Protein AF-A0A6V8LH17-F1 (afdb_monomer)

Solvent-accessible surface area (backbone atoms only — not comparable to full-atom values): 28704 Å² total; per-residue (Å²): 130,84,82,73,57,50,40,59,58,47,43,67,70,46,84,49,68,51,49,34,52,36,51,51,51,51,28,60,79,54,62,34,44,40,38,67,66,85,45,70,54,76,53,102,56,91,36,46,32,39,36,29,35,39,28,63,43,90,89,47,69,42,57,31,39,36,42,36,32,75,58,57,76,39,55,54,36,56,51,25,38,53,46,53,41,69,78,30,51,74,43,24,74,68,31,39,50,45,74,49,79,71,76,42,69,19,75,89,31,13,17,34,42,40,25,39,47,51,82,84,34,89,82,47,42,37,36,39,67,76,42,36,82,78,46,95,55,35,25,63,38,33,20,50,54,43,36,42,49,61,51,59,56,25,77,61,68,50,80,40,82,38,42,40,0,48,50,50,35,59,76,50,41,68,29,65,37,86,90,10,46,37,29,58,54,37,70,78,39,88,35,45,63,61,78,38,41,59,25,29,32,77,68,99,61,76,33,27,32,48,48,33,35,42,24,81,92,24,64,20,48,72,31,76,41,60,38,48,25,16,56,29,47,68,65,40,30,40,83,32,31,34,23,21,92,80,52,58,65,45,29,45,52,78,36,57,50,36,38,67,74,27,55,62,48,39,40,62,52,42,28,46,52,52,52,48,62,76,47,51,86,73,34,47,75,68,16,50,52,40,48,47,49,37,70,75,60,72,63,92,76,82,80,42,55,78,60,54,68,44,58,53,30,31,49,40,16,36,50,48,29,54,54,52,53,21,53,78,67,77,31,51,69,43,47,51,51,44,38,46,53,40,46,32,49,50,21,39,54,51,35,27,36,72,89,75,41,56,71,67,54,18,51,50,27,40,52,45,13,15,55,42,33,36,63,57,45,76,73,29,85,86,59,78,75,86,66,86,44,47,74,51,60,96,71,76,73,69,74,66,71,91,70,47,84,83,48,92,70,75,66,82,59,50,98,71,58,79,56,73,74,72,74,74,73,71,78,74,74,71,89,68,51,74,71,48,56,52,51,52,48,52,53,50,50,54,52,40,64,73,67,52,56,52,80,42,84,38,26,69,56,32,40,65,50,39,42,71,53,53,56,49,64,76,63,57,61,90,81,75,54,97,46,68,65,53,54,52,42,51,53,51,37,51,52,44,51,59,71,29,56,43,96,82,49,47,56,66,55,29,44,54,37,19,55,51,44,52,52,40,48,52,53,46,51,63,78,74,105

Mean predicted aligned error: 12.17 Å

Foldseek 3Di:
DDDPFQQVVQLVPDPDPQQSVLVVVVCVVQVKGWHAPVDWDDDPDPWTWGWTFIPPHPHDTFIKIKTWDQADAQVLQVVLLVVLCVLAVVCCVQAAFAWDDDWRAGPHHHTITITGDHPRDPPFKDQQVVQLVVAPQLLQLLLVVLLCLLCVSPVDKDWDKDQLQAVLQVLLDCLLPCPHLLNVLQVLDPLQQPVPDQWADADDDIFGRLNQLHHPPRLSSLDIATFIFAWDLQQQERRQWMAGNHSPPIYGHRSSRIDGGDGSCQNLLNHLLNLCQQCVVVFDPQLLVLVLVCLLPPDLDRDGPPDDPSSNSSNNSSVVSQCVSCVVVVNNPSSSLSSLSSLLNSLSVQLSCPLQHDNVSSVSSSVSNRNSSRVVLVVRPPRDPPDPHHYDYPPSRPPDVVVCPVVPVPPNCHSRNVPDPDPDPDPDPPPCDPVNVLVVLLVVLLVLLVPAQLDDQALVRNCVRCVVNLVSLVVHDDVSDPDPVLVVLSVVLNVLNVVRNDPPRDSVSSRVSSVSNNVSSVVNNVVSD

Structure (mmCIF, N/CA/C/O backbone):
data_AF-A0A6V8LH17-F1
#
_entry.id   AF-A0A6V8LH17-F1
#
loop_
_atom_site.group_PDB
_atom_site.id
_atom_site.type_symbol
_atom_site.label_atom_id
_atom_site.label_alt_id
_atom_site.label_comp_id
_atom_site.label_asym_id
_atom_site.label_entity_id
_atom_site.label_seq_id
_atom_site.pdbx_PDB_ins_code
_atom_site.Cartn_x
_atom_site.Cartn_y
_atom_site.Cartn_z
_atom_site.occupancy
_atom_site.B_iso_or_equiv
_atom_site.auth_seq_id
_atom_site.auth_comp_id
_atom_site.auth_asym_id
_atom_site.auth_atom_id
_atom_site.pdbx_PDB_model_num
ATOM 1 N N . MET A 1 1 ? -43.680 -4.802 23.132 1.00 48.94 1 MET A N 1
ATOM 2 C CA . MET A 1 1 ? -42.626 -5.094 22.139 1.00 48.94 1 MET A CA 1
ATOM 3 C C . MET A 1 1 ? -41.379 -5.405 22.932 1.00 48.94 1 MET A C 1
ATOM 5 O O . MET A 1 1 ? -40.895 -4.507 23.609 1.00 48.94 1 MET A O 1
ATOM 9 N N . ASP A 1 2 ? -40.933 -6.658 22.931 1.00 57.56 2 ASP A N 1
ATOM 10 C CA . ASP A 1 2 ? -39.739 -7.054 23.679 1.00 57.56 2 ASP A CA 1
ATOM 11 C C . ASP A 1 2 ? -38.520 -6.316 23.129 1.00 57.56 2 ASP A C 1
ATOM 13 O O . ASP A 1 2 ? -38.263 -6.300 21.921 1.00 57.56 2 ASP A O 1
ATOM 17 N N . GLN A 1 3 ? -37.804 -5.639 24.022 1.00 74.69 3 GLN A N 1
ATOM 18 C CA . GLN A 1 3 ? -36.615 -4.877 23.682 1.00 74.69 3 GLN A CA 1
ATOM 19 C C . GLN A 1 3 ? -35.504 -5.883 23.361 1.00 74.69 3 GLN A C 1
ATOM 21 O O . GLN A 1 3 ? -34.894 -6.460 24.257 1.00 74.69 3 GLN A O 1
ATOM 26 N N . VAL A 1 4 ? -35.302 -6.158 22.070 1.00 80.56 4 VAL A N 1
ATOM 27 C CA . VAL A 1 4 ? -34.271 -7.090 21.592 1.00 80.56 4 VAL A CA 1
ATOM 28 C C . VAL A 1 4 ? -32.911 -6.661 22.143 1.00 80.56 4 VAL A C 1
ATOM 30 O O . VAL A 1 4 ? -32.519 -5.505 21.959 1.00 80.56 4 VAL A O 1
ATOM 33 N N . ASP A 1 5 ? -32.201 -7.595 22.785 1.00 91.81 5 ASP A N 1
ATOM 34 C CA . ASP A 1 5 ? -30.848 -7.391 23.311 1.00 91.81 5 ASP A CA 1
ATOM 35 C C . ASP A 1 5 ? -29.961 -6.713 22.243 1.00 91.81 5 ASP A C 1
ATOM 37 O O . ASP A 1 5 ? -29.808 -7.246 21.135 1.00 91.81 5 ASP A O 1
ATOM 41 N N . PRO A 1 6 ? -29.380 -5.533 22.533 1.00 91.88 6 PRO A N 1
ATOM 42 C CA . PRO A 1 6 ? -28.468 -4.844 21.626 1.00 91.88 6 PRO A CA 1
ATOM 43 C C . PRO A 1 6 ? -27.339 -5.722 21.075 1.00 91.88 6 PRO A C 1
ATOM 45 O O . PRO A 1 6 ? -26.974 -5.574 19.905 1.00 91.88 6 PRO A O 1
ATOM 48 N N . THR A 1 7 ? -26.839 -6.671 21.871 1.00 94.69 7 THR A N 1
ATOM 49 C CA . THR A 1 7 ? -25.793 -7.607 21.443 1.00 94.69 7 THR A CA 1
ATOM 50 C C . THR A 1 7 ? -26.303 -8.512 20.327 1.00 94.69 7 THR A C 1
ATOM 52 O O . THR A 1 7 ? -25.636 -8.687 19.304 1.00 94.69 7 THR A O 1
ATOM 55 N N . GLU A 1 8 ? -27.524 -9.030 20.461 1.00 95.44 8 GLU A N 1
ATOM 56 C CA . GLU A 1 8 ? -28.147 -9.882 19.447 1.00 95.44 8 GLU A CA 1
ATOM 57 C C . GLU A 1 8 ? -28.403 -9.130 18.133 1.00 95.44 8 GLU A C 1
ATOM 59 O O . GLU A 1 8 ? -28.280 -9.717 17.056 1.00 95.44 8 GLU A O 1
ATOM 64 N N . ARG A 1 9 ? -28.641 -7.810 18.182 1.00 93.81 9 ARG A N 1
ATOM 65 C CA . ARG A 1 9 ? -28.731 -6.977 16.968 1.00 93.81 9 ARG A CA 1
ATOM 66 C C . ARG A 1 9 ? -27.414 -6.951 16.194 1.00 93.81 9 ARG A C 1
ATOM 68 O O . ARG A 1 9 ? -27.437 -7.069 14.972 1.00 93.81 9 ARG A O 1
ATOM 75 N N . VAL A 1 10 ? -26.275 -6.821 16.878 1.00 93.75 10 VAL A N 1
ATOM 76 C CA . VAL A 1 10 ? -24.949 -6.851 16.233 1.00 93.75 10 VAL A CA 1
ATOM 77 C C . VAL A 1 10 ? -24.633 -8.255 15.714 1.00 93.75 10 VAL A C 1
ATOM 79 O O . VAL A 1 10 ? -24.206 -8.414 14.571 1.00 93.75 10 VAL A O 1
ATOM 82 N N . LEU A 1 11 ? -24.902 -9.290 16.515 1.00 96.31 11 LEU A N 1
ATOM 83 C CA . LEU A 1 11 ? -24.695 -10.688 16.129 1.00 96.31 11 LEU A CA 1
ATOM 84 C C . LEU A 1 11 ? -25.515 -11.079 14.890 1.00 96.31 11 LEU A C 1
ATOM 86 O O . LEU A 1 11 ? -25.015 -11.816 14.036 1.00 96.31 11 LEU A O 1
ATOM 90 N N . ALA A 1 12 ? -26.736 -10.560 14.743 1.00 94.94 12 ALA A N 1
ATOM 91 C CA . ALA A 1 12 ? -27.582 -10.792 13.574 1.00 94.94 12 ALA A CA 1
ATOM 92 C C . ALA A 1 12 ? -26.971 -10.268 12.260 1.00 94.94 12 ALA A C 1
ATOM 94 O O . ALA A 1 12 ? -27.262 -10.821 11.199 1.00 94.94 12 ALA A O 1
ATOM 95 N N . LEU A 1 13 ? -26.084 -9.265 12.318 1.00 93.06 13 LEU A N 1
ATOM 96 C CA . LEU A 1 13 ? -25.372 -8.745 11.145 1.00 93.06 13 LEU A CA 1
ATOM 97 C C . LEU A 1 13 ? -24.264 -9.689 10.660 1.00 93.06 13 LEU A C 1
ATOM 99 O O . LEU A 1 13 ? -23.850 -9.604 9.502 1.00 93.06 13 LEU A O 1
ATOM 103 N N . ILE A 1 14 ? -23.776 -10.594 11.513 1.00 94.25 14 ILE A N 1
ATOM 104 C CA . ILE A 1 14 ? -22.717 -11.546 11.163 1.00 94.25 14 ILE A CA 1
ATOM 105 C C . ILE A 1 14 ? -23.293 -12.633 10.260 1.00 94.25 14 ILE A C 1
ATOM 107 O O . ILE A 1 14 ? -24.208 -13.358 10.660 1.00 94.25 14 ILE A O 1
ATOM 111 N N . ARG A 1 15 ? -22.737 -12.773 9.051 1.00 92.81 15 ARG A N 1
ATOM 112 C CA . ARG A 1 15 ? -23.241 -13.713 8.034 1.00 92.81 15 ARG A CA 1
ATOM 113 C C . ARG A 1 15 ? -23.036 -15.169 8.447 1.00 92.81 15 ARG A C 1
ATOM 115 O O . ARG A 1 15 ? -23.968 -15.968 8.379 1.00 92.81 15 ARG A O 1
ATOM 122 N N . SER A 1 16 ? -21.841 -15.509 8.925 1.00 94.25 16 SER A N 1
ATOM 123 C CA . SER A 1 16 ? -21.536 -16.857 9.402 1.00 94.25 16 SER A CA 1
ATOM 124 C C . SER A 1 16 ? -22.163 -17.151 10.761 1.00 94.25 16 SER A C 1
ATOM 126 O O . SER A 1 16 ? -21.812 -16.557 11.782 1.00 94.25 16 SER A O 1
ATOM 128 N N . LYS A 1 17 ? -23.026 -18.174 10.793 1.00 96.19 17 LYS A N 1
ATOM 129 C CA . LYS A 1 17 ? -23.580 -18.740 12.031 1.00 96.19 17 LYS A CA 1
ATOM 130 C C . LYS A 1 17 ? -22.479 -19.173 13.008 1.00 96.19 17 LYS A C 1
ATOM 132 O O . LYS A 1 17 ? -22.578 -18.893 14.197 1.00 96.19 17 LYS A O 1
ATOM 137 N N . ARG A 1 18 ? -21.400 -19.785 12.506 1.00 96.38 18 ARG A N 1
ATOM 138 C CA . ARG A 1 18 ? -20.277 -20.250 13.339 1.00 96.38 18 ARG A CA 1
ATOM 139 C C . ARG A 1 18 ? -19.493 -19.091 13.949 1.00 96.38 18 ARG A C 1
ATOM 141 O O . ARG A 1 18 ? -19.122 -19.159 15.115 1.00 96.38 18 ARG A O 1
ATOM 148 N N . ALA A 1 19 ? -19.257 -18.029 13.177 1.00 96.12 19 ALA A N 1
ATOM 149 C CA . ALA A 1 19 ? -18.601 -16.825 13.681 1.00 96.12 19 ALA A CA 1
ATOM 150 C C . ALA A 1 19 ? -19.470 -16.135 14.741 1.00 96.12 19 ALA A C 1
ATOM 152 O O . ALA A 1 19 ? -18.971 -15.752 15.795 1.00 96.12 19 ALA A O 1
ATOM 153 N N . ARG A 1 20 ? -20.787 -16.068 14.509 1.00 97.44 20 ARG A N 1
ATOM 154 C CA . ARG A 1 20 ? -21.759 -15.546 15.475 1.00 97.44 20 ARG A CA 1
ATOM 155 C C . ARG A 1 20 ? -21.732 -16.315 16.798 1.00 97.44 20 ARG A C 1
ATOM 157 O O . ARG A 1 20 ? -21.673 -15.707 17.858 1.00 97.44 20 ARG A O 1
ATOM 164 N N . GLU A 1 21 ? -21.744 -17.645 16.743 1.00 97.62 21 GLU A N 1
ATOM 165 C CA . GLU A 1 21 ? -21.663 -18.510 17.928 1.00 97.62 21 GLU A CA 1
ATOM 166 C C . GLU A 1 21 ? -20.312 -18.398 18.647 1.00 97.62 21 GLU A C 1
ATOM 168 O O . GLU A 1 21 ? -20.265 -18.405 19.877 1.00 97.62 21 GLU A O 1
ATOM 173 N N . ALA A 1 22 ? -19.208 -18.270 17.904 1.00 97.44 22 ALA A N 1
ATOM 174 C CA . ALA A 1 22 ? -17.883 -18.054 18.479 1.00 97.44 22 ALA A CA 1
ATOM 175 C C . ALA A 1 22 ? -17.797 -16.712 19.220 1.00 97.44 22 ALA A C 1
ATOM 177 O O . ALA A 1 22 ? -17.363 -16.687 20.370 1.00 97.44 22 ALA A O 1
ATOM 178 N N . LEU A 1 23 ? -18.273 -15.626 18.602 1.00 97.31 23 LEU A N 1
ATOM 179 C CA . LEU A 1 23 ? -18.310 -14.309 19.234 1.00 97.31 23 LEU A CA 1
ATOM 180 C C . LEU A 1 23 ? -19.242 -14.291 20.446 1.00 97.31 23 LEU A C 1
ATOM 182 O O . LEU A 1 23 ? -18.863 -13.752 21.476 1.00 97.31 23 LEU A O 1
ATOM 186 N N . ARG A 1 24 ? -20.422 -14.921 20.361 1.00 97.75 24 ARG A N 1
ATOM 187 C CA . ARG A 1 24 ? -21.351 -15.007 21.498 1.00 97.75 24 ARG A CA 1
ATOM 188 C C . ARG A 1 24 ? -20.701 -15.681 22.704 1.00 97.75 24 ARG A C 1
ATOM 190 O O . ARG A 1 24 ? -20.763 -15.128 23.793 1.00 97.75 24 ARG A O 1
ATOM 197 N N . ARG A 1 25 ? -20.044 -16.831 22.505 1.00 97.25 25 ARG A N 1
ATOM 198 C CA . ARG A 1 25 ? -19.310 -17.515 23.584 1.00 97.25 25 ARG A CA 1
ATOM 199 C C . ARG A 1 25 ? -18.225 -16.623 24.173 1.00 97.25 25 ARG A C 1
ATOM 201 O O . ARG A 1 25 ? -18.189 -16.444 25.380 1.00 97.25 25 ARG A O 1
ATOM 208 N N . TRP A 1 26 ? -17.416 -15.994 23.319 1.00 96.50 26 TRP A N 1
ATOM 209 C CA . TRP A 1 26 ? -16.367 -15.085 23.774 1.00 96.50 26 TRP A CA 1
ATOM 210 C C . TRP A 1 26 ? -16.922 -13.918 24.604 1.00 96.50 26 TRP A C 1
ATOM 212 O O . TRP A 1 26 ? -16.373 -13.615 25.659 1.00 96.50 26 TRP A O 1
ATOM 222 N N . LEU A 1 27 ? -18.027 -13.301 24.173 1.00 95.69 27 LEU A N 1
ATOM 223 C CA . LEU A 1 27 ? -18.699 -12.232 24.916 1.00 95.69 27 LEU A CA 1
ATOM 224 C C . LEU A 1 27 ? -19.191 -12.720 26.286 1.00 95.69 27 LEU A C 1
ATOM 226 O O . LEU A 1 27 ? -18.982 -12.026 27.277 1.00 95.69 27 LEU A O 1
ATOM 230 N N . THR A 1 28 ? -19.782 -13.918 26.363 1.00 95.06 28 THR A N 1
ATOM 231 C CA . THR A 1 28 ? -20.194 -14.533 27.636 1.00 95.06 28 THR A CA 1
ATOM 232 C C . THR A 1 28 ? -19.001 -14.771 28.561 1.00 95.06 28 THR A C 1
ATOM 234 O O . THR A 1 28 ? -19.036 -14.332 29.707 1.00 95.06 28 THR A O 1
ATOM 237 N N . ASP A 1 29 ? -17.930 -15.385 28.055 1.00 94.25 29 ASP A N 1
ATOM 238 C CA . ASP A 1 29 ? -16.728 -15.710 28.836 1.00 94.25 29 ASP A CA 1
ATOM 239 C C . ASP A 1 29 ? -16.031 -14.453 29.389 1.00 94.25 29 ASP A C 1
ATOM 241 O O . ASP A 1 29 ? -15.403 -14.496 30.444 1.00 94.25 29 ASP A O 1
ATOM 245 N N . HIS A 1 30 ? -16.164 -13.317 28.696 1.00 92.62 30 HIS A N 1
ATOM 246 C CA . HIS A 1 30 ? -15.570 -12.034 29.088 1.00 92.62 30 HIS A CA 1
ATOM 247 C C . HIS A 1 30 ? -16.573 -11.074 29.741 1.00 92.62 30 HIS A C 1
ATOM 249 O O . HIS A 1 30 ? -16.224 -9.925 30.002 1.00 92.62 30 HIS A O 1
ATOM 255 N N . THR A 1 31 ? -17.812 -11.514 29.995 1.00 93.06 31 THR A N 1
ATOM 256 C CA . THR A 1 31 ? -18.908 -10.671 30.518 1.00 93.06 31 THR A CA 1
ATOM 257 C C . THR A 1 31 ? -19.097 -9.368 29.714 1.00 93.06 31 THR A C 1
ATOM 259 O O . THR A 1 31 ? -19.473 -8.327 30.250 1.00 93.06 31 THR A O 1
ATOM 262 N N . ALA A 1 32 ? -18.831 -9.414 28.408 1.00 93.62 32 ALA A N 1
ATOM 263 C CA . ALA A 1 32 ? -18.840 -8.265 27.514 1.00 93.62 32 ALA A CA 1
ATOM 264 C C . ALA A 1 32 ? -20.145 -8.176 26.708 1.00 93.62 32 ALA A C 1
ATOM 266 O O . ALA A 1 32 ? -20.822 -9.172 26.458 1.00 93.62 32 ALA A O 1
ATOM 267 N N . THR A 1 33 ? -20.487 -6.969 26.265 1.00 94.12 33 THR A N 1
ATOM 268 C CA . THR A 1 33 ? -21.692 -6.690 25.462 1.00 94.12 33 THR A CA 1
ATOM 269 C C . THR A 1 33 ? -21.346 -5.865 24.233 1.00 94.12 33 THR A C 1
ATOM 271 O O . THR A 1 33 ? -20.409 -5.070 24.281 1.00 94.12 33 THR A O 1
ATOM 274 N N . LEU A 1 34 ? -22.128 -5.987 23.159 1.00 95.06 34 LEU A N 1
ATOM 275 C CA . LEU A 1 34 ? -21.962 -5.166 21.957 1.00 95.06 34 LEU A CA 1
ATOM 276 C C . LEU A 1 34 ? -23.157 -4.235 21.767 1.00 95.06 34 LEU A C 1
ATOM 278 O O . LEU A 1 34 ? -24.303 -4.674 21.816 1.00 95.06 34 LEU A O 1
ATOM 282 N N . LEU A 1 35 ? -22.888 -2.964 21.478 1.00 92.19 35 LEU A N 1
ATOM 283 C CA . LEU A 1 35 ? -23.896 -2.021 21.002 1.00 92.19 35 LEU A CA 1
ATOM 284 C C . LEU A 1 35 ? -23.603 -1.665 19.536 1.00 92.19 35 LEU A C 1
ATOM 286 O O . LEU A 1 35 ? -22.443 -1.442 19.178 1.00 92.19 35 LEU A O 1
ATOM 290 N N . PRO A 1 36 ? -24.624 -1.620 18.665 1.00 88.12 36 PRO A N 1
ATOM 291 C CA . PRO A 1 36 ? -24.428 -1.286 17.261 1.00 88.12 36 PRO A CA 1
ATOM 292 C C . PRO A 1 36 ? -24.020 0.181 17.106 1.00 88.12 36 PRO A C 1
ATOM 294 O O . PRO A 1 36 ? -24.658 1.060 17.676 1.00 88.12 36 PRO A O 1
ATOM 297 N N . THR A 1 37 ? -23.016 0.452 16.271 1.00 85.75 37 THR A N 1
ATOM 298 C CA . THR A 1 37 ? -22.652 1.828 15.875 1.00 85.75 37 THR A CA 1
ATOM 299 C C . THR A 1 37 ? -23.282 2.245 14.547 1.00 85.75 37 THR A C 1
ATOM 301 O O . THR A 1 37 ? -23.152 3.387 14.129 1.00 85.75 37 THR A O 1
ATOM 304 N N . GLY A 1 38 ? -23.931 1.311 13.842 1.00 78.75 38 GLY A N 1
ATOM 305 C CA . GLY A 1 38 ? -24.419 1.525 12.476 1.00 78.75 38 GLY A CA 1
ATOM 306 C C . GLY A 1 38 ? -23.315 1.502 11.411 1.00 78.75 38 GLY A C 1
ATOM 307 O O . GLY A 1 38 ? -23.620 1.550 10.221 1.00 78.75 38 GLY A O 1
ATOM 308 N N . TRP A 1 39 ? -22.045 1.367 11.807 1.00 84.25 39 TRP A N 1
ATOM 309 C CA . TRP A 1 39 ? -20.926 1.278 10.878 1.00 84.25 39 TRP A CA 1
ATOM 310 C C . TRP A 1 39 ? -20.725 -0.158 10.389 1.00 84.25 39 TRP A C 1
ATOM 312 O O . TRP A 1 39 ? -20.659 -1.116 11.165 1.00 84.25 39 TRP A O 1
ATOM 322 N N . SER A 1 40 ? -20.570 -0.305 9.078 1.00 75.62 40 SER A N 1
ATOM 323 C CA . SER A 1 40 ? -20.098 -1.541 8.465 1.00 75.62 40 SER A CA 1
ATOM 324 C C . SER A 1 40 ? -19.155 -1.211 7.320 1.00 75.62 40 SER A C 1
ATOM 326 O O . SER A 1 40 ? -19.351 -0.230 6.599 1.00 75.62 40 SER A O 1
ATOM 328 N N . GLY A 1 41 ? -18.136 -2.046 7.161 1.00 69.62 41 GLY A N 1
ATOM 329 C CA . GLY A 1 41 ? -17.185 -1.968 6.064 1.00 69.62 41 GLY A CA 1
ATOM 330 C C . GLY A 1 41 ? -17.216 -3.252 5.245 1.00 69.62 41 GLY A C 1
ATOM 331 O O . GLY A 1 41 ? -17.645 -4.313 5.709 1.00 69.62 41 GLY A O 1
ATOM 332 N N . LYS A 1 42 ? -16.726 -3.179 4.012 1.00 61.31 42 LYS A N 1
ATOM 333 C CA . LYS A 1 42 ? -16.340 -4.372 3.259 1.00 61.31 42 LYS A CA 1
ATOM 334 C C . LYS A 1 42 ? -14.848 -4.274 3.010 1.00 61.31 42 LYS A C 1
ATOM 336 O O . LYS A 1 42 ? -14.400 -3.297 2.429 1.00 61.31 42 LYS A O 1
ATOM 341 N N . GLY A 1 43 ? -14.094 -5.262 3.481 1.00 58.91 43 GLY A N 1
ATOM 342 C CA . GLY A 1 43 ? -12.701 -5.388 3.074 1.00 58.91 43 GLY A CA 1
ATOM 343 C C . GLY A 1 43 ? -12.609 -5.838 1.614 1.00 58.91 43 GLY A C 1
ATOM 344 O O . GLY A 1 43 ? -13.561 -6.388 1.056 1.00 58.91 43 GLY A O 1
ATOM 345 N N . TYR A 1 44 ? -11.427 -5.684 1.024 1.00 59.44 44 TYR A N 1
ATOM 346 C CA . TYR A 1 44 ? -11.082 -6.225 -0.299 1.00 59.44 44 TYR A CA 1
ATOM 347 C C . TYR A 1 44 ? -10.983 -7.762 -0.330 1.00 59.44 44 TYR A C 1
ATOM 349 O O . TYR A 1 44 ? -10.762 -8.371 -1.376 1.00 59.44 44 TYR A O 1
ATOM 357 N N . THR A 1 45 ? -11.150 -8.404 0.826 1.00 63.78 45 THR A N 1
ATOM 358 C CA . THR A 1 45 ? -11.121 -9.853 1.018 1.00 63.78 45 THR A CA 1
ATOM 359 C C . THR A 1 45 ? -12.529 -10.405 1.259 1.00 63.78 45 THR A C 1
ATOM 361 O O . THR A 1 45 ? -13.524 -9.684 1.283 1.00 63.78 45 THR A O 1
ATOM 364 N N . THR A 1 46 ? -12.642 -11.716 1.470 1.00 72.62 46 THR A N 1
ATOM 365 C CA . THR A 1 46 ? -13.881 -12.345 1.954 1.00 72.62 46 THR A CA 1
ATOM 366 C C . THR A 1 46 ? -14.217 -11.974 3.406 1.00 72.62 46 THR A C 1
ATOM 368 O O . THR A 1 46 ? -15.206 -12.478 3.935 1.00 72.62 46 THR A O 1
ATOM 371 N N . ALA A 1 47 ? -13.404 -11.142 4.070 1.00 84.44 47 ALA A N 1
ATOM 372 C CA . ALA A 1 47 ? -13.636 -10.734 5.446 1.00 84.44 47 ALA A CA 1
ATOM 373 C C . ALA A 1 47 ? -14.820 -9.763 5.561 1.00 84.44 47 ALA A C 1
ATOM 375 O O . ALA A 1 47 ? -14.986 -8.835 4.765 1.00 84.44 47 ALA A O 1
ATOM 376 N N . GLN A 1 48 ? -15.633 -9.960 6.594 1.00 89.00 48 GLN A N 1
ATOM 377 C CA . GLN A 1 48 ? -16.691 -9.035 6.982 1.00 89.00 48 GLN A CA 1
ATOM 378 C C . GLN A 1 48 ? -16.153 -8.060 8.041 1.00 89.00 48 GLN A C 1
ATOM 380 O O . GLN A 1 48 ? -15.541 -8.506 9.009 1.00 89.00 48 GLN A O 1
ATOM 385 N N . LEU A 1 49 ? -16.397 -6.753 7.875 1.00 88.31 49 LEU A N 1
ATOM 386 C CA . LEU A 1 49 ? -16.024 -5.720 8.850 1.00 88.31 49 LEU A CA 1
ATOM 387 C C . LEU A 1 49 ? -17.275 -5.114 9.493 1.00 88.31 49 LEU A C 1
ATOM 389 O O . LEU A 1 49 ? -18.189 -4.682 8.787 1.00 88.31 49 LEU A O 1
ATOM 393 N N . LEU A 1 50 ? -17.315 -5.060 10.822 1.00 87.88 50 LEU A N 1
ATOM 394 C CA . LEU A 1 50 ? -18.430 -4.491 11.586 1.00 87.88 50 LEU A CA 1
ATOM 395 C C . LEU A 1 50 ? -17.917 -3.580 12.697 1.00 87.88 50 LEU A C 1
ATOM 397 O O . LEU A 1 50 ? -16.976 -3.938 13.395 1.00 87.88 50 LEU A O 1
ATOM 401 N N . GLY A 1 51 ? -18.560 -2.433 12.884 1.00 88.44 51 GLY A N 1
ATOM 402 C CA . GLY A 1 51 ? -18.277 -1.515 13.980 1.00 88.44 51 GLY A CA 1
ATOM 403 C C . GLY A 1 51 ? -19.217 -1.798 15.143 1.00 88.44 51 GLY A C 1
ATOM 404 O O . GLY A 1 51 ? -20.407 -2.054 14.940 1.00 88.44 51 GLY A O 1
ATOM 405 N N . ALA A 1 52 ? -18.695 -1.765 16.363 1.00 91.75 52 ALA A N 1
ATOM 406 C CA . ALA A 1 52 ? -19.495 -1.927 17.568 1.00 91.75 52 ALA A CA 1
ATOM 407 C C . ALA A 1 52 ? -18.875 -1.167 18.743 1.00 91.75 52 ALA A C 1
ATOM 409 O O . ALA A 1 52 ? -17.665 -0.965 18.793 1.00 91.75 52 ALA A O 1
ATOM 410 N N . LEU A 1 53 ? -19.702 -0.781 19.709 1.00 91.56 53 LEU A N 1
ATOM 411 C CA . LEU A 1 53 ? -19.236 -0.369 21.026 1.00 91.56 53 LEU A CA 1
ATOM 412 C C . LEU A 1 53 ? -19.178 -1.619 21.911 1.00 91.56 53 LEU A C 1
ATOM 414 O O . LEU A 1 53 ? -20.203 -2.252 22.165 1.00 91.56 53 LEU A O 1
ATOM 418 N N . LEU A 1 54 ? -17.980 -1.987 22.350 1.00 92.81 54 LEU A N 1
ATOM 419 C CA . LEU A 1 54 ? -17.719 -3.104 23.249 1.00 92.81 54 LEU A CA 1
ATOM 420 C C . LEU A 1 54 ? -17.805 -2.609 24.697 1.00 92.81 54 LEU A C 1
ATOM 422 O O . LEU A 1 54 ? -16.912 -1.915 25.174 1.00 92.81 54 LEU A O 1
ATOM 426 N N . GLY A 1 55 ? -18.900 -2.942 25.380 1.00 86.75 55 GLY A N 1
ATOM 427 C CA . GLY A 1 55 ? -19.169 -2.587 26.777 1.00 86.75 55 GLY A CA 1
ATOM 428 C C . GLY A 1 55 ? -18.839 -3.710 27.765 1.00 86.75 55 GLY A C 1
ATOM 429 O O . GLY A 1 55 ? -18.724 -4.871 27.372 1.00 86.75 55 GLY A O 1
ATOM 430 N N . ARG A 1 56 ? -18.707 -3.351 29.055 1.00 77.50 56 ARG A N 1
ATOM 431 C CA . ARG A 1 56 ? -18.362 -4.243 30.192 1.00 77.50 56 ARG A CA 1
ATOM 432 C C . ARG A 1 56 ? -17.025 -4.997 30.065 1.00 77.50 56 ARG A C 1
ATOM 434 O O . ARG A 1 56 ? -16.724 -5.862 30.877 1.00 77.50 56 ARG A O 1
ATOM 441 N N . TYR A 1 57 ? -16.195 -4.621 29.096 1.00 68.75 57 TYR A N 1
ATOM 442 C CA . TYR A 1 57 ? -14.833 -5.112 28.917 1.00 68.75 57 TYR A CA 1
ATOM 443 C C . TYR A 1 57 ? -13.841 -4.068 29.458 1.00 68.75 57 TYR A C 1
ATOM 445 O O . TYR A 1 57 ? -13.779 -2.972 28.914 1.00 68.75 57 TYR A O 1
ATOM 453 N N . ARG A 1 58 ? -13.063 -4.400 30.504 1.00 64.56 58 ARG A N 1
ATOM 454 C CA . ARG A 1 58 ? -12.057 -3.506 31.136 1.00 64.56 58 ARG A CA 1
ATOM 455 C C . ARG A 1 58 ? -12.615 -2.151 31.625 1.00 64.56 58 ARG A C 1
ATOM 457 O O . ARG A 1 58 ? -12.034 -1.107 31.350 1.00 64.56 58 ARG A O 1
ATOM 464 N N . ASP A 1 59 ? -13.740 -2.186 32.338 1.00 74.44 59 ASP A N 1
ATOM 465 C CA . ASP A 1 59 ? -14.377 -1.064 33.060 1.00 74.44 59 ASP A CA 1
ATOM 466 C C . ASP A 1 59 ? -14.937 0.107 32.224 1.00 74.44 59 ASP A C 1
ATOM 468 O O . ASP A 1 59 ? -15.867 0.779 32.676 1.00 74.44 59 ASP A O 1
ATOM 472 N N . HIS A 1 60 ? -14.493 0.305 30.977 1.00 80.12 60 HIS A N 1
ATOM 473 C CA . HIS A 1 60 ? -14.983 1.367 30.090 1.00 80.12 60 HIS A CA 1
ATOM 474 C C . HIS A 1 60 ? -15.376 0.843 28.703 1.00 80.12 60 HIS A C 1
ATOM 476 O O . HIS A 1 60 ? -14.670 0.012 28.133 1.00 80.12 60 HIS A O 1
ATOM 482 N N . PRO A 1 61 ? -16.493 1.324 28.125 1.00 85.81 61 PRO A N 1
ATOM 483 C CA . PRO A 1 61 ? -16.875 0.937 26.778 1.00 85.81 61 PRO A CA 1
ATOM 484 C C . PRO A 1 61 ? -15.887 1.507 25.754 1.00 85.81 61 PRO A C 1
ATOM 486 O O . PRO A 1 61 ? -15.540 2.686 25.807 1.00 85.81 61 PRO A O 1
ATOM 489 N N . ILE A 1 62 ? -15.465 0.679 24.800 1.00 89.75 62 ILE A N 1
ATOM 490 C CA . ILE A 1 62 ? -14.546 1.072 23.725 1.00 89.75 62 ILE A CA 1
ATOM 491 C C . ILE A 1 62 ? -15.159 0.780 22.362 1.00 89.75 62 ILE A C 1
ATOM 493 O O . ILE A 1 62 ? -15.843 -0.227 22.179 1.00 89.75 62 ILE A O 1
ATOM 497 N N . VAL A 1 63 ? -14.927 1.653 21.386 1.00 89.38 63 VAL A N 1
ATOM 498 C CA . VAL A 1 63 ? -15.358 1.389 20.011 1.00 89.38 63 VAL A CA 1
ATOM 499 C C . VAL A 1 63 ? -14.359 0.440 19.358 1.00 89.38 63 VAL A C 1
ATOM 501 O O . VAL A 1 63 ? -13.146 0.638 19.456 1.00 89.38 63 VAL A O 1
ATOM 504 N N . VAL A 1 64 ? -14.874 -0.590 18.692 1.00 92.25 64 VAL A N 1
ATOM 505 C CA . VAL A 1 64 ? -14.075 -1.601 18.004 1.00 92.25 64 VAL A CA 1
ATOM 506 C C . VAL A 1 64 ? -14.543 -1.809 16.570 1.00 92.25 64 VAL A C 1
ATOM 508 O O . VAL A 1 64 ? -15.736 -1.739 16.264 1.00 92.25 64 VAL A O 1
ATOM 511 N N . VAL A 1 65 ? -13.591 -2.130 15.699 1.00 91.44 65 VAL A N 1
ATOM 512 C CA . VAL A 1 65 ? -13.831 -2.756 14.399 1.00 91.44 65 VAL A CA 1
ATOM 513 C C . VAL A 1 65 ? -13.576 -4.251 14.542 1.00 91.44 65 VAL A C 1
ATOM 515 O O . VAL A 1 65 ? -12.511 -4.691 14.966 1.00 91.44 65 VAL A O 1
ATOM 518 N N . MET A 1 66 ? -14.574 -5.048 14.186 1.00 93.38 66 MET A N 1
ATOM 519 C CA . MET A 1 66 ? -14.504 -6.501 14.168 1.00 93.38 66 MET A CA 1
ATOM 520 C C . MET A 1 66 ? -14.223 -6.962 12.747 1.00 93.38 66 MET A C 1
ATOM 522 O O . MET A 1 66 ? -15.072 -6.792 11.868 1.00 93.38 66 MET A O 1
ATOM 526 N N . LYS A 1 67 ? -13.061 -7.579 12.528 1.00 93.44 67 LYS A N 1
ATOM 527 C CA . LYS A 1 67 ? -12.725 -8.249 11.271 1.00 93.44 67 LYS A CA 1
ATOM 528 C C . LYS A 1 67 ? -12.997 -9.739 11.396 1.00 93.44 67 LYS A C 1
ATOM 530 O O . LYS A 1 67 ? -12.377 -10.424 12.203 1.00 93.44 67 LYS A O 1
ATOM 535 N N . ILE A 1 68 ? -13.947 -10.227 10.605 1.00 92.50 68 ILE A N 1
ATOM 536 C CA . ILE A 1 68 ? -14.471 -11.592 10.668 1.00 92.50 68 ILE A CA 1
ATOM 537 C C . ILE A 1 68 ? -14.036 -12.347 9.415 1.00 92.50 68 ILE A C 1
ATOM 539 O O . ILE A 1 68 ? -14.457 -12.023 8.304 1.00 92.50 68 ILE A O 1
ATOM 543 N N . ILE A 1 69 ? -13.229 -13.385 9.604 1.00 90.94 69 ILE A N 1
ATOM 544 C CA . ILE A 1 69 ? -12.762 -14.303 8.567 1.00 90.94 69 ILE A CA 1
ATOM 545 C C . ILE A 1 69 ? -13.387 -15.667 8.843 1.00 90.94 69 ILE A C 1
ATOM 547 O O . ILE A 1 69 ? -13.130 -16.282 9.872 1.00 90.94 69 ILE A O 1
ATOM 551 N N . GLU A 1 70 ? -14.220 -16.156 7.927 1.00 88.38 70 GLU A N 1
ATOM 552 C CA . GLU A 1 70 ? -15.024 -17.362 8.172 1.00 88.38 70 GLU A CA 1
ATOM 553 C C . GLU A 1 70 ? -14.273 -18.680 7.945 1.00 88.38 70 GLU A C 1
ATOM 555 O O . GLU A 1 70 ? -14.689 -19.714 8.461 1.00 88.38 70 GLU A O 1
ATOM 560 N N . LYS A 1 71 ? -13.225 -18.669 7.113 1.00 87.69 71 LYS A N 1
ATOM 561 C CA . LYS A 1 71 ? -12.466 -19.857 6.693 1.00 87.69 71 LYS A CA 1
ATOM 562 C C . LYS A 1 71 ? -11.005 -19.496 6.434 1.00 87.69 71 LYS A C 1
ATOM 564 O O . LYS A 1 71 ? -10.694 -18.351 6.124 1.00 87.69 71 LYS A O 1
ATOM 569 N N . GLY A 1 72 ? -10.133 -20.502 6.483 1.00 85.44 72 GLY A N 1
ATOM 570 C CA . GLY A 1 72 ? -8.699 -20.362 6.219 1.00 85.44 72 GLY A CA 1
ATOM 571 C C . GLY A 1 72 ? -7.867 -20.152 7.483 1.00 85.44 72 GLY A C 1
ATOM 572 O O . GLY A 1 72 ? -8.355 -20.330 8.603 1.00 85.44 72 GLY A O 1
ATOM 573 N N . ASP A 1 73 ? -6.599 -19.790 7.296 1.00 81.06 73 ASP A N 1
ATOM 574 C CA . ASP A 1 73 ? -5.672 -19.516 8.393 1.00 81.06 73 ASP A CA 1
ATOM 575 C C . ASP A 1 73 ? -5.916 -18.118 8.980 1.00 81.06 73 ASP A C 1
ATOM 577 O O . ASP A 1 73 ? -5.201 -17.153 8.710 1.00 81.06 73 ASP A O 1
ATOM 581 N N . GLY A 1 74 ? -6.951 -18.018 9.815 1.00 76.75 74 GLY A N 1
ATOM 582 C CA . GLY A 1 74 ? -7.254 -16.806 10.575 1.00 76.75 74 GLY A CA 1
ATOM 583 C C . GLY A 1 74 ? -6.193 -16.449 11.628 1.00 76.75 74 GLY A C 1
ATOM 584 O O . GLY A 1 74 ? -6.320 -15.425 12.300 1.00 76.75 74 GLY A O 1
ATOM 585 N N . GLY A 1 75 ? -5.167 -17.286 11.824 1.00 85.81 75 GLY A N 1
ATOM 586 C CA . GLY A 1 75 ? -4.030 -16.991 12.694 1.00 85.81 75 GLY A CA 1
ATOM 587 C C . GLY A 1 75 ? -2.975 -16.126 12.047 1.00 85.81 75 GLY A C 1
ATOM 588 O O . GLY A 1 75 ? -2.377 -15.312 12.746 1.00 85.81 75 GLY A O 1
ATOM 589 N N . LYS A 1 76 ? -2.793 -16.262 10.733 1.00 87.94 76 LYS A N 1
ATOM 590 C CA . LYS A 1 76 ? -1.757 -15.542 9.998 1.00 87.94 76 LYS A CA 1
ATOM 591 C C . LYS A 1 76 ? -1.838 -14.030 10.200 1.00 87.94 76 LYS A C 1
ATOM 593 O O . LYS A 1 76 ? -0.837 -13.418 10.551 1.00 87.94 76 LYS A O 1
ATOM 598 N N . GLU A 1 77 ? -3.018 -13.439 10.020 1.00 88.25 77 GLU A N 1
ATOM 599 C CA . GLU A 1 77 ? -3.188 -11.989 10.172 1.00 88.25 77 GLU A CA 1
ATOM 600 C C . GLU A 1 77 ? -2.973 -11.529 11.616 1.00 88.25 77 GLU A C 1
ATOM 602 O O . GLU A 1 77 ? -2.251 -10.565 11.847 1.00 88.25 77 GLU A O 1
ATOM 607 N N . TYR A 1 78 ? -3.551 -12.233 12.593 1.00 92.31 78 TYR A N 1
ATOM 608 C CA . TYR A 1 78 ? -3.362 -11.891 14.003 1.00 92.31 78 TYR A CA 1
ATOM 609 C C . TYR A 1 78 ? -1.882 -11.968 14.407 1.00 92.31 78 TYR A C 1
ATOM 611 O O . TYR A 1 78 ? -1.388 -11.075 15.087 1.00 92.31 78 TYR A O 1
ATOM 619 N N . ALA A 1 79 ? -1.164 -13.005 13.964 1.00 94.25 79 ALA A N 1
ATOM 620 C CA . ALA A 1 79 ? 0.262 -13.165 14.232 1.00 94.25 79 ALA A CA 1
ATOM 621 C C . ALA A 1 79 ? 1.101 -12.070 13.559 1.00 94.25 79 ALA A C 1
ATOM 623 O O . ALA A 1 79 ? 1.993 -11.518 14.195 1.00 94.25 79 ALA A O 1
ATOM 624 N N . ALA A 1 80 ? 0.795 -11.726 12.305 1.00 94.50 80 ALA A N 1
ATOM 625 C CA . ALA A 1 80 ? 1.477 -10.659 11.578 1.00 94.50 80 ALA A CA 1
ATOM 626 C C . ALA A 1 80 ? 1.260 -9.291 12.244 1.00 94.50 80 ALA A C 1
ATOM 628 O O . ALA A 1 80 ? 2.216 -8.553 12.465 1.00 94.50 80 ALA A O 1
ATOM 629 N N . HIS A 1 81 ? 0.028 -8.996 12.663 1.00 94.44 81 HIS A N 1
ATOM 630 C CA . HIS A 1 81 ? -0.288 -7.780 13.403 1.00 94.44 81 HIS A CA 1
ATOM 631 C C . HIS A 1 81 ? 0.435 -7.753 14.759 1.00 94.44 81 HIS A C 1
ATOM 633 O O . HIS A 1 81 ? 1.133 -6.793 15.065 1.00 94.44 81 HIS A O 1
ATOM 639 N N . HIS A 1 82 ? 0.343 -8.822 15.553 1.00 95.38 82 HIS A N 1
ATOM 640 C CA . HIS A 1 82 ? 1.037 -8.898 16.838 1.00 95.38 82 HIS A CA 1
ATOM 641 C C . HIS A 1 82 ? 2.548 -8.685 16.689 1.00 95.38 82 HIS A C 1
ATOM 643 O O . HIS A 1 82 ? 3.146 -7.957 17.476 1.00 95.38 82 HIS A O 1
ATOM 649 N N . ARG A 1 83 ? 3.149 -9.263 15.645 1.00 96.75 83 ARG A N 1
ATOM 650 C CA . ARG A 1 83 ? 4.558 -9.054 15.318 1.00 96.75 83 ARG A CA 1
ATOM 651 C C . ARG A 1 83 ? 4.860 -7.586 15.011 1.00 96.75 83 ARG A C 1
ATOM 653 O O . ARG A 1 83 ? 5.775 -7.034 15.603 1.00 96.75 83 ARG A O 1
ATOM 660 N N . ALA A 1 84 ? 4.043 -6.923 14.191 1.00 96.31 84 ALA A N 1
ATOM 661 C CA . ALA A 1 84 ? 4.201 -5.497 13.896 1.00 96.31 84 ALA A CA 1
ATOM 662 C C . ALA A 1 84 ? 4.153 -4.610 15.155 1.00 96.31 84 ALA A C 1
ATOM 664 O O . ALA A 1 84 ? 4.917 -3.649 15.253 1.00 96.31 84 ALA A O 1
ATOM 665 N N . LEU A 1 85 ? 3.289 -4.944 16.125 1.00 94.69 85 LEU A N 1
ATOM 666 C CA . LEU A 1 85 ? 3.216 -4.239 17.413 1.00 94.69 85 LEU A CA 1
ATOM 667 C C . LEU A 1 85 ? 4.486 -4.434 18.253 1.00 94.69 85 LEU A C 1
ATOM 669 O O . LEU A 1 85 ? 4.922 -3.505 18.928 1.00 94.69 85 LEU A O 1
ATOM 673 N N . GLN A 1 86 ? 5.062 -5.639 18.231 1.00 96.38 86 GLN A N 1
ATOM 674 C CA . GLN A 1 86 ? 6.268 -5.978 18.991 1.00 96.38 86 GLN A CA 1
ATOM 675 C C . GLN A 1 86 ? 7.532 -5.378 18.377 1.00 96.38 86 GLN A C 1
ATOM 677 O O . GLN A 1 86 ? 8.376 -4.868 19.108 1.00 96.38 86 GLN A O 1
ATOM 682 N N . ASP A 1 87 ? 7.647 -5.423 17.052 1.00 96.50 87 ASP A N 1
ATOM 683 C CA . ASP A 1 87 ? 8.864 -5.040 16.340 1.00 96.50 87 ASP A CA 1
ATOM 684 C C . ASP A 1 87 ? 9.094 -3.516 16.364 1.00 96.50 87 ASP A C 1
ATOM 686 O O . ASP A 1 87 ? 10.232 -3.066 16.244 1.00 96.50 87 ASP A O 1
ATOM 690 N N . SER A 1 88 ? 8.044 -2.695 16.519 1.00 95.25 88 SER A N 1
ATOM 691 C CA . SER A 1 88 ? 8.188 -1.239 16.700 1.00 95.25 88 SER A CA 1
ATOM 692 C C . SER A 1 88 ? 7.095 -0.648 17.604 1.00 95.25 88 SER A C 1
ATOM 694 O O . SER A 1 88 ? 6.137 -0.052 17.109 1.00 95.25 88 SER A O 1
ATOM 696 N N . PRO A 1 89 ? 7.218 -0.769 18.941 1.00 94.75 89 PRO A N 1
ATOM 697 C CA . PRO A 1 89 ? 6.157 -0.383 19.876 1.00 94.75 89 PRO A CA 1
ATOM 698 C C . PRO A 1 89 ? 5.783 1.105 19.821 1.00 94.75 89 PRO A C 1
ATOM 700 O O . PRO A 1 89 ? 4.610 1.454 19.933 1.00 94.75 89 PRO A O 1
ATOM 703 N N . VAL A 1 90 ? 6.767 1.988 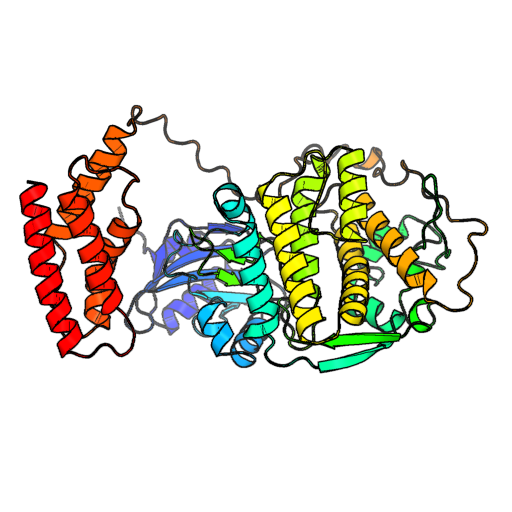19.614 1.00 94.75 90 VAL A N 1
ATOM 704 C CA . VAL A 1 90 ? 6.547 3.445 19.548 1.00 94.75 90 VAL A CA 1
ATOM 705 C C . VAL A 1 90 ? 5.777 3.828 18.284 1.00 94.75 90 VAL A C 1
ATOM 707 O O . VAL A 1 90 ? 4.815 4.593 18.361 1.00 94.75 90 VAL A O 1
ATOM 710 N N . PHE A 1 91 ? 6.162 3.278 17.127 1.00 95.19 91 PHE A N 1
ATOM 711 C CA . PHE A 1 91 ? 5.426 3.480 15.879 1.00 95.19 91 PHE A CA 1
ATOM 712 C C . PHE A 1 91 ? 4.031 2.857 15.973 1.00 95.19 91 PHE A C 1
ATOM 714 O O . PHE A 1 91 ? 3.039 3.490 15.623 1.00 95.19 91 PHE A O 1
ATOM 721 N N . ALA A 1 92 ? 3.946 1.642 16.519 1.00 93.94 92 ALA A N 1
ATOM 722 C CA . ALA A 1 92 ? 2.709 0.904 16.702 1.00 93.94 92 ALA A CA 1
ATOM 723 C C . ALA A 1 92 ? 1.669 1.670 17.518 1.00 93.94 92 ALA A C 1
ATOM 725 O O . ALA A 1 92 ? 0.520 1.771 17.100 1.00 93.94 92 ALA A O 1
ATOM 726 N N . GLN A 1 93 ? 2.079 2.256 18.643 1.00 91.12 93 GLN A N 1
ATOM 727 C CA . GLN A 1 93 ? 1.191 3.037 19.500 1.00 91.12 93 GLN A CA 1
ATOM 728 C C . GLN A 1 93 ? 0.576 4.242 18.774 1.00 91.12 93 GLN A C 1
ATOM 730 O O . GLN A 1 93 ? -0.560 4.614 19.063 1.00 91.12 93 GLN A O 1
ATOM 735 N N . LYS A 1 94 ? 1.325 4.862 17.857 1.00 91.69 94 LYS A N 1
ATOM 736 C CA . LYS A 1 94 ? 0.891 6.058 17.127 1.00 91.69 94 LYS A CA 1
ATOM 737 C C . LYS A 1 94 ? 0.107 5.732 15.859 1.00 91.69 94 LYS A C 1
ATOM 739 O O . LYS A 1 94 ? -0.844 6.437 15.536 1.00 91.69 94 LYS A O 1
ATOM 744 N N . HIS A 1 95 ? 0.530 4.698 15.136 1.00 94.12 95 HIS A N 1
ATOM 745 C CA . HIS A 1 95 ? 0.185 4.517 13.729 1.00 94.12 95 HIS A CA 1
ATOM 746 C C . HIS A 1 95 ? -0.393 3.147 13.393 1.00 94.12 95 HIS A C 1
ATOM 748 O O . HIS A 1 95 ? -0.779 2.952 12.250 1.00 94.12 95 HIS A O 1
ATOM 754 N N . LEU A 1 96 ? -0.500 2.191 14.318 1.00 93.94 96 LEU A N 1
ATOM 755 C CA . LEU A 1 96 ? -1.132 0.896 14.040 1.00 93.94 96 LEU A CA 1
ATOM 756 C C . LEU A 1 96 ? -2.438 0.753 14.826 1.00 93.94 96 LEU A C 1
ATOM 758 O O . LEU A 1 96 ? -2.540 1.170 15.979 1.00 93.94 96 LEU A O 1
ATOM 762 N N . ALA A 1 97 ? -3.454 0.152 14.206 1.00 91.12 97 ALA A N 1
ATOM 763 C CA . ALA A 1 97 ? -4.723 -0.091 14.885 1.00 91.12 97 ALA A CA 1
ATOM 764 C C . ALA A 1 97 ? -4.532 -1.082 16.042 1.00 91.12 97 ALA A C 1
ATOM 766 O O . ALA A 1 97 ? -4.161 -2.227 15.820 1.00 91.12 97 ALA A O 1
ATOM 767 N N . ALA A 1 98 ? -4.813 -0.682 17.282 1.00 91.12 98 ALA A N 1
ATOM 768 C CA . ALA A 1 98 ? -4.566 -1.540 18.440 1.00 91.12 98 ALA A CA 1
ATOM 769 C C . ALA A 1 98 ? -5.379 -2.849 18.391 1.00 91.12 98 ALA A C 1
ATOM 771 O O . ALA A 1 98 ? -6.566 -2.842 18.067 1.00 91.12 98 ALA A O 1
ATOM 772 N N . LEU A 1 99 ? -4.773 -3.973 18.781 1.00 93.12 99 LEU A N 1
ATOM 773 C CA . LEU A 1 99 ? -5.495 -5.231 18.990 1.00 93.12 99 LEU A CA 1
ATOM 774 C C . LEU A 1 99 ? -6.230 -5.215 20.337 1.00 93.12 99 LEU A C 1
ATOM 776 O O . LEU A 1 99 ? -5.644 -4.908 21.376 1.00 93.12 99 LEU A O 1
ATOM 780 N N . ILE A 1 100 ? -7.507 -5.595 20.329 1.00 92.38 100 ILE A N 1
ATOM 781 C CA . ILE A 1 100 ? -8.332 -5.705 21.535 1.00 92.38 100 ILE A CA 1
ATOM 782 C C . ILE A 1 100 ? -8.441 -7.175 21.933 1.00 92.38 100 ILE A C 1
ATOM 784 O O . ILE A 1 100 ? -9.230 -7.941 21.383 1.00 92.38 100 ILE A O 1
ATOM 788 N N . GLY A 1 101 ? -7.636 -7.566 22.919 1.00 90.12 101 GLY A N 1
ATOM 789 C CA . GLY A 1 101 ? -7.601 -8.937 23.419 1.00 90.12 101 GLY A CA 1
ATOM 790 C C . GLY A 1 101 ? -6.987 -9.930 22.426 1.00 90.12 101 GLY A C 1
ATOM 791 O O . GLY A 1 101 ? -6.212 -9.568 21.543 1.00 90.12 101 GLY A O 1
ATOM 792 N N . GLN A 1 102 ? -7.304 -11.211 22.617 1.00 93.19 102 GLN A N 1
ATOM 793 C CA . GLN A 1 102 ? -6.829 -12.295 21.757 1.00 93.19 102 GLN A CA 1
ATOM 794 C C . GLN A 1 102 ? -7.761 -12.515 20.561 1.00 93.19 102 GLN A C 1
ATOM 796 O O . GLN A 1 102 ? -8.945 -12.180 20.611 1.00 93.19 102 GLN A O 1
ATOM 801 N N . ARG A 1 103 ? -7.250 -13.152 19.498 1.00 95.00 103 ARG A N 1
ATOM 802 C CA . ARG A 1 103 ? -8.102 -13.627 18.396 1.00 95.00 103 ARG A CA 1
ATOM 803 C C . ARG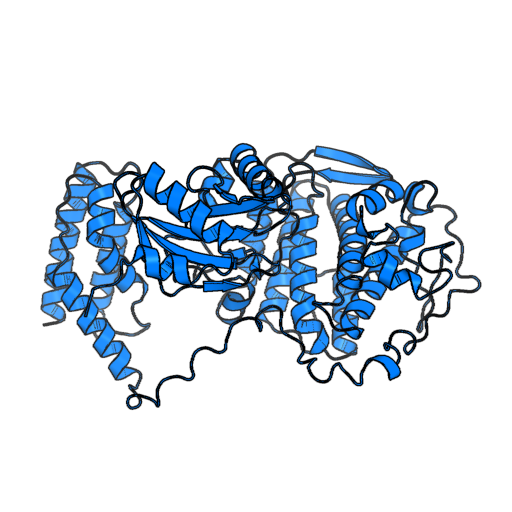 A 1 103 ? -9.185 -14.577 18.909 1.00 95.00 103 ARG A C 1
ATOM 805 O O . ARG A 1 103 ? -8.916 -15.463 19.718 1.00 95.00 103 ARG A O 1
ATOM 812 N N . ILE A 1 104 ? -10.378 -14.469 18.342 1.00 96.81 104 ILE A N 1
ATOM 813 C CA . ILE A 1 104 ? -11.482 -15.394 18.601 1.00 96.81 104 ILE A CA 1
ATOM 814 C C . ILE A 1 104 ? -11.470 -16.446 17.495 1.00 96.81 104 ILE A C 1
ATOM 816 O O . ILE A 1 104 ? -11.612 -16.121 16.316 1.00 96.81 104 ILE A O 1
ATOM 820 N N . VAL A 1 105 ? -11.278 -17.715 17.851 1.00 96.12 105 VAL A N 1
ATOM 821 C CA . VAL A 1 105 ? -11.210 -18.809 16.871 1.00 96.12 105 VAL A CA 1
ATOM 822 C C . VAL A 1 105 ? -12.616 -19.197 16.411 1.00 96.12 105 VAL A C 1
ATOM 824 O O . VAL A 1 105 ? -13.488 -19.500 17.227 1.00 96.12 105 VAL A O 1
ATOM 827 N N . VAL A 1 106 ? -12.831 -19.233 15.094 1.00 95.50 106 VAL A N 1
ATOM 828 C CA . VAL A 1 106 ? -14.098 -19.684 14.502 1.00 95.50 106 VAL A CA 1
ATOM 829 C C . VAL A 1 106 ? -14.027 -21.198 14.221 1.00 95.50 106 VAL A C 1
ATOM 831 O O . VAL A 1 106 ? -13.063 -21.667 13.610 1.00 95.50 106 VAL A O 1
ATOM 834 N N . PRO A 1 107 ? -15.015 -22.008 14.658 1.00 93.06 107 PRO A N 1
ATOM 835 C CA . PRO A 1 107 ? -15.026 -23.443 14.378 1.00 93.06 107 PRO A CA 1
ATOM 836 C C . PRO A 1 107 ? -15.016 -23.770 12.877 1.00 93.06 107 PRO A C 1
ATOM 838 O O . PRO A 1 107 ? -15.838 -23.275 12.103 1.00 93.06 107 PRO A O 1
ATOM 841 N N . GLY A 1 108 ? -14.125 -24.677 12.469 1.00 86.88 108 GLY A N 1
ATOM 842 C CA . GLY A 1 108 ? -13.939 -25.055 11.062 1.00 86.88 108 GLY A CA 1
ATOM 843 C C . GLY A 1 108 ? -12.993 -24.141 10.272 1.00 86.88 108 GLY A C 1
ATOM 844 O O . GLY A 1 108 ? -12.967 -24.232 9.046 1.00 86.88 108 GLY A O 1
ATOM 845 N N . GLY A 1 109 ? -12.224 -23.296 10.964 1.00 88.38 109 GLY A N 1
ATOM 846 C CA . GLY A 1 109 ? -11.237 -22.384 10.385 1.00 88.38 109 GLY A CA 1
ATOM 847 C C . GLY A 1 109 ? -11.671 -20.922 10.486 1.00 88.38 109 GLY A C 1
ATOM 848 O O . GLY A 1 109 ? -12.830 -20.629 10.762 1.00 88.38 109 GLY A O 1
ATOM 849 N N . GLY A 1 110 ? -10.735 -20.003 10.249 1.00 91.44 110 GLY A N 1
ATOM 850 C CA . GLY A 1 110 ? -10.978 -18.564 10.353 1.00 91.44 110 GLY A CA 1
ATOM 851 C C . GLY A 1 110 ? -10.803 -17.980 11.761 1.00 91.44 110 GLY A C 1
ATOM 852 O O . GLY A 1 110 ? -10.348 -18.646 12.695 1.00 91.44 110 GLY A O 1
ATOM 853 N N . SER A 1 111 ? -11.115 -16.694 11.898 1.00 95.00 111 SER A N 1
ATOM 854 C CA . SER A 1 111 ? -10.945 -15.928 13.135 1.00 95.00 111 SER A CA 1
ATOM 855 C C . SER A 1 111 ? -11.807 -14.665 13.157 1.00 95.00 111 SER A C 1
ATOM 857 O O . SER A 1 111 ? -12.250 -14.174 12.119 1.00 95.00 111 SER A O 1
ATOM 859 N N . ILE A 1 112 ? -12.031 -14.130 14.356 1.00 95.81 112 ILE A N 1
ATOM 860 C CA . ILE A 1 112 ? -12.495 -12.758 14.566 1.00 95.81 112 ILE A CA 1
ATOM 861 C C . ILE A 1 112 ? -11.383 -12.011 15.292 1.00 95.81 112 ILE A C 1
ATOM 863 O O . ILE A 1 112 ? -10.886 -12.474 16.321 1.00 95.81 112 ILE A O 1
ATOM 867 N N . ILE A 1 113 ? -10.988 -10.871 14.739 1.00 95.12 113 ILE A N 1
ATOM 868 C CA . ILE A 1 113 ? -10.017 -9.958 15.336 1.00 95.12 113 ILE A CA 1
ATOM 869 C C . ILE A 1 113 ? -10.770 -8.687 15.711 1.00 95.12 113 ILE A C 1
ATOM 871 O O . ILE A 1 113 ? -11.469 -8.107 14.878 1.00 95.12 113 ILE A O 1
ATOM 875 N N . LEU A 1 114 ? -10.646 -8.281 16.971 1.00 94.81 114 LEU A N 1
ATOM 876 C CA . LEU A 1 114 ? -11.170 -7.016 17.465 1.00 94.81 114 LEU A CA 1
ATOM 877 C C . LEU A 1 114 ? -10.042 -5.985 17.409 1.00 94.81 114 LEU A C 1
ATOM 879 O O . LEU A 1 114 ? -8.960 -6.217 17.949 1.00 94.81 114 LEU A O 1
ATOM 883 N N . GLN A 1 115 ? -10.288 -4.866 16.740 1.00 93.38 115 GLN A N 1
ATOM 884 C CA . GLN A 1 115 ? -9.336 -3.769 16.593 1.00 93.38 115 GLN A CA 1
ATOM 885 C C . GLN A 1 115 ? -9.926 -2.501 17.199 1.00 93.38 115 GLN A C 1
ATOM 887 O O . GLN A 1 115 ? -11.107 -2.218 17.006 1.00 93.38 115 GLN A O 1
ATOM 892 N N . GLY A 1 116 ? -9.120 -1.743 17.934 1.00 90.31 116 GLY A N 1
ATOM 893 C CA . GLY A 1 116 ? -9.487 -0.409 18.387 1.00 90.31 116 GLY A CA 1
ATOM 894 C C . GLY A 1 116 ? -9.616 0.529 17.192 1.00 90.31 116 GLY A C 1
ATOM 895 O O . GLY A 1 116 ? -8.933 0.362 16.180 1.00 90.31 116 GLY A O 1
ATOM 896 N N . VAL A 1 117 ? -10.506 1.512 17.299 1.00 82.81 117 VAL A N 1
ATOM 897 C CA . VAL A 1 117 ? -10.663 2.517 16.247 1.00 82.81 117 VAL A CA 1
ATOM 898 C C . VAL A 1 117 ? -9.518 3.523 16.316 1.00 82.81 117 VAL A C 1
ATOM 900 O O . VAL A 1 117 ? -9.247 4.103 17.368 1.00 82.81 117 VAL A O 1
ATOM 903 N N . ALA A 1 118 ? -8.844 3.727 15.187 1.00 76.19 118 ALA A N 1
ATOM 904 C CA . ALA A 1 118 ? -7.803 4.737 15.060 1.00 76.19 118 ALA A CA 1
ATOM 905 C C . ALA A 1 118 ? -8.372 6.150 15.272 1.00 76.19 118 ALA A C 1
ATOM 907 O O . ALA A 1 118 ? -9.497 6.426 14.871 1.00 76.19 118 ALA A O 1
ATOM 908 N N . GLY A 1 119 ? -7.605 7.059 15.882 1.00 67.50 119 GLY A N 1
ATOM 909 C CA . GLY A 1 119 ? -8.005 8.472 15.987 1.00 67.50 119 GLY A CA 1
ATOM 910 C C . GLY A 1 119 ? -9.198 8.764 16.906 1.00 67.50 119 GLY A C 1
ATOM 911 O O . GLY A 1 119 ? -9.777 9.841 16.809 1.00 67.50 119 GLY A O 1
ATOM 912 N N . GLY A 1 120 ? -9.584 7.833 17.783 1.00 67.12 120 GLY A N 1
ATOM 913 C CA . GLY A 1 120 ? -10.577 8.076 18.836 1.00 67.12 120 GLY A CA 1
ATOM 914 C C . GLY A 1 120 ? -12.053 7.972 18.425 1.00 67.12 120 GLY A C 1
ATOM 915 O O . GLY A 1 120 ? -12.906 8.073 19.304 1.00 67.12 120 GLY A O 1
ATOM 916 N N . GLY A 1 121 ? -12.380 7.715 17.152 1.00 74.56 121 GLY A N 1
ATOM 917 C CA . GLY A 1 121 ? -13.769 7.603 16.683 1.00 74.56 121 GLY A CA 1
ATOM 918 C C . GLY A 1 121 ? -13.902 7.021 15.271 1.00 74.56 121 GLY A C 1
ATOM 919 O O . GLY A 1 121 ? -12.964 7.051 14.484 1.00 74.56 121 GLY A O 1
ATOM 920 N N . LEU A 1 122 ? -15.066 6.441 14.942 1.00 75.75 122 LEU A N 1
ATOM 921 C CA . LEU A 1 122 ? -15.331 5.858 13.606 1.00 75.75 122 LEU A CA 1
ATOM 922 C C . LEU A 1 122 ? -15.549 6.922 12.518 1.00 75.75 122 LEU A C 1
ATOM 924 O O . LEU A 1 122 ? -15.569 6.594 11.335 1.00 75.75 122 LEU A O 1
ATOM 928 N N . ASP A 1 123 ? -15.762 8.163 12.935 1.00 78.31 123 ASP A N 1
ATOM 929 C CA . ASP A 1 123 ? -16.044 9.354 12.140 1.00 78.31 123 ASP A CA 1
ATOM 930 C C . ASP A 1 123 ? -14.847 10.311 12.045 1.00 78.31 123 ASP A C 1
ATOM 932 O O . ASP A 1 123 ? -14.871 11.235 11.238 1.00 78.31 123 ASP A O 1
ATOM 936 N N . THR A 1 124 ? -13.786 10.087 12.825 1.00 81.44 124 THR A N 1
ATOM 937 C CA . THR A 1 124 ? -12.620 10.984 12.873 1.00 81.44 124 THR A CA 1
ATOM 938 C C . THR A 1 124 ? -11.564 10.675 11.814 1.00 81.44 124 THR A C 1
ATOM 940 O O . THR A 1 124 ? -10.692 11.505 11.556 1.00 81.44 124 THR A O 1
ATOM 943 N N . MET A 1 125 ? -11.643 9.496 11.193 1.00 85.25 125 MET A N 1
ATOM 944 C CA . MET A 1 125 ? -10.675 8.998 10.222 1.00 85.25 125 MET A CA 1
ATOM 945 C C . MET A 1 125 ? -11.360 8.611 8.910 1.00 85.25 125 MET A C 1
ATOM 947 O O . MET A 1 125 ? -12.385 7.930 8.907 1.00 85.25 125 MET A O 1
ATOM 951 N N . SER A 1 126 ? -10.752 8.990 7.789 1.00 88.38 126 SER A N 1
ATOM 952 C CA . SER A 1 126 ? -11.153 8.583 6.437 1.00 88.38 126 SER A CA 1
ATOM 953 C C . SER A 1 126 ? -10.052 7.752 5.787 1.00 88.38 126 SER A C 1
ATOM 955 O O . SER A 1 126 ? -8.893 7.851 6.185 1.00 88.38 126 SER A O 1
ATOM 957 N N . GLN A 1 127 ? -10.388 6.915 4.804 1.00 90.31 127 GLN A N 1
ATOM 958 C CA . GLN A 1 127 ? -9.355 6.292 3.972 1.00 90.31 127 GLN A CA 1
ATOM 959 C C . GLN A 1 127 ? -8.627 7.377 3.166 1.00 90.31 127 GLN A C 1
ATOM 961 O O . GLN A 1 127 ? -9.199 8.430 2.877 1.00 90.31 127 GLN A O 1
ATOM 966 N N . LEU A 1 128 ? -7.355 7.146 2.835 1.00 92.19 128 LEU A N 1
ATOM 967 C CA . LEU A 1 128 ? -6.525 8.153 2.170 1.00 92.19 128 LEU A CA 1
ATOM 968 C C . LEU A 1 128 ? -7.137 8.628 0.844 1.00 92.19 128 LEU A C 1
ATOM 970 O O . LEU A 1 128 ? -7.136 9.817 0.557 1.00 92.19 128 LEU A O 1
ATOM 974 N N . ASP A 1 129 ? -7.663 7.708 0.044 1.00 89.81 129 ASP A N 1
ATOM 975 C CA . ASP A 1 129 ? -8.316 8.001 -1.235 1.00 89.81 129 ASP A CA 1
ATOM 976 C C . ASP A 1 129 ? -9.562 8.879 -1.094 1.00 89.81 129 ASP A C 1
ATOM 978 O O . ASP A 1 129 ? -9.719 9.822 -1.867 1.00 89.81 129 ASP A O 1
ATOM 982 N N . ASP A 1 130 ? -10.400 8.606 -0.097 1.00 89.81 130 ASP A N 1
ATOM 983 C CA . ASP A 1 130 ? -11.572 9.424 0.216 1.00 89.81 130 ASP A CA 1
ATOM 984 C C . ASP A 1 130 ? -11.170 10.823 0.724 1.00 89.81 130 ASP A C 1
ATOM 986 O O . ASP A 1 130 ? -11.848 11.811 0.439 1.00 89.81 130 ASP A O 1
ATOM 990 N N . ALA A 1 131 ? -10.066 10.928 1.472 1.00 90.88 131 ALA A N 1
ATOM 991 C CA . ALA A 1 131 ? -9.629 12.177 2.098 1.00 90.88 131 ALA A CA 1
ATOM 992 C C . ALA A 1 131 ? -8.885 13.123 1.139 1.00 90.88 131 ALA A C 1
ATOM 994 O O . ALA A 1 131 ? -9.078 14.341 1.197 1.00 90.88 131 ALA A O 1
ATOM 995 N N . LEU A 1 132 ? -8.046 12.578 0.251 1.00 92.88 132 LEU A N 1
ATOM 996 C CA . LEU A 1 132 ? -7.149 13.338 -0.630 1.00 92.88 132 LEU A CA 1
ATOM 997 C C . LEU A 1 132 ? -7.824 14.480 -1.413 1.00 92.88 132 LEU A C 1
ATOM 999 O O . LEU A 1 132 ? -7.236 15.563 -1.456 1.00 92.88 132 LEU A O 1
ATOM 1003 N N . PRO A 1 133 ? -9.022 14.311 -2.014 1.00 93.19 133 PRO A N 1
ATOM 1004 C CA . PRO A 1 133 ? -9.685 15.393 -2.743 1.00 93.19 133 PRO A CA 1
ATOM 1005 C C . PRO A 1 133 ? -10.043 16.607 -1.879 1.00 93.19 133 PRO A C 1
ATOM 1007 O O . PRO A 1 133 ? -10.216 17.695 -2.420 1.00 93.19 133 PRO A O 1
ATOM 1010 N N . SER A 1 134 ? -10.178 16.424 -0.563 1.00 89.81 134 SER A N 1
ATOM 1011 C CA . SER A 1 134 ? -10.604 17.472 0.372 1.00 89.81 134 SER A CA 1
ATOM 1012 C C . SER A 1 134 ? -9.446 18.235 1.022 1.00 89.81 134 SER A C 1
ATOM 1014 O O . SER A 1 134 ? -9.669 19.238 1.694 1.00 89.81 134 SER A O 1
ATOM 1016 N N . TRP A 1 135 ? -8.201 17.788 0.838 1.00 89.62 135 TRP A N 1
ATOM 1017 C CA . TRP A 1 135 ? -7.048 18.393 1.500 1.00 89.62 135 TRP A CA 1
ATOM 1018 C C . TRP A 1 135 ? -6.442 19.560 0.736 1.00 89.62 135 TRP A C 1
ATOM 1020 O O . TRP A 1 135 ? -6.211 19.497 -0.469 1.00 89.62 135 TRP A O 1
ATOM 1030 N N . HIS A 1 136 ? -6.049 20.583 1.493 1.00 85.38 136 HIS A N 1
ATOM 1031 C CA . HIS A 1 136 ? -5.282 21.715 0.978 1.00 85.38 136 HIS A CA 1
ATOM 1032 C C . HIS A 1 136 ? -3.813 21.366 0.678 1.00 85.38 136 HIS A C 1
ATOM 1034 O O . HIS A 1 136 ? -3.220 21.972 -0.208 1.00 85.38 136 HIS A O 1
ATOM 1040 N N . ALA A 1 137 ? -3.235 20.389 1.391 1.00 91.75 137 ALA A N 1
ATOM 1041 C CA . ALA A 1 137 ? -1.806 20.046 1.342 1.00 91.75 137 ALA A CA 1
ATOM 1042 C C . ALA A 1 137 ? -1.545 18.523 1.175 1.00 91.75 137 ALA A C 1
ATOM 1044 O O . ALA A 1 137 ? -0.883 17.897 2.009 1.00 91.75 137 ALA A O 1
ATOM 1045 N N . PRO A 1 138 ? -2.098 17.861 0.134 1.00 94.12 138 PRO A N 1
ATOM 1046 C CA . PRO A 1 138 ? -1.985 16.408 -0.029 1.00 94.12 138 PRO A CA 1
ATOM 1047 C C . PRO A 1 138 ? -0.544 15.920 -0.234 1.00 94.12 138 PRO A C 1
ATOM 1049 O O . PRO A 1 138 ? -0.216 14.798 0.162 1.00 94.12 138 PRO A O 1
ATOM 1052 N N . ARG A 1 139 ? 0.330 16.751 -0.819 1.00 96.00 139 ARG A N 1
ATOM 1053 C CA . ARG A 1 139 ? 1.748 16.426 -1.034 1.00 96.00 139 ARG A CA 1
ATOM 1054 C C . ARG A 1 139 ? 2.476 16.269 0.296 1.00 96.00 139 ARG A C 1
ATOM 1056 O O . ARG A 1 139 ? 3.123 15.251 0.518 1.00 96.00 139 ARG A O 1
ATOM 1063 N N . GLU A 1 140 ? 2.334 17.252 1.173 1.00 95.75 140 GLU A N 1
ATOM 1064 C CA . GLU A 1 140 ? 2.981 17.336 2.479 1.00 95.75 140 GLU A CA 1
ATOM 1065 C C . GLU A 1 140 ? 2.545 16.178 3.376 1.00 95.75 140 GLU A C 1
ATOM 1067 O O . GLU A 1 140 ? 3.375 15.546 4.028 1.00 95.75 140 GLU A O 1
ATOM 1072 N N . VAL A 1 141 ? 1.254 15.835 3.353 1.00 94.94 141 VAL A N 1
ATOM 1073 C CA . VAL A 1 141 ? 0.721 14.700 4.115 1.00 94.94 141 VAL A CA 1
ATOM 1074 C C . VAL A 1 141 ? 1.295 13.374 3.612 1.00 94.94 141 VAL A C 1
ATOM 1076 O O . VAL A 1 141 ? 1.769 12.563 4.408 1.00 94.94 141 VAL A O 1
ATOM 1079 N N . CYS A 1 142 ? 1.309 13.146 2.296 1.00 97.50 142 CYS A N 1
ATOM 1080 C CA . CYS A 1 142 ? 1.851 11.907 1.731 1.00 97.50 142 CYS A CA 1
ATOM 1081 C C . CYS A 1 142 ? 3.369 11.792 1.930 1.00 97.50 142 CYS A C 1
ATOM 1083 O O . CYS A 1 142 ? 3.880 10.692 2.167 1.00 97.50 142 CYS A O 1
ATOM 1085 N N . GLN A 1 143 ? 4.084 12.920 1.885 1.00 97.81 143 GLN A N 1
ATOM 1086 C CA . GLN A 1 143 ? 5.502 12.990 2.228 1.00 97.81 143 GLN A CA 1
ATOM 1087 C C . GLN A 1 143 ? 5.723 12.656 3.708 1.00 97.81 143 GLN A C 1
ATOM 1089 O O . GLN A 1 143 ? 6.591 11.841 4.015 1.00 97.81 143 GLN A O 1
ATOM 1094 N N . HIS A 1 144 ? 4.921 13.218 4.620 1.00 96.94 144 HIS A N 1
ATOM 1095 C CA . HIS A 1 144 ? 4.989 12.923 6.053 1.00 96.94 144 HIS A CA 1
ATOM 1096 C C . HIS A 1 144 ? 4.765 11.435 6.338 1.00 96.94 144 HIS A C 1
ATOM 1098 O O . HIS A 1 144 ? 5.618 10.812 6.962 1.00 96.94 144 HIS A O 1
ATOM 1104 N N . ILE A 1 145 ? 3.684 10.851 5.811 1.00 97.50 145 ILE A N 1
ATOM 1105 C CA . ILE A 1 145 ? 3.383 9.419 5.946 1.00 97.50 145 ILE A CA 1
ATOM 1106 C C . ILE A 1 145 ? 4.570 8.577 5.472 1.00 97.50 145 ILE A C 1
ATOM 1108 O O . ILE A 1 145 ? 5.048 7.705 6.194 1.00 97.50 145 ILE A O 1
ATOM 1112 N N . THR A 1 146 ? 5.066 8.848 4.263 1.00 98.56 146 THR A N 1
ATOM 1113 C CA . THR A 1 146 ? 6.161 8.071 3.669 1.00 98.56 146 THR A CA 1
ATOM 1114 C C . THR A 1 146 ? 7.448 8.214 4.479 1.00 98.56 146 THR A C 1
ATOM 1116 O O . THR A 1 146 ? 8.131 7.222 4.720 1.00 98.56 146 THR A O 1
ATOM 1119 N N . ASN A 1 147 ? 7.754 9.416 4.971 1.00 98.31 147 ASN A N 1
ATOM 1120 C CA . ASN A 1 147 ? 8.874 9.640 5.879 1.00 98.31 147 ASN A CA 1
ATOM 1121 C C . ASN A 1 147 ? 8.711 8.839 7.175 1.00 98.31 147 ASN A C 1
ATOM 1123 O O . ASN A 1 147 ? 9.636 8.125 7.549 1.00 98.31 147 ASN A O 1
ATOM 1127 N N . SER A 1 148 ? 7.542 8.867 7.820 1.00 98.00 148 SER A N 1
ATOM 1128 C CA . SER A 1 148 ? 7.294 8.084 9.035 1.00 98.00 148 SER A CA 1
ATOM 1129 C C . SER A 1 148 ? 7.461 6.575 8.793 1.00 98.00 148 SER A C 1
ATOM 1131 O O . SER A 1 148 ? 8.051 5.891 9.628 1.00 98.00 148 SER A O 1
ATOM 1133 N N . LEU A 1 149 ? 7.054 6.041 7.634 1.00 98.19 149 LEU A N 1
ATOM 1134 C CA . LEU A 1 149 ? 7.323 4.639 7.270 1.00 98.19 149 LEU A CA 1
ATOM 1135 C C . LEU A 1 149 ? 8.829 4.351 7.137 1.00 98.19 149 LEU A C 1
ATOM 1137 O O . LEU A 1 149 ? 9.311 3.327 7.620 1.00 98.19 149 LEU A O 1
ATOM 1141 N N . LEU A 1 150 ? 9.581 5.244 6.491 1.00 98.31 150 LEU A N 1
ATOM 1142 C CA . LEU A 1 150 ? 11.000 5.033 6.188 1.00 98.31 150 LEU A CA 1
ATOM 1143 C C . LEU A 1 150 ? 11.950 5.365 7.344 1.00 98.31 150 LEU A C 1
ATOM 1145 O O . LEU A 1 150 ? 13.072 4.869 7.343 1.00 98.31 150 LEU A O 1
ATOM 1149 N N . THR A 1 151 ? 11.546 6.203 8.303 1.00 97.44 151 THR A N 1
ATOM 1150 C CA . THR A 1 151 ? 12.422 6.641 9.404 1.00 97.44 151 THR A CA 1
ATOM 1151 C C . THR A 1 151 ? 11.904 6.297 10.793 1.00 97.44 151 THR A C 1
ATOM 1153 O O . THR A 1 151 ? 12.704 5.990 11.668 1.00 97.44 151 THR A O 1
ATOM 1156 N N . GLU A 1 152 ? 10.590 6.359 11.036 1.00 97.31 152 GLU A N 1
ATOM 1157 C CA . GLU A 1 152 ? 10.033 6.061 12.367 1.00 97.31 152 GLU A CA 1
ATOM 1158 C C . GLU A 1 152 ? 9.714 4.573 12.525 1.00 97.31 152 GLU A C 1
ATOM 1160 O O . GLU A 1 152 ? 9.985 3.987 13.573 1.00 97.31 152 GLU A O 1
ATOM 1165 N N . TRP A 1 153 ? 9.162 3.931 11.491 1.00 98.00 153 TRP A N 1
ATOM 1166 C CA . TRP A 1 153 ? 8.920 2.486 11.531 1.00 98.00 153 TRP A CA 1
ATOM 1167 C C . TRP A 1 153 ? 10.219 1.690 11.343 1.00 98.00 153 TRP A C 1
ATOM 1169 O O . TRP A 1 153 ? 10.455 0.677 12.015 1.00 98.00 153 TRP A O 1
ATOM 1179 N N . ASN A 1 154 ? 11.077 2.194 10.454 1.00 98.00 154 ASN A N 1
ATOM 1180 C CA . ASN A 1 154 ? 12.366 1.629 10.073 1.00 98.00 154 ASN A CA 1
ATOM 1181 C C . ASN A 1 154 ? 13.522 2.452 10.651 1.00 98.00 154 ASN A C 1
ATOM 1183 O O . ASN A 1 154 ? 14.235 3.144 9.934 1.00 98.00 154 ASN A O 1
ATOM 1187 N N . THR A 1 155 ? 13.697 2.376 11.971 1.00 95.06 155 THR A N 1
ATOM 1188 C CA . THR A 1 155 ? 14.834 3.003 12.672 1.00 95.06 155 THR A CA 1
ATOM 1189 C C . THR A 1 155 ? 16.176 2.369 12.313 1.00 95.06 155 THR A C 1
ATOM 1191 O O . THR A 1 155 ? 17.218 2.999 12.453 1.00 95.06 155 THR A O 1
ATOM 1194 N N . GLU A 1 156 ? 16.135 1.119 11.862 1.00 91.88 156 GLU A N 1
ATOM 1195 C CA . GLU A 1 156 ? 17.260 0.334 11.374 1.00 91.88 156 GLU A CA 1
ATOM 1196 C C . GLU A 1 156 ? 16.829 -0.328 10.062 1.00 91.88 156 GLU A C 1
ATOM 1198 O O . GLU A 1 156 ? 15.648 -0.648 9.879 1.00 91.88 156 GLU A O 1
ATOM 1203 N N . SER A 1 157 ? 17.781 -0.504 9.148 1.00 91.81 157 SE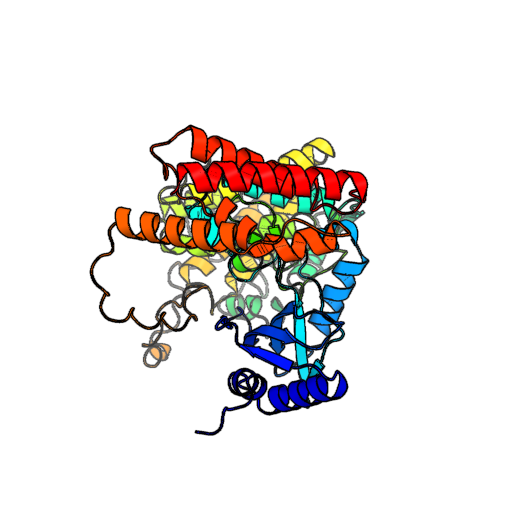R A N 1
ATOM 1204 C CA . SER A 1 157 ? 17.574 -1.199 7.880 1.00 91.81 157 SER A CA 1
ATOM 1205 C C . SER A 1 157 ? 18.771 -2.087 7.585 1.00 91.81 157 SER A C 1
ATOM 1207 O O . SER A 1 157 ? 19.907 -1.614 7.674 1.00 91.81 157 SER A O 1
ATOM 1209 N N . ASP A 1 158 ? 18.510 -3.317 7.161 1.00 94.81 158 ASP A N 1
ATOM 1210 C CA . ASP A 1 158 ? 19.552 -4.301 6.902 1.00 94.81 158 ASP A CA 1
ATOM 1211 C C . ASP A 1 158 ? 19.919 -4.314 5.413 1.00 94.81 158 ASP A C 1
ATOM 1213 O O . ASP A 1 158 ? 19.085 -4.659 4.566 1.00 94.81 158 ASP A O 1
ATOM 1217 N N . PRO A 1 159 ? 21.150 -3.914 5.045 1.00 96.88 159 PRO A N 1
ATOM 1218 C CA . PRO A 1 159 ? 21.618 -4.033 3.677 1.00 96.88 159 PRO A CA 1
ATOM 1219 C C . PRO A 1 159 ? 21.935 -5.493 3.352 1.00 96.88 159 PRO A C 1
ATOM 1221 O O . PRO A 1 159 ? 22.719 -6.143 4.040 1.00 96.88 159 PRO A O 1
ATOM 1224 N N . ASN A 1 160 ? 21.381 -5.992 2.252 1.00 97.44 160 ASN A N 1
ATOM 1225 C CA . ASN A 1 160 ? 21.668 -7.322 1.737 1.00 97.44 160 ASN A CA 1
ATOM 1226 C C . ASN A 1 160 ? 22.016 -7.258 0.247 1.00 97.44 160 ASN A C 1
ATOM 1228 O O . ASN A 1 160 ? 21.294 -6.648 -0.541 1.00 97.44 160 ASN A O 1
ATOM 1232 N N . LEU A 1 161 ? 23.123 -7.882 -0.152 1.00 97.94 161 LEU A N 1
ATOM 1233 C CA . LEU A 1 161 ? 23.473 -8.011 -1.563 1.00 97.94 161 LEU A CA 1
ATOM 1234 C C . LEU A 1 161 ? 22.742 -9.225 -2.138 1.00 97.94 161 LEU A C 1
ATOM 1236 O O . LEU A 1 161 ? 23.027 -10.363 -1.772 1.00 97.94 161 LEU A O 1
ATOM 1240 N N . GLU A 1 162 ? 21.794 -8.983 -3.039 1.00 98.19 162 GLU A N 1
ATOM 1241 C CA . GLU A 1 162 ? 20.917 -10.025 -3.567 1.00 98.19 162 GLU A CA 1
ATOM 1242 C C . GLU A 1 162 ? 21.066 -10.201 -5.073 1.00 98.19 162 GLU A C 1
ATOM 1244 O O . GLU A 1 162 ? 21.208 -9.240 -5.836 1.00 98.19 162 GLU A O 1
ATOM 1249 N N . LYS A 1 163 ? 20.963 -11.459 -5.502 1.00 98.44 163 LYS A N 1
ATOM 1250 C CA . LYS A 1 163 ? 20.812 -11.829 -6.905 1.00 98.44 163 LYS A CA 1
ATOM 1251 C C . LYS A 1 163 ? 19.405 -11.479 -7.365 1.00 98.44 163 LYS A C 1
ATOM 1253 O O . LYS A 1 163 ? 18.427 -12.002 -6.825 1.00 98.44 163 LYS A O 1
ATOM 1258 N N . VAL A 1 164 ? 19.296 -10.596 -8.357 1.00 98.44 164 VAL A N 1
ATOM 1259 C CA . VAL A 1 164 ? 18.011 -10.012 -8.768 1.00 98.44 164 VAL A CA 1
ATOM 1260 C C . VAL A 1 164 ? 17.025 -11.083 -9.238 1.00 98.44 164 VAL A C 1
ATOM 1262 O O . VAL A 1 164 ? 15.858 -11.029 -8.855 1.00 98.44 164 VAL A O 1
ATOM 1265 N N . GLY A 1 165 ? 17.487 -12.092 -9.982 1.00 98.50 165 GLY A N 1
ATOM 1266 C CA . GLY A 1 165 ? 1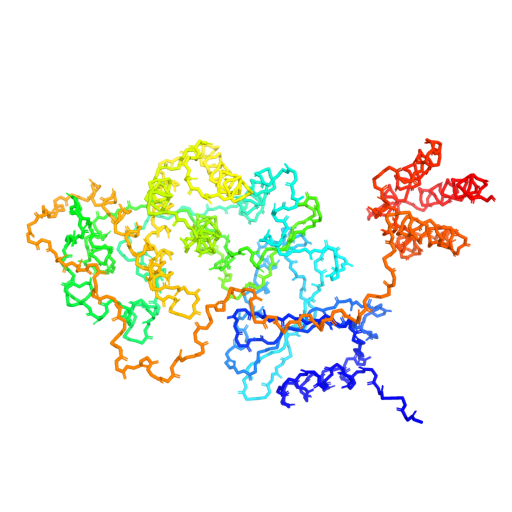6.645 -13.188 -10.472 1.00 98.50 165 GLY A CA 1
ATOM 1267 C C . GLY A 1 165 ? 15.923 -13.938 -9.358 1.00 98.50 165 GLY A C 1
ATOM 1268 O O . GLY A 1 165 ? 14.686 -14.003 -9.327 1.00 98.50 165 GLY A O 1
ATOM 1269 N N . THR A 1 166 ? 16.694 -14.454 -8.404 1.00 98.50 166 THR A N 1
ATOM 1270 C CA . THR A 1 166 ? 16.171 -15.128 -7.209 1.00 98.50 166 THR A CA 1
ATOM 1271 C C . THR A 1 166 ? 15.308 -14.197 -6.346 1.00 98.50 166 THR A C 1
ATOM 1273 O O . THR A 1 166 ? 14.239 -14.599 -5.878 1.00 98.50 166 THR A O 1
ATOM 1276 N N . 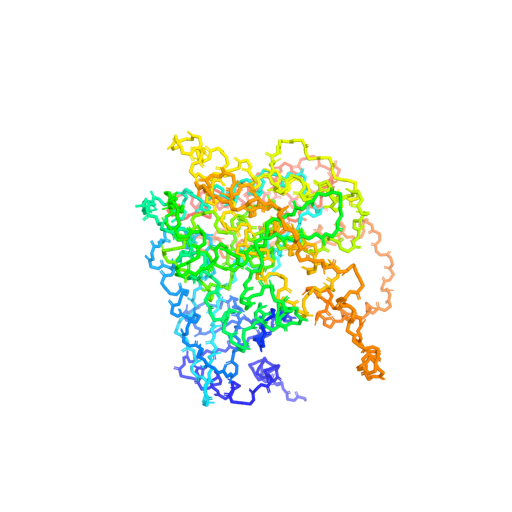ALA A 1 167 ? 15.717 -12.938 -6.175 1.00 98.31 167 ALA A N 1
ATOM 1277 C CA . ALA A 1 167 ? 15.015 -11.970 -5.337 1.00 98.31 167 ALA A CA 1
ATOM 1278 C C . ALA A 1 167 ? 13.629 -11.593 -5.904 1.00 98.31 167 ALA A C 1
ATOM 1280 O O . ALA A 1 167 ? 12.634 -11.614 -5.175 1.00 98.31 167 ALA A O 1
ATOM 1281 N N . LEU A 1 168 ? 13.523 -11.332 -7.215 1.00 98.62 168 LEU A N 1
ATOM 1282 C CA . LEU A 1 168 ? 12.246 -11.075 -7.897 1.00 98.62 168 LEU A CA 1
ATOM 1283 C C . LEU A 1 168 ? 11.297 -12.280 -7.794 1.00 98.62 168 LEU A C 1
ATOM 1285 O O . LEU A 1 168 ? 10.108 -12.116 -7.500 1.00 98.62 168 LEU A O 1
ATOM 1289 N N . ALA A 1 169 ? 11.816 -13.497 -7.992 1.00 98.44 169 ALA A N 1
ATOM 1290 C CA . ALA A 1 169 ? 11.026 -14.721 -7.874 1.00 98.44 169 ALA A CA 1
ATOM 1291 C C . ALA A 1 169 ? 10.472 -14.914 -6.455 1.00 98.44 169 ALA A C 1
ATOM 1293 O O . ALA A 1 169 ? 9.295 -15.248 -6.296 1.00 98.44 169 ALA A O 1
ATOM 1294 N N . ALA A 1 170 ? 11.284 -14.645 -5.428 1.00 98.00 170 ALA A N 1
ATOM 1295 C CA . ALA A 1 170 ? 10.864 -14.729 -4.033 1.00 98.00 170 ALA A CA 1
ATOM 1296 C C . ALA A 1 170 ? 9.709 -13.762 -3.715 1.00 98.00 170 ALA A C 1
ATOM 1298 O O . ALA A 1 170 ? 8.737 -14.163 -3.071 1.00 98.00 170 ALA A O 1
ATOM 1299 N N . GLN A 1 171 ? 9.761 -12.521 -4.214 1.00 97.94 171 GLN A N 1
ATOM 1300 C CA . GLN A 1 171 ? 8.700 -11.535 -3.970 1.00 97.94 171 GLN A CA 1
ATOM 1301 C C . GLN A 1 171 ? 7.384 -11.861 -4.694 1.00 97.94 171 GLN A C 1
ATOM 1303 O O . GLN A 1 171 ? 6.290 -11.619 -4.173 1.00 97.94 171 GLN A O 1
ATOM 1308 N N . LEU A 1 172 ? 7.457 -12.446 -5.893 1.00 97.62 172 LEU A N 1
ATOM 1309 C CA . LEU A 1 172 ? 6.262 -12.896 -6.611 1.00 97.62 172 LEU A CA 1
ATOM 1310 C C . LEU A 1 172 ? 5.661 -14.161 -5.974 1.00 97.62 172 LEU A C 1
ATOM 1312 O O . LEU A 1 172 ? 4.428 -14.281 -5.873 1.00 97.62 172 LEU A O 1
ATOM 1316 N N . GLY A 1 173 ? 6.517 -15.066 -5.492 1.00 96.56 173 GLY A N 1
ATOM 1317 C CA . GLY A 1 173 ? 6.163 -16.270 -4.746 1.00 96.56 173 GLY A CA 1
ATOM 1318 C C . GLY A 1 173 ? 5.138 -17.136 -5.479 1.00 96.56 173 GLY A C 1
ATOM 1319 O O . GLY A 1 173 ? 5.237 -17.378 -6.683 1.00 96.56 173 GLY A O 1
ATOM 1320 N N . ASN A 1 174 ? 4.082 -17.549 -4.769 1.00 95.81 174 ASN A N 1
ATOM 1321 C CA . ASN A 1 174 ? 3.053 -18.452 -5.304 1.00 95.81 174 ASN A CA 1
ATOM 1322 C C . ASN A 1 174 ? 2.318 -17.915 -6.548 1.00 95.81 174 ASN A C 1
ATOM 1324 O O . ASN A 1 174 ? 1.624 -18.674 -7.222 1.00 95.81 174 ASN A O 1
ATOM 1328 N N . ARG A 1 175 ? 2.459 -16.629 -6.888 1.00 96.38 175 ARG A N 1
ATOM 1329 C CA . ARG A 1 175 ? 1.829 -16.042 -8.081 1.00 96.38 175 ARG A CA 1
ATOM 1330 C C . ARG A 1 175 ? 2.432 -16.550 -9.391 1.00 96.38 175 ARG A C 1
ATOM 1332 O O . ARG A 1 175 ? 1.749 -16.461 -10.408 1.00 96.38 175 ARG A O 1
ATOM 1339 N N . LEU A 1 176 ? 3.658 -17.075 -9.344 1.00 96.25 176 LEU A N 1
ATOM 1340 C CA . LEU A 1 176 ? 4.352 -17.704 -10.472 1.00 96.25 176 LEU A CA 1
ATOM 1341 C C . LEU A 1 176 ? 4.054 -19.204 -10.610 1.00 96.25 176 LEU A C 1
ATOM 1343 O O . LEU A 1 176 ? 4.405 -19.801 -11.622 1.00 96.25 176 LEU A O 1
ATOM 1347 N N . THR A 1 177 ? 3.421 -19.829 -9.612 1.00 95.56 177 THR A N 1
ATOM 1348 C CA . THR A 1 177 ? 3.012 -21.243 -9.718 1.00 95.56 177 THR A CA 1
ATOM 1349 C C . THR A 1 177 ? 1.901 -21.396 -10.756 1.00 95.56 177 THR A C 1
ATOM 1351 O O . THR A 1 177 ? 1.210 -20.426 -11.046 1.00 95.56 177 THR A O 1
ATOM 1354 N N . SER A 1 178 ? 1.658 -22.603 -11.273 1.00 91.75 178 SER A N 1
ATOM 1355 C CA . SER A 1 178 ? 0.616 -22.859 -12.287 1.00 91.75 178 SER A CA 1
ATOM 1356 C C . SER A 1 178 ? -0.802 -22.426 -11.875 1.00 91.75 178 SER A C 1
ATOM 1358 O O . SER A 1 178 ? -1.611 -22.084 -12.732 1.00 91.75 178 SER A O 1
ATOM 1360 N N . ALA A 1 179 ? -1.106 -22.391 -10.572 1.00 91.75 179 ALA A N 1
ATOM 1361 C CA . ALA A 1 179 ? -2.370 -21.881 -10.026 1.00 91.75 179 ALA A CA 1
ATOM 1362 C C . ALA A 1 179 ? -2.330 -20.378 -9.666 1.00 91.75 179 ALA A C 1
ATOM 1364 O O . ALA A 1 179 ? -3.318 -19.810 -9.195 1.00 91.75 179 ALA A O 1
ATOM 1365 N N . GLY A 1 180 ? -1.176 -19.734 -9.830 1.00 95.00 180 GLY A N 1
ATOM 1366 C CA . GLY A 1 180 ? -0.923 -18.344 -9.484 1.00 95.00 180 GLY A CA 1
ATOM 1367 C C . GLY A 1 180 ? -1.524 -17.360 -10.485 1.00 95.00 180 GLY A C 1
ATOM 1368 O O . GLY A 1 180 ? -1.641 -17.630 -11.677 1.00 95.00 180 GLY A O 1
ATOM 1369 N N . THR A 1 181 ? -1.896 -16.172 -10.008 1.00 95.19 181 THR A N 1
ATOM 1370 C CA . THR A 1 181 ? -2.588 -15.167 -10.833 1.00 95.19 181 THR A CA 1
ATOM 1371 C C . THR A 1 181 ? -1.728 -14.590 -11.955 1.00 95.19 181 THR A C 1
ATOM 1373 O O . THR A 1 181 ? -2.264 -14.228 -12.999 1.00 95.19 181 THR A O 1
ATOM 1376 N N . VAL A 1 182 ? -0.411 -14.485 -11.748 1.00 95.81 182 VAL A N 1
ATOM 1377 C CA . VAL A 1 182 ? 0.522 -13.980 -12.767 1.00 95.81 182 VAL A CA 1
ATOM 1378 C C . VAL A 1 182 ? 0.765 -15.056 -13.818 1.00 95.81 182 VAL A C 1
ATOM 1380 O O . VAL A 1 182 ? 0.642 -14.770 -15.004 1.00 95.81 182 VAL A O 1
ATOM 1383 N N . ALA A 1 183 ? 0.997 -16.302 -13.394 1.00 95.75 183 ALA A N 1
ATOM 1384 C CA . ALA A 1 183 ? 1.126 -17.430 -14.311 1.00 95.75 183 ALA A CA 1
ATOM 1385 C C . ALA A 1 183 ? -0.136 -17.654 -15.150 1.00 95.75 183 ALA A C 1
ATOM 1387 O O . ALA A 1 183 ? -0.039 -17.819 -16.359 1.00 95.75 183 ALA A O 1
ATOM 1388 N N . ALA A 1 184 ? -1.324 -17.571 -14.547 1.00 94.31 184 ALA A N 1
ATOM 1389 C CA . ALA A 1 184 ? -2.588 -17.704 -15.269 1.00 94.31 184 ALA A CA 1
ATOM 1390 C C . ALA A 1 184 ? -2.815 -16.590 -16.308 1.00 94.31 184 ALA A C 1
ATOM 1392 O O . ALA A 1 184 ? -3.494 -16.806 -17.311 1.00 94.31 184 ALA A O 1
ATOM 1393 N N . TRP A 1 185 ? -2.283 -15.385 -16.076 1.00 93.88 185 TRP A N 1
ATOM 1394 C CA . TRP A 1 185 ? -2.332 -14.322 -17.078 1.00 93.88 185 TRP A CA 1
ATOM 1395 C C . TRP A 1 185 ? -1.292 -14.541 -18.180 1.00 93.88 185 TRP A C 1
ATOM 1397 O O . TRP A 1 185 ? -1.645 -14.517 -19.354 1.00 93.88 185 TRP A O 1
ATOM 1407 N N . ALA A 1 186 ? -0.039 -14.813 -17.809 1.00 94.88 186 ALA A N 1
ATOM 1408 C CA . ALA A 1 186 ? 1.057 -14.957 -18.761 1.00 94.88 186 ALA A CA 1
ATOM 1409 C C . ALA A 1 186 ? 0.964 -16.239 -19.606 1.00 94.88 186 ALA A C 1
ATOM 1411 O O . ALA A 1 186 ? 1.354 -16.238 -20.769 1.00 94.88 186 ALA A O 1
ATOM 1412 N N . GLY A 1 187 ? 0.397 -17.316 -19.056 1.00 92.12 187 GLY A N 1
ATOM 1413 C CA . GLY A 1 187 ? 0.229 -18.614 -19.718 1.00 92.12 187 GLY A CA 1
ATOM 1414 C C . GLY A 1 187 ? -0.708 -18.601 -20.930 1.00 92.12 187 GLY A C 1
ATOM 1415 O O . GLY A 1 187 ? -0.792 -19.597 -21.639 1.00 92.12 187 GLY A O 1
ATOM 1416 N N . ARG A 1 188 ? -1.379 -17.475 -21.203 1.00 89.06 188 ARG A N 1
ATOM 1417 C CA . ARG A 1 188 ? -2.134 -17.245 -22.446 1.00 89.06 188 ARG A CA 1
ATOM 1418 C C . ARG A 1 188 ? -1.224 -17.017 -23.660 1.00 89.06 188 ARG A C 1
ATOM 1420 O O . ARG A 1 188 ? -1.708 -17.031 -24.787 1.00 89.06 188 ARG A O 1
ATOM 1427 N N . HIS A 1 189 ? 0.074 -16.795 -23.437 1.00 90.00 189 HIS A N 1
ATOM 1428 C CA . HIS A 1 189 ? 1.038 -16.448 -24.477 1.00 90.00 189 HIS A CA 1
ATOM 1429 C C . HIS A 1 189 ? 2.284 -17.334 -24.373 1.00 90.00 189 HIS A C 1
ATOM 1431 O O . HIS A 1 189 ? 3.030 -17.287 -23.391 1.00 90.00 189 HIS A O 1
ATOM 1437 N N . GLN A 1 190 ? 2.523 -18.143 -25.407 1.00 92.69 190 GLN A N 1
ATOM 1438 C CA . GLN A 1 190 ? 3.751 -18.930 -25.521 1.00 92.69 190 GLN A CA 1
ATOM 1439 C C . GLN A 1 190 ? 4.968 -17.997 -25.596 1.00 92.69 190 GLN A C 1
ATOM 1441 O O . GLN A 1 190 ? 4.912 -16.952 -26.242 1.00 92.69 190 GLN A O 1
ATOM 1446 N N . GLY A 1 191 ? 6.062 -18.367 -24.929 1.00 94.00 191 GLY A N 1
ATOM 1447 C CA . GLY A 1 191 ? 7.284 -17.564 -24.905 1.00 94.00 191 GLY A CA 1
ATOM 1448 C C . GLY A 1 191 ? 7.217 -16.346 -23.985 1.00 94.00 191 GLY A C 1
ATOM 1449 O O . GLY A 1 191 ? 8.153 -15.551 -23.976 1.00 94.00 191 GLY A O 1
ATOM 1450 N N . LEU A 1 192 ? 6.139 -16.171 -23.208 1.00 95.00 192 LEU A N 1
ATOM 1451 C CA . LEU A 1 192 ? 6.054 -15.085 -22.235 1.00 95.00 192 LEU A CA 1
ATOM 1452 C C . LEU A 1 192 ? 6.618 -15.495 -20.870 1.00 95.00 192 LEU A C 1
ATOM 1454 O O . LEU A 1 192 ? 7.596 -14.905 -20.435 1.00 95.00 192 LEU A O 1
ATOM 1458 N N . LEU A 1 193 ? 6.028 -16.496 -20.209 1.00 95.38 193 LEU A N 1
ATOM 1459 C CA . LEU A 1 193 ? 6.507 -17.018 -18.915 1.00 95.38 193 LEU A CA 1
ATOM 1460 C C . LEU A 1 193 ? 7.299 -18.325 -19.059 1.00 95.38 193 LEU A C 1
ATOM 1462 O O . LEU A 1 193 ? 8.324 -18.499 -18.408 1.00 95.38 193 LEU A O 1
ATOM 1466 N N . HIS A 1 194 ? 6.800 -19.249 -19.880 1.00 93.44 194 HIS A N 1
ATOM 1467 C CA . HIS A 1 194 ? 7.461 -20.521 -20.172 1.00 93.44 194 HIS A CA 1
ATOM 1468 C C . HIS A 1 194 ? 8.350 -20.349 -21.400 1.00 93.44 194 HIS A C 1
ATOM 1470 O O . HIS A 1 194 ? 7.870 -19.839 -22.415 1.00 93.44 194 HIS A O 1
ATOM 1476 N N . ASP A 1 195 ? 9.617 -20.746 -21.275 1.00 94.38 195 ASP A N 1
ATOM 1477 C CA . ASP A 1 195 ? 10.679 -20.504 -22.260 1.00 94.38 195 ASP A CA 1
ATOM 1478 C C . ASP A 1 195 ? 10.683 -19.043 -22.744 1.00 94.38 195 ASP A C 1
ATOM 1480 O O . ASP A 1 195 ? 10.432 -18.763 -23.920 1.00 94.38 195 ASP A O 1
ATOM 1484 N N . PRO A 1 196 ? 10.876 -18.088 -21.813 1.00 96.44 196 PRO A N 1
ATOM 1485 C CA . PRO A 1 196 ? 10.603 -16.687 -22.074 1.00 96.44 196 PRO A CA 1
ATOM 1486 C C . PRO A 1 196 ? 11.539 -16.124 -23.153 1.00 96.44 196 PRO A C 1
ATOM 1488 O O . PRO A 1 196 ? 12.763 -16.140 -23.015 1.00 96.44 196 PRO A O 1
ATOM 1491 N N . VAL A 1 197 ? 10.953 -15.581 -24.222 1.00 96.94 197 VAL A N 1
ATOM 1492 C CA . VAL A 1 197 ? 11.673 -14.839 -25.262 1.00 96.94 197 VAL A CA 1
ATOM 1493 C C . VAL A 1 197 ? 12.160 -13.520 -24.649 1.00 96.94 197 VAL A C 1
ATOM 1495 O O . VAL A 1 197 ? 11.345 -12.826 -24.035 1.00 96.94 197 VAL A O 1
ATOM 1498 N N . PRO A 1 198 ? 13.448 -13.138 -24.789 1.00 97.69 198 PRO A N 1
ATOM 1499 C CA . PRO A 1 198 ? 14.007 -11.966 -24.103 1.00 97.69 198 PRO A CA 1
ATOM 1500 C C . PRO A 1 198 ? 13.370 -10.629 -24.452 1.00 97.69 198 PRO A C 1
ATOM 1502 O O . PRO A 1 198 ? 13.322 -9.741 -23.603 1.00 97.69 198 PRO A O 1
ATOM 1505 N N . TRP A 1 199 ? 12.860 -10.490 -25.671 1.00 97.69 199 TRP A N 1
ATOM 1506 C CA . TRP A 1 199 ? 12.315 -9.239 -26.174 1.00 97.69 199 TRP A CA 1
ATOM 1507 C C . TRP A 1 199 ? 10.858 -9.397 -26.576 1.00 97.69 199 TRP A C 1
ATOM 1509 O O . TRP A 1 199 ? 10.455 -10.414 -27.134 1.00 97.69 199 TRP A O 1
ATOM 1519 N N . LEU A 1 200 ? 10.086 -8.354 -26.310 1.00 96.00 200 LEU A N 1
ATOM 1520 C CA . LEU A 1 200 ? 8.687 -8.184 -26.660 1.00 96.00 200 LEU A CA 1
ATOM 1521 C C . LEU A 1 200 ? 8.567 -7.037 -27.654 1.00 96.00 200 LEU A C 1
ATOM 1523 O O . LEU A 1 200 ? 9.311 -6.057 -27.575 1.00 96.00 200 LEU A O 1
ATOM 1527 N N . ASN A 1 201 ? 7.589 -7.120 -28.546 1.00 91.19 201 ASN A N 1
ATOM 1528 C CA . ASN A 1 201 ? 7.248 -6.027 -29.441 1.00 91.19 201 ASN A CA 1
ATOM 1529 C C . ASN A 1 201 ? 5.731 -5.809 -29.479 1.00 91.19 201 ASN A C 1
ATOM 1531 O O . ASN A 1 201 ? 4.965 -6.733 -29.756 1.00 91.19 201 ASN A O 1
ATOM 1535 N N . ALA A 1 202 ? 5.323 -4.571 -29.198 1.00 79.88 202 ALA A N 1
ATOM 1536 C CA . ALA A 1 202 ? 3.948 -4.088 -29.328 1.00 79.88 202 ALA A CA 1
ATOM 1537 C C . ALA A 1 202 ? 3.876 -2.626 -29.807 1.00 79.88 202 ALA A C 1
ATOM 1539 O O . ALA A 1 202 ? 2.860 -1.956 -29.625 1.00 79.88 202 ALA A O 1
ATOM 1540 N N . GLY A 1 203 ? 4.953 -2.094 -30.396 1.00 77.44 203 GLY A N 1
ATOM 1541 C CA . GLY A 1 203 ? 5.008 -0.682 -30.763 1.00 77.44 203 GLY A CA 1
ATOM 1542 C C . GLY A 1 203 ? 6.324 -0.256 -31.403 1.00 77.44 203 GLY A C 1
ATOM 1543 O O . GLY A 1 203 ? 6.977 -1.034 -32.090 1.00 77.44 203 GLY A O 1
ATOM 1544 N N . ALA A 1 204 ? 6.696 1.009 -31.188 1.00 74.44 204 ALA A N 1
ATOM 1545 C CA . ALA A 1 204 ? 7.837 1.636 -31.858 1.00 74.44 204 ALA A CA 1
ATOM 1546 C C . ALA A 1 204 ? 9.204 1.062 -31.442 1.00 74.44 204 ALA A C 1
ATOM 1548 O O . ALA A 1 204 ? 10.137 1.089 -32.242 1.00 74.44 204 ALA A O 1
ATOM 1549 N N . TYR A 1 205 ? 9.324 0.538 -30.216 1.00 87.38 205 TYR A N 1
ATOM 1550 C CA . TYR A 1 205 ? 10.581 0.019 -29.677 1.00 87.38 205 TYR A CA 1
ATOM 1551 C C . TYR A 1 205 ? 10.363 -1.319 -28.958 1.00 87.38 205 TYR A C 1
ATOM 1553 O O . TYR A 1 205 ? 9.414 -1.426 -28.172 1.00 87.38 205 TYR A O 1
ATOM 1561 N N . PRO A 1 206 ? 11.232 -2.322 -29.185 1.00 93.75 206 PRO A N 1
ATOM 1562 C CA . PRO A 1 206 ? 11.232 -3.550 -28.403 1.00 93.75 206 PRO A CA 1
ATOM 1563 C C . PRO A 1 206 ? 11.459 -3.267 -26.915 1.00 93.75 206 PRO A C 1
ATOM 1565 O O . PRO A 1 206 ? 12.238 -2.385 -26.555 1.00 93.75 206 PRO A O 1
ATOM 1568 N N . GLN A 1 207 ? 10.806 -4.041 -26.053 1.00 96.12 207 GLN A N 1
ATOM 1569 C CA . GLN A 1 207 ? 10.997 -3.989 -24.602 1.00 96.12 207 GLN A CA 1
ATOM 1570 C C . GLN A 1 207 ? 11.388 -5.361 -24.071 1.00 96.12 207 GLN A C 1
ATOM 1572 O O . GLN A 1 207 ? 11.025 -6.379 -24.656 1.00 96.12 207 GLN A O 1
ATOM 1577 N N . VAL A 1 208 ? 12.115 -5.407 -22.962 1.00 98.00 208 VAL A N 1
ATOM 1578 C CA . VAL A 1 208 ? 12.506 -6.674 -22.348 1.00 98.00 208 VAL A CA 1
ATOM 1579 C C . VAL A 1 208 ? 11.289 -7.367 -21.752 1.00 98.00 208 VAL A C 1
ATOM 1581 O O . VAL A 1 208 ? 10.463 -6.755 -21.075 1.00 98.00 208 VAL A O 1
ATOM 1584 N N . ASN A 1 209 ? 11.193 -8.673 -21.981 1.00 98.38 209 ASN A N 1
ATOM 1585 C CA . ASN A 1 209 ? 10.220 -9.510 -21.306 1.00 98.38 209 ASN A CA 1
ATOM 1586 C C . ASN A 1 209 ? 10.565 -9.585 -19.809 1.00 98.38 209 ASN A C 1
ATOM 1588 O O . ASN A 1 209 ? 11.593 -10.164 -19.458 1.00 98.38 209 ASN A O 1
ATOM 1592 N N . PRO A 1 210 ? 9.728 -9.068 -18.893 1.00 98.50 210 PRO A N 1
ATOM 1593 C CA . PRO A 1 210 ? 10.080 -9.037 -17.476 1.00 98.50 210 PRO A CA 1
ATOM 1594 C C . PRO A 1 210 ? 10.313 -10.440 -16.890 1.00 98.50 210 PRO A C 1
ATOM 1596 O O . PRO A 1 210 ? 11.055 -10.578 -15.920 1.00 98.50 210 PRO A O 1
ATOM 1599 N N . PHE A 1 211 ? 9.750 -11.494 -17.493 1.00 98.50 211 PHE A N 1
ATOM 1600 C CA . PHE A 1 211 ? 9.949 -12.872 -17.048 1.00 98.50 211 PHE A CA 1
ATOM 1601 C C . PHE A 1 211 ? 11.338 -13.439 -17.355 1.00 98.50 211 PHE A C 1
ATOM 1603 O O . PHE A 1 211 ? 11.766 -14.338 -16.635 1.00 98.50 211 PHE A O 1
ATOM 1610 N N . VAL A 1 212 ? 12.101 -12.893 -18.317 1.00 98.44 212 VAL A N 1
ATOM 1611 C CA . VAL A 1 212 ? 13.496 -13.340 -18.515 1.00 98.44 212 VAL A CA 1
ATOM 1612 C C . VAL A 1 212 ? 14.438 -12.918 -17.391 1.00 98.44 212 VAL A C 1
ATOM 1614 O O . VAL A 1 212 ? 15.557 -13.425 -17.305 1.00 98.44 212 VAL A O 1
ATOM 1617 N N . LEU A 1 213 ? 13.996 -12.004 -16.524 1.00 98.62 213 LEU A N 1
ATOM 1618 C CA . LEU A 1 213 ? 14.749 -11.552 -15.360 1.00 98.62 213 LEU A CA 1
ATOM 1619 C C . LEU A 1 213 ? 14.399 -12.321 -14.083 1.00 98.62 213 LEU A C 1
ATOM 1621 O O . LEU A 1 213 ? 14.969 -12.013 -13.045 1.00 98.62 213 LEU A O 1
ATOM 1625 N N . ILE A 1 214 ? 13.447 -13.258 -14.115 1.00 98.50 214 ILE A N 1
ATOM 1626 C CA . ILE A 1 214 ? 12.865 -13.857 -12.910 1.00 98.50 214 ILE A CA 1
ATOM 1627 C C . ILE A 1 214 ? 13.292 -15.316 -12.776 1.00 98.50 214 ILE A C 1
ATOM 1629 O O . ILE A 1 214 ? 13.094 -16.121 -13.680 1.00 98.50 214 ILE A O 1
ATOM 1633 N N . GLY A 1 215 ? 13.781 -15.676 -11.589 1.00 97.56 215 GLY A N 1
ATOM 1634 C CA . GLY A 1 215 ? 14.084 -17.054 -11.219 1.00 97.56 215 GLY A CA 1
ATOM 1635 C C . GLY A 1 215 ? 15.570 -17.380 -11.221 1.00 97.56 215 GLY A C 1
ATOM 1636 O O . GLY A 1 215 ? 16.413 -16.607 -11.685 1.00 97.56 215 GLY A O 1
ATOM 1637 N N . LYS A 1 216 ? 15.868 -18.559 -10.674 1.00 94.50 216 LYS A N 1
ATOM 1638 C CA . LYS A 1 216 ? 17.196 -19.161 -10.736 1.00 94.50 216 LYS A CA 1
ATOM 1639 C C . LYS A 1 216 ? 17.529 -19.445 -12.203 1.00 94.50 216 LYS A C 1
ATOM 1641 O O . LYS A 1 216 ? 16.646 -19.844 -12.954 1.00 94.50 216 LYS A O 1
ATOM 1646 N N . ASP A 1 217 ? 18.772 -19.193 -12.599 1.00 95.81 217 ASP A N 1
ATOM 1647 C CA . ASP A 1 217 ? 19.271 -19.370 -13.974 1.00 95.81 217 ASP A CA 1
ATOM 1648 C C . ASP A 1 217 ? 18.697 -18.378 -15.014 1.00 95.81 217 ASP A C 1
ATOM 1650 O O . ASP A 1 217 ? 18.959 -18.499 -16.211 1.00 95.81 217 ASP A O 1
ATOM 1654 N N . SER A 1 218 ? 17.959 -17.354 -14.568 1.00 97.56 218 SER A N 1
ATOM 1655 C CA . SER A 1 218 ? 17.477 -16.259 -15.420 1.00 97.56 218 SER A CA 1
ATOM 1656 C C . SER A 1 218 ? 18.580 -15.238 -15.743 1.00 97.56 218 SER A C 1
ATOM 1658 O O . SER A 1 218 ? 19.642 -15.216 -15.114 1.00 97.56 218 SER A O 1
ATOM 1660 N N . TRP A 1 219 ? 18.319 -14.316 -16.677 1.00 98.19 219 TRP A N 1
ATOM 1661 C CA . TRP A 1 219 ? 19.238 -13.199 -16.939 1.00 98.19 219 TRP A CA 1
ATOM 1662 C C . TRP A 1 219 ? 19.405 -12.293 -15.716 1.00 98.19 219 TRP A C 1
ATOM 1664 O O . TRP A 1 219 ? 20.495 -11.772 -15.485 1.00 98.19 219 TRP A O 1
ATOM 1674 N N . GLY A 1 220 ? 18.363 -12.167 -14.889 1.00 97.81 220 GLY A N 1
ATOM 1675 C CA . GLY A 1 220 ? 18.405 -11.391 -13.650 1.00 97.81 220 GLY A CA 1
ATOM 1676 C C . GLY A 1 220 ? 19.375 -11.957 -12.610 1.00 97.81 220 GLY A C 1
ATOM 1677 O O . GLY A 1 220 ? 19.839 -11.224 -11.746 1.00 97.81 220 GLY A O 1
ATOM 1678 N N . GLU A 1 221 ? 19.747 -13.234 -12.691 1.00 97.81 221 GLU A N 1
ATOM 1679 C CA . GLU A 1 221 ? 20.732 -13.843 -11.784 1.00 97.81 221 GLU A CA 1
ATOM 1680 C C . GLU A 1 221 ? 22.165 -13.327 -12.039 1.00 97.81 221 GLU A C 1
ATOM 1682 O O . GLU A 1 221 ? 23.053 -13.447 -11.194 1.00 97.81 221 GLU A O 1
ATOM 1687 N N . ARG A 1 222 ? 22.401 -12.694 -13.195 1.00 97.69 222 ARG A N 1
ATOM 1688 C CA . ARG A 1 222 ? 23.673 -12.030 -13.525 1.00 97.69 222 ARG A CA 1
ATOM 1689 C C . ARG A 1 222 ? 23.780 -10.619 -12.946 1.00 97.69 222 ARG A C 1
ATOM 1691 O O . ARG A 1 222 ? 24.844 -10.015 -13.036 1.00 97.69 222 ARG A O 1
ATOM 1698 N N . LEU A 1 223 ? 22.699 -10.103 -12.364 1.00 97.12 223 LEU A N 1
ATOM 1699 C CA . LEU A 1 223 ? 22.645 -8.787 -11.745 1.00 97.12 223 LEU A CA 1
ATOM 1700 C C . LEU A 1 223 ? 22.595 -8.922 -10.222 1.00 97.12 223 LEU A C 1
ATOM 1702 O O . LEU A 1 223 ? 21.783 -9.664 -9.666 1.00 97.12 223 LEU A O 1
ATOM 1706 N N . GLU A 1 224 ? 23.443 -8.150 -9.550 1.00 97.69 224 GLU A N 1
ATOM 1707 C CA . GLU A 1 224 ? 23.400 -7.963 -8.103 1.00 97.69 224 GLU A CA 1
ATOM 1708 C C . GLU A 1 224 ? 22.865 -6.573 -7.761 1.00 97.69 224 GLU A C 1
ATOM 1710 O O . GLU A 1 224 ? 23.169 -5.563 -8.413 1.00 97.69 224 GLU A O 1
ATOM 1715 N N . ALA A 1 225 ? 22.048 -6.520 -6.716 1.00 97.25 225 ALA A N 1
ATOM 1716 C CA . ALA A 1 225 ? 21.528 -5.283 -6.168 1.00 97.25 225 ALA A CA 1
ATOM 1717 C C . ALA A 1 225 ? 21.723 -5.274 -4.654 1.00 97.25 225 ALA A C 1
ATOM 1719 O O . ALA A 1 225 ? 21.404 -6.247 -3.974 1.00 97.25 225 ALA A O 1
ATOM 1720 N N . LEU A 1 226 ? 22.227 -4.155 -4.132 1.00 97.62 226 LEU A N 1
ATOM 1721 C CA . LEU A 1 226 ? 22.170 -3.879 -2.705 1.00 97.62 226 LEU A CA 1
ATOM 1722 C C . LEU A 1 226 ? 20.720 -3.525 -2.359 1.00 97.62 226 LEU A C 1
ATOM 1724 O O . LEU A 1 226 ? 20.221 -2.472 -2.752 1.00 97.62 226 LEU A O 1
ATOM 1728 N N . VAL A 1 227 ? 20.042 -4.429 -1.668 1.00 98.06 227 VAL A N 1
ATOM 1729 C CA . VAL A 1 227 ? 18.649 -4.305 -1.249 1.00 98.06 227 VAL A CA 1
ATOM 1730 C C . VAL A 1 227 ? 18.625 -3.945 0.226 1.00 98.06 227 VAL A C 1
ATOM 1732 O O . VAL A 1 227 ? 19.204 -4.648 1.047 1.00 98.06 227 VAL A O 1
ATOM 1735 N N . LEU A 1 228 ? 17.926 -2.870 0.577 1.00 98.44 228 LEU A N 1
ATOM 1736 C CA . LEU A 1 228 ? 17.679 -2.537 1.974 1.00 98.44 228 LEU A CA 1
ATOM 1737 C C . LEU A 1 228 ? 16.407 -3.224 2.456 1.00 98.44 228 LEU A C 1
ATOM 1739 O O . LEU A 1 228 ? 15.346 -3.084 1.831 1.00 98.44 228 LEU A O 1
ATOM 1743 N N . ARG A 1 229 ? 16.508 -3.957 3.561 1.00 98.31 229 ARG A N 1
ATOM 1744 C CA . ARG A 1 229 ? 15.381 -4.636 4.193 1.00 98.31 229 ARG A CA 1
ATOM 1745 C C . ARG A 1 229 ? 14.945 -3.936 5.466 1.00 98.31 229 ARG A C 1
ATOM 1747 O O . ARG A 1 229 ? 15.738 -3.290 6.144 1.00 98.31 229 ARG A O 1
ATOM 1754 N N . GLY A 1 230 ? 13.655 -4.047 5.740 1.00 98.12 230 GLY A N 1
ATOM 1755 C CA . GLY A 1 230 ? 13.040 -3.515 6.937 1.00 98.12 230 GLY A CA 1
ATOM 1756 C C . GLY A 1 230 ? 11.565 -3.876 7.034 1.00 98.12 230 GLY A C 1
ATOM 1757 O O . GLY A 1 230 ? 11.007 -4.649 6.250 1.00 98.12 230 GLY A O 1
ATOM 1758 N N . LYS A 1 231 ? 10.912 -3.288 8.024 1.00 98.56 231 LYS A N 1
ATOM 1759 C CA . LYS A 1 231 ? 9.495 -3.455 8.311 1.00 98.56 231 LYS A CA 1
ATOM 1760 C C . LYS A 1 231 ? 8.666 -2.875 7.173 1.00 98.56 231 LYS A C 1
ATOM 1762 O O . LYS A 1 231 ? 8.830 -1.715 6.796 1.00 98.56 231 LYS A O 1
ATOM 1767 N N . THR A 1 232 ? 7.749 -3.685 6.659 1.00 98.38 232 THR A N 1
ATOM 1768 C CA . THR A 1 232 ? 6.796 -3.287 5.619 1.00 98.38 232 THR A CA 1
ATOM 1769 C C . THR A 1 232 ? 5.403 -3.787 5.964 1.00 98.38 232 THR A C 1
ATOM 1771 O O . THR A 1 232 ? 5.228 -4.871 6.525 1.00 98.38 232 THR A O 1
ATOM 1774 N N . HIS A 1 233 ? 4.400 -3.004 5.591 1.00 98.31 233 HIS A N 1
ATOM 1775 C CA . HIS A 1 233 ? 2.996 -3.376 5.603 1.00 98.31 233 HIS A CA 1
ATOM 1776 C C . HIS A 1 233 ? 2.715 -4.511 4.609 1.00 98.31 233 HIS A C 1
ATOM 1778 O O . HIS A 1 233 ? 1.957 -5.435 4.901 1.00 98.31 233 HIS A O 1
ATOM 1784 N N . GLY A 1 234 ? 3.321 -4.449 3.418 1.00 96.75 234 GLY A N 1
ATOM 1785 C CA . GLY A 1 234 ? 3.257 -5.503 2.402 1.00 96.75 234 GLY A CA 1
ATOM 1786 C C . GLY A 1 234 ? 2.008 -5.467 1.507 1.00 96.75 234 GLY A C 1
ATOM 1787 O O . GLY A 1 234 ? 2.001 -6.093 0.446 1.00 96.75 234 GLY A O 1
ATOM 1788 N N . ASP A 1 235 ? 0.966 -4.727 1.900 1.00 96.56 235 ASP A N 1
ATOM 1789 C CA . ASP A 1 235 ? -0.257 -4.446 1.112 1.00 96.56 235 ASP A CA 1
ATOM 1790 C C . ASP A 1 235 ? -0.704 -2.972 1.244 1.00 96.56 235 ASP A C 1
ATOM 1792 O O . ASP A 1 235 ? -1.888 -2.684 1.426 1.00 96.56 235 ASP A O 1
ATOM 1796 N N . LEU A 1 236 ? 0.239 -2.022 1.298 1.00 97.19 236 LEU A N 1
ATOM 1797 C CA . LEU A 1 236 ? -0.088 -0.618 1.584 1.00 97.19 236 LEU A CA 1
ATOM 1798 C C . LEU A 1 236 ? -0.726 0.089 0.379 1.00 97.19 236 LEU A C 1
ATOM 1800 O O . LEU A 1 236 ? -0.036 0.706 -0.422 1.00 97.19 236 LEU A O 1
ATOM 1804 N N . HIS A 1 237 ? -2.045 0.002 0.248 1.00 95.50 237 HIS A N 1
ATOM 1805 C CA . HIS A 1 237 ? -2.837 0.780 -0.710 1.00 95.50 237 HIS A CA 1
ATOM 1806 C C . HIS A 1 237 ? -3.629 1.888 0.010 1.00 95.50 237 HIS A C 1
ATOM 1808 O O . HIS A 1 237 ? -3.791 1.794 1.229 1.00 95.50 237 HIS A O 1
ATOM 1814 N N . PRO A 1 238 ? -4.189 2.897 -0.693 1.00 94.31 238 PRO A N 1
ATOM 1815 C CA . PRO A 1 238 ? -4.888 4.020 -0.049 1.00 94.31 238 PRO A CA 1
ATOM 1816 C C . PRO A 1 238 ? -5.966 3.599 0.963 1.00 94.31 238 PRO A C 1
ATOM 1818 O O . PRO A 1 238 ? -6.008 4.124 2.070 1.00 94.31 238 PRO A O 1
ATOM 1821 N N . GLY A 1 239 ? -6.749 2.561 0.648 1.00 90.62 239 GLY A N 1
ATOM 1822 C CA . GLY A 1 239 ? -7.764 2.029 1.569 1.00 90.62 239 GLY A CA 1
ATOM 1823 C C . GLY A 1 239 ? -7.251 1.350 2.855 1.00 90.62 239 GLY A C 1
ATOM 1824 O O . GLY A 1 239 ? -8.049 1.108 3.756 1.00 90.62 239 GLY A O 1
ATOM 1825 N N . ASN A 1 240 ? -5.951 1.037 2.963 1.00 93.31 240 ASN A N 1
ATOM 1826 C CA . ASN A 1 240 ? -5.322 0.506 4.186 1.00 93.31 240 ASN A CA 1
ATOM 1827 C C . ASN A 1 240 ? -4.645 1.603 5.021 1.00 93.31 240 ASN A C 1
ATOM 1829 O O . ASN A 1 240 ? -3.991 1.310 6.025 1.00 93.31 240 ASN A O 1
ATOM 1833 N N . LEU A 1 241 ? -4.805 2.863 4.614 1.00 93.44 241 LEU A N 1
ATOM 1834 C CA . LEU A 1 241 ? -4.277 4.017 5.311 1.00 93.44 241 LEU A CA 1
ATOM 1835 C C . LEU A 1 241 ? -5.431 4.930 5.722 1.00 93.44 241 LEU A C 1
ATOM 1837 O O . LEU A 1 241 ? -6.118 5.510 4.887 1.00 93.44 241 LEU A O 1
ATOM 1841 N N . LEU A 1 242 ? -5.649 5.022 7.029 1.00 91.56 242 LEU A N 1
ATOM 1842 C CA . LEU A 1 242 ? -6.642 5.888 7.644 1.00 91.56 242 LEU A CA 1
ATOM 1843 C C . LEU A 1 242 ? -5.989 7.198 8.066 1.00 91.56 242 LEU A C 1
ATOM 1845 O O . LEU A 1 242 ? -4.906 7.184 8.644 1.00 91.56 242 LEU A O 1
ATOM 1849 N N . VAL A 1 243 ? -6.645 8.320 7.807 1.00 90.94 243 VAL A N 1
ATOM 1850 C CA . VAL A 1 243 ? -6.112 9.670 8.017 1.00 90.94 243 VAL A CA 1
ATOM 1851 C C . VAL A 1 243 ? -7.164 10.587 8.617 1.00 90.94 243 VAL A C 1
ATOM 1853 O O . VAL A 1 243 ? -8.341 10.518 8.261 1.00 90.94 243 VAL A O 1
ATOM 1856 N N . GLY A 1 244 ? -6.727 11.453 9.530 1.00 88.25 244 GLY A N 1
ATOM 1857 C CA . GLY A 1 244 ? -7.568 12.491 10.114 1.00 88.25 244 GLY A CA 1
ATOM 1858 C C . GLY A 1 244 ? -7.866 13.620 9.125 1.00 88.25 244 GLY A C 1
ATOM 1859 O O . GLY A 1 244 ? -7.227 13.734 8.077 1.00 88.25 244 GLY A O 1
ATOM 1860 N N . ALA A 1 245 ? -8.797 14.508 9.486 1.00 82.94 245 ALA A N 1
ATOM 1861 C CA . ALA A 1 245 ? -9.258 15.609 8.629 1.00 82.94 245 ALA A CA 1
ATOM 1862 C C . ALA A 1 245 ? -8.123 16.497 8.074 1.00 82.94 245 ALA A C 1
ATOM 1864 O O . ALA A 1 245 ? -8.209 16.963 6.943 1.00 82.94 245 ALA A O 1
ATOM 1865 N N . LYS A 1 246 ? -7.035 16.684 8.835 1.00 79.12 246 LYS A N 1
ATOM 1866 C CA . LYS A 1 246 ? -5.859 17.484 8.438 1.00 79.12 246 LYS A CA 1
ATOM 1867 C C . LYS A 1 246 ? -4.667 16.638 7.956 1.00 79.12 246 LYS A C 1
ATOM 1869 O O . LYS A 1 246 ? -3.545 17.129 7.921 1.00 79.12 246 LYS A O 1
ATOM 1874 N N . GLY A 1 247 ? -4.869 15.351 7.663 1.00 73.62 247 GLY A N 1
ATOM 1875 C CA . GLY A 1 247 ? -3.806 14.426 7.245 1.00 73.62 247 GLY A CA 1
ATOM 1876 C C . GLY A 1 247 ? -2.922 13.872 8.367 1.00 73.62 247 GLY A C 1
ATOM 1877 O O . GLY A 1 247 ? -2.122 12.970 8.133 1.00 73.62 247 GLY A O 1
ATOM 1878 N N . SER A 1 248 ? -3.099 14.357 9.596 1.00 79.88 248 SER A N 1
ATOM 1879 C CA . SER A 1 248 ? -2.539 13.784 10.818 1.00 79.88 248 SER A CA 1
ATOM 1880 C C . SER A 1 248 ? -3.613 13.795 11.913 1.00 79.88 248 SER A C 1
ATOM 1882 O O . SER A 1 248 ? -4.382 14.761 11.982 1.00 79.88 248 SER A O 1
ATOM 1884 N N . PRO A 1 249 ? -3.707 12.753 12.759 1.00 88.81 249 PRO A N 1
ATOM 1885 C CA . PRO A 1 249 ? -2.908 11.522 12.742 1.00 88.81 249 PRO A CA 1
ATOM 1886 C C . PRO A 1 249 ? -3.216 10.621 11.532 1.00 88.81 249 PRO A C 1
ATOM 1888 O O . PRO A 1 249 ? -4.257 10.766 10.893 1.00 88.81 249 PRO A O 1
ATOM 1891 N N . PHE A 1 250 ? -2.323 9.671 11.240 1.00 93.19 250 PHE A N 1
ATOM 1892 C CA . PHE A 1 250 ? -2.582 8.571 10.304 1.00 93.19 250 PHE A CA 1
ATOM 1893 C C . PHE A 1 250 ? -2.413 7.213 10.992 1.00 93.19 250 PHE A C 1
ATOM 1895 O O . PHE A 1 250 ? -1.661 7.088 11.963 1.00 93.19 250 PHE A O 1
ATOM 1902 N N . CYS A 1 251 ? -3.098 6.193 10.477 1.00 94.62 251 CYS A N 1
ATOM 1903 C CA . CYS A 1 251 ? -3.073 4.833 10.988 1.00 94.62 251 CYS A CA 1
ATOM 1904 C C . CYS A 1 251 ? -3.110 3.792 9.860 1.00 94.62 251 CYS A C 1
ATOM 1906 O O . CYS A 1 251 ? -3.872 3.920 8.905 1.00 94.62 251 CYS A O 1
ATOM 1908 N N . LEU A 1 252 ? -2.302 2.743 9.990 1.00 94.50 252 LEU A N 1
ATOM 1909 C CA . LEU A 1 252 ? -2.260 1.591 9.102 1.00 94.50 252 LEU A CA 1
ATOM 1910 C C . LEU A 1 252 ? -3.181 0.488 9.627 1.00 94.50 252 LEU A C 1
ATOM 1912 O O . LEU A 1 252 ? -3.176 0.150 10.818 1.00 94.50 252 LEU A O 1
ATOM 1916 N N . VAL A 1 253 ? -3.938 -0.107 8.712 1.00 91.81 253 VAL A N 1
ATOM 1917 C CA . VAL A 1 253 ? -4.855 -1.218 8.981 1.00 91.81 253 VAL A CA 1
ATOM 1918 C C . VAL A 1 253 ? -4.601 -2.368 8.011 1.00 91.81 253 VAL A C 1
ATOM 1920 O O . VAL A 1 253 ? -4.049 -2.170 6.943 1.00 91.81 253 VAL A O 1
ATOM 1923 N N . ASP A 1 254 ? -5.057 -3.571 8.364 1.00 90.56 254 ASP A N 1
ATOM 1924 C CA . ASP A 1 254 ? -4.846 -4.797 7.571 1.00 90.56 254 ASP A CA 1
ATOM 1925 C C . ASP A 1 254 ? -3.370 -5.213 7.407 1.00 90.56 254 ASP A C 1
ATOM 1927 O O . ASP A 1 254 ? -2.846 -5.420 6.314 1.00 90.56 254 ASP A O 1
ATOM 1931 N N . LEU A 1 255 ? -2.713 -5.464 8.540 1.00 93.38 255 LEU A N 1
ATOM 1932 C CA . LEU A 1 255 ? -1.328 -5.946 8.617 1.00 93.38 255 LEU A CA 1
ATOM 1933 C C . LEU A 1 255 ? -1.162 -7.433 8.244 1.00 93.38 255 LEU A C 1
ATOM 1935 O O . LEU A 1 255 ? -0.207 -8.087 8.661 1.00 93.38 255 LEU A O 1
ATOM 1939 N N . SER A 1 256 ? -2.075 -8.007 7.458 1.00 90.94 256 SER A N 1
ATOM 1940 C CA . SER A 1 256 ? -2.055 -9.434 7.102 1.00 90.94 256 SER A CA 1
ATOM 1941 C C . SER A 1 256 ? -0.841 -9.855 6.262 1.00 90.94 256 SER A C 1
ATOM 1943 O O . SER A 1 256 ? -0.510 -11.047 6.200 1.00 90.94 256 SER A O 1
ATOM 1945 N N . ARG A 1 257 ? -0.170 -8.887 5.623 1.00 94.94 257 ARG A N 1
ATOM 1946 C CA . ARG A 1 257 ? 1.065 -9.072 4.847 1.00 94.94 257 ARG A CA 1
ATOM 1947 C C . ARG A 1 257 ? 2.316 -8.514 5.518 1.00 94.94 257 ARG A C 1
ATOM 1949 O O . ARG A 1 257 ? 3.368 -8.535 4.882 1.00 94.94 257 ARG A O 1
ATOM 1956 N N . TYR A 1 258 ? 2.211 -8.069 6.769 1.00 97.69 258 TYR A N 1
ATOM 1957 C CA . TYR A 1 258 ? 3.342 -7.498 7.479 1.00 97.69 258 TYR A CA 1
ATOM 1958 C C . TYR A 1 258 ? 4.545 -8.450 7.489 1.00 97.69 258 TYR A C 1
ATOM 1960 O O . TYR A 1 258 ? 4.409 -9.656 7.729 1.00 97.69 258 TYR A O 1
ATOM 1968 N N . THR A 1 259 ? 5.728 -7.886 7.268 1.00 97.38 259 THR A N 1
ATOM 1969 C CA . THR A 1 259 ? 7.011 -8.565 7.445 1.00 97.38 259 THR A CA 1
ATOM 1970 C C . THR A 1 259 ? 8.056 -7.582 7.958 1.00 97.38 259 THR A C 1
ATOM 1972 O O . THR A 1 259 ? 8.063 -6.419 7.554 1.00 97.38 259 THR A O 1
ATOM 1975 N N . ALA A 1 260 ? 8.951 -8.061 8.822 1.00 97.69 260 ALA A N 1
ATOM 1976 C CA . ALA A 1 260 ? 10.099 -7.304 9.318 1.00 97.69 260 ALA A CA 1
ATOM 1977 C C . ALA A 1 260 ? 11.240 -7.193 8.290 1.00 97.69 260 ALA A C 1
ATOM 1979 O O . ALA A 1 260 ? 12.116 -6.356 8.445 1.00 97.69 260 ALA A O 1
ATOM 1980 N N . GLU A 1 261 ? 11.194 -8.014 7.234 1.00 97.69 261 GLU A N 1
ATOM 1981 C CA . GLU A 1 261 ? 12.277 -8.200 6.257 1.00 97.69 261 GLU A CA 1
ATOM 1982 C C . GLU A 1 261 ? 11.842 -7.847 4.826 1.00 97.69 261 GLU A C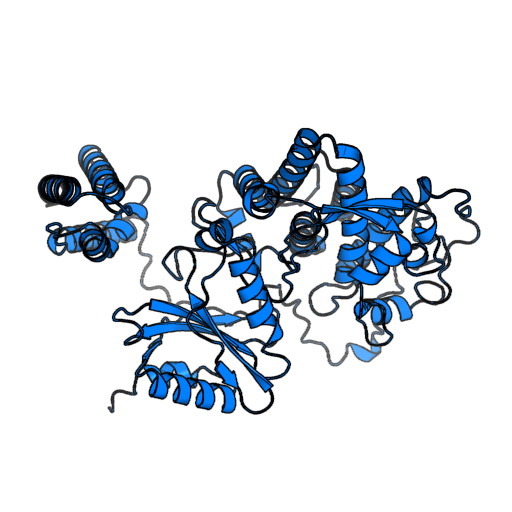 1
ATOM 1984 O O . GLU A 1 261 ? 12.260 -8.476 3.852 1.00 97.69 261 GLU A O 1
ATOM 1989 N N . GLY A 1 262 ? 10.909 -6.913 4.668 1.00 98.00 262 GLY A N 1
ATOM 1990 C CA . GLY A 1 262 ? 10.433 -6.461 3.363 1.00 98.00 262 GLY A CA 1
ATOM 1991 C C . GLY A 1 262 ? 11.416 -5.512 2.686 1.00 98.00 262 GLY A C 1
ATOM 1992 O O . GLY A 1 262 ? 12.256 -4.896 3.333 1.00 98.00 262 GLY A O 1
ATOM 1993 N N . TRP A 1 263 ? 11.316 -5.376 1.365 1.00 98.56 263 TRP A N 1
ATOM 1994 C CA . TRP A 1 263 ? 12.081 -4.365 0.633 1.00 98.56 263 TRP A CA 1
ATOM 1995 C C . TRP A 1 263 ? 11.623 -2.968 1.054 1.00 98.56 263 TRP A C 1
ATOM 1997 O O . TRP A 1 263 ? 10.439 -2.664 0.959 1.00 98.56 263 TRP A O 1
ATOM 2007 N N . LEU A 1 264 ? 12.543 -2.105 1.481 1.00 98.12 264 LEU A N 1
ATOM 2008 C CA . LEU A 1 264 ? 12.198 -0.807 2.065 1.00 98.12 264 LEU A CA 1
ATOM 2009 C C . LEU A 1 264 ? 11.402 0.112 1.111 1.00 98.12 264 LEU A C 1
ATOM 2011 O O . LEU A 1 264 ? 10.544 0.874 1.548 1.00 98.12 264 LEU A O 1
ATOM 2015 N N . SER A 1 265 ? 11.612 -0.003 -0.205 1.00 98.38 265 SER A N 1
ATOM 2016 C CA . SER A 1 265 ? 10.835 0.734 -1.213 1.00 98.38 265 SER A CA 1
ATOM 2017 C C . SER A 1 265 ? 9.495 0.077 -1.592 1.00 98.38 265 SER A C 1
ATOM 2019 O O . SER A 1 265 ? 8.779 0.618 -2.439 1.00 98.38 265 SER A O 1
ATOM 2021 N N . TRP A 1 266 ? 9.132 -1.065 -0.990 1.00 98.75 266 TRP A N 1
ATOM 2022 C CA . TRP A 1 266 ? 7.912 -1.819 -1.307 1.00 98.75 266 TRP A CA 1
ATOM 2023 C C . TRP A 1 266 ? 6.651 -1.003 -1.055 1.00 98.75 266 TRP A C 1
ATOM 2025 O O . TRP A 1 266 ? 5.879 -0.780 -1.981 1.00 98.75 266 TRP A O 1
ATOM 2035 N N . ASP A 1 267 ? 6.454 -0.541 0.180 1.00 98.75 267 ASP A N 1
ATOM 2036 C CA . ASP A 1 267 ? 5.236 0.161 0.584 1.00 98.75 267 ASP A CA 1
ATOM 2037 C C . ASP A 1 267 ? 5.035 1.482 -0.181 1.00 98.75 267 ASP A C 1
ATOM 2039 O O . ASP A 1 267 ? 3.946 1.659 -0.730 1.00 98.75 267 ASP A O 1
ATOM 2043 N N . PRO A 1 268 ? 6.050 2.366 -0.335 1.00 98.69 268 PRO A N 1
ATOM 2044 C CA . PRO A 1 268 ? 5.921 3.555 -1.181 1.00 98.69 268 PRO A CA 1
ATOM 2045 C C . PRO A 1 268 ? 5.533 3.213 -2.626 1.00 98.69 268 PRO A C 1
ATOM 2047 O O . PRO A 1 268 ? 4.622 3.816 -3.190 1.00 98.69 268 PRO A O 1
ATOM 2050 N N . THR A 1 269 ? 6.176 2.202 -3.223 1.00 98.75 269 THR A N 1
ATOM 2051 C CA . THR A 1 269 ? 5.900 1.806 -4.614 1.00 98.75 269 THR A CA 1
ATOM 2052 C C . THR A 1 269 ? 4.504 1.196 -4.758 1.00 98.75 269 THR A C 1
ATOM 2054 O O . THR A 1 269 ? 3.791 1.491 -5.718 1.00 98.75 269 THR A O 1
ATOM 2057 N N . TYR A 1 270 ? 4.088 0.360 -3.804 1.00 98.62 270 TYR A N 1
ATOM 2058 C CA . TYR A 1 270 ? 2.778 -0.286 -3.811 1.00 98.62 270 TYR A CA 1
ATOM 2059 C C . TYR A 1 270 ? 1.656 0.737 -3.640 1.00 98.62 270 TYR A C 1
ATOM 2061 O O . TYR A 1 270 ? 0.672 0.694 -4.382 1.00 98.62 270 TYR A O 1
ATOM 2069 N N . LEU A 1 271 ? 1.839 1.704 -2.738 1.00 98.50 271 LEU A N 1
ATOM 2070 C CA . LEU A 1 271 ? 0.907 2.805 -2.518 1.00 98.50 271 LEU A CA 1
ATOM 2071 C C . LEU A 1 271 ? 0.712 3.632 -3.793 1.00 98.50 271 LEU A C 1
ATOM 2073 O O . LEU A 1 271 ? -0.424 3.861 -4.210 1.00 98.50 271 LEU A O 1
ATOM 2077 N N . THR A 1 272 ? 1.804 4.012 -4.461 1.00 98.50 272 THR A N 1
ATOM 2078 C CA . THR A 1 272 ? 1.748 4.752 -5.728 1.00 98.50 272 THR A CA 1
ATOM 2079 C C . THR A 1 272 ? 1.042 3.956 -6.828 1.00 98.50 272 THR A C 1
ATOM 2081 O O . THR A 1 272 ? 0.090 4.458 -7.425 1.00 98.50 272 THR A O 1
ATOM 2084 N N . LEU A 1 273 ? 1.447 2.706 -7.089 1.00 98.62 273 LEU A N 1
ATOM 2085 C CA . LEU A 1 273 ? 0.877 1.928 -8.196 1.00 98.62 273 LEU A CA 1
ATOM 2086 C C . LEU A 1 273 ? -0.593 1.551 -7.970 1.00 98.62 273 LEU A C 1
ATOM 2088 O O . LEU A 1 273 ? -1.376 1.533 -8.919 1.00 98.62 273 LEU A O 1
ATOM 2092 N N . THR A 1 274 ? -1.000 1.277 -6.729 1.00 97.75 274 THR A N 1
ATOM 2093 C CA . THR A 1 274 ? -2.410 0.979 -6.421 1.00 97.75 274 THR A CA 1
ATOM 2094 C C . THR A 1 274 ? -3.305 2.216 -6.471 1.00 97.75 274 THR A C 1
ATOM 2096 O O . THR A 1 274 ? -4.471 2.094 -6.839 1.00 97.75 274 THR A O 1
ATOM 2099 N N . ALA A 1 275 ? -2.778 3.409 -6.188 1.00 96.88 275 ALA A N 1
ATOM 2100 C CA . ALA A 1 275 ? -3.493 4.662 -6.420 1.00 96.88 275 ALA A CA 1
ATOM 2101 C C . ALA A 1 275 ? -3.604 4.992 -7.921 1.00 96.88 275 ALA A C 1
ATOM 2103 O O . ALA A 1 275 ? -4.683 5.350 -8.389 1.00 96.88 275 ALA A O 1
ATOM 2104 N N . MET A 1 276 ? -2.541 4.784 -8.709 1.00 97.69 276 MET A N 1
ATOM 2105 C CA . MET A 1 276 ? -2.592 4.918 -10.177 1.00 97.69 276 MET A CA 1
ATOM 2106 C C . MET A 1 276 ? -3.624 3.978 -10.805 1.00 97.69 276 MET A C 1
ATOM 2108 O O . MET A 1 276 ? -4.348 4.367 -11.720 1.00 97.69 276 MET A O 1
ATOM 2112 N N . ALA A 1 277 ? -3.741 2.757 -10.279 1.00 97.00 277 ALA A N 1
ATOM 2113 C CA . ALA A 1 277 ? -4.717 1.776 -10.737 1.00 97.00 277 ALA A CA 1
ATOM 2114 C C . ALA A 1 277 ? -6.167 2.289 -10.717 1.00 97.00 277 ALA A C 1
ATOM 2116 O O . ALA A 1 277 ? -6.953 1.875 -11.569 1.00 97.00 277 ALA A O 1
ATOM 2117 N N . LYS A 1 278 ? -6.506 3.194 -9.786 1.00 93.19 278 LYS A N 1
ATOM 2118 C CA . LYS A 1 278 ? -7.847 3.786 -9.673 1.00 93.19 278 LYS A CA 1
ATOM 2119 C C . LYS A 1 278 ? -8.174 4.769 -10.797 1.00 93.19 278 LYS A C 1
ATOM 2121 O O . LYS A 1 278 ? -9.341 4.898 -11.129 1.00 93.19 278 LYS A O 1
ATOM 2126 N N . VAL A 1 279 ? -7.171 5.433 -11.374 1.00 95.81 279 VAL A N 1
ATOM 2127 C CA . VAL A 1 279 ? -7.377 6.496 -12.377 1.00 95.81 279 VAL A CA 1
ATOM 2128 C C . VAL A 1 279 ? -6.963 6.117 -13.787 1.00 95.81 279 VAL A C 1
ATOM 2130 O O . VAL A 1 279 ? -7.360 6.789 -14.729 1.00 95.81 279 VAL A O 1
ATOM 2133 N N . LEU A 1 280 ? -6.195 5.037 -13.956 1.00 96.94 280 LEU A N 1
ATOM 2134 C CA . LEU A 1 280 ? -5.755 4.552 -15.268 1.00 96.94 280 LEU A CA 1
ATOM 2135 C C . LEU A 1 280 ? -6.873 4.477 -16.329 1.00 96.94 280 LEU A C 1
ATOM 2137 O O . LEU A 1 280 ? -6.616 4.932 -17.446 1.00 96.94 280 LEU A O 1
ATOM 2141 N N . PRO A 1 281 ? -8.084 3.959 -16.023 1.00 96.12 281 PRO A N 1
ATOM 2142 C CA . PRO A 1 281 ? -9.174 3.891 -17.000 1.00 96.12 281 PRO A CA 1
ATOM 2143 C C . PRO A 1 281 ? -9.645 5.254 -17.522 1.00 96.12 281 PRO A C 1
ATOM 2145 O O . PRO A 1 281 ? -10.152 5.324 -18.638 1.00 96.12 281 PRO A O 1
ATOM 2148 N N . ASP A 1 282 ? -9.459 6.317 -16.739 1.00 95.94 282 ASP A N 1
ATOM 2149 C CA . ASP A 1 282 ? -9.952 7.663 -17.047 1.00 95.94 282 ASP A CA 1
ATOM 2150 C C . ASP A 1 282 ? -8.898 8.533 -17.756 1.00 95.94 282 ASP A C 1
ATOM 2152 O O . ASP A 1 282 ? -9.197 9.629 -18.232 1.00 95.94 282 ASP A O 1
ATOM 2156 N N . LEU A 1 283 ? -7.648 8.063 -17.836 1.00 97.12 283 LEU A N 1
ATOM 2157 C CA . LEU A 1 283 ? -6.568 8.779 -18.511 1.00 97.12 283 LEU A CA 1
ATOM 2158 C C . LEU A 1 283 ? -6.623 8.582 -20.028 1.00 97.12 283 LEU A C 1
ATOM 2160 O O . LEU A 1 283 ? -6.873 7.485 -20.531 1.00 97.12 283 LEU A O 1
ATOM 2164 N N . THR A 1 284 ? -6.270 9.634 -20.771 1.00 96.44 284 THR A N 1
ATOM 2165 C CA . THR A 1 284 ? -6.025 9.528 -22.216 1.00 96.44 284 THR A CA 1
ATOM 2166 C C . THR A 1 284 ? -4.829 8.599 -22.481 1.00 96.44 284 THR A C 1
ATOM 2168 O O . THR A 1 284 ? -3.952 8.477 -21.622 1.00 96.44 284 THR A O 1
ATOM 2171 N N . PRO A 1 285 ? -4.696 7.988 -23.676 1.00 94.38 285 PRO A N 1
ATOM 2172 C CA . PRO A 1 285 ? -3.507 7.199 -24.015 1.00 94.38 285 PRO A CA 1
ATOM 2173 C C . PRO A 1 285 ? -2.196 7.979 -23.831 1.00 94.38 285 PRO A C 1
ATOM 2175 O O . PRO A 1 285 ? -1.205 7.435 -23.352 1.00 94.38 285 PRO A O 1
ATOM 2178 N N . ARG A 1 286 ? -2.203 9.285 -24.137 1.00 95.69 286 ARG A N 1
ATOM 2179 C CA . ARG A 1 286 ? -1.063 10.176 -23.886 1.00 95.69 286 ARG A CA 1
ATOM 2180 C C . ARG A 1 286 ? -0.783 10.327 -22.389 1.00 95.69 286 ARG A C 1
ATOM 2182 O O . ARG A 1 286 ? 0.375 10.252 -21.990 1.00 95.69 286 ARG A O 1
ATOM 2189 N N . GLY A 1 287 ? -1.820 10.507 -21.571 1.00 97.06 287 GLY A N 1
ATOM 2190 C CA . GLY A 1 287 ? -1.708 10.531 -20.112 1.00 97.06 287 GLY A CA 1
ATOM 2191 C C . GLY A 1 287 ? -1.158 9.218 -19.549 1.00 97.06 287 GLY A C 1
ATOM 2192 O O . GLY A 1 287 ? -0.255 9.236 -18.720 1.00 97.06 287 GLY A O 1
ATOM 2193 N N . GLN A 1 288 ? -1.616 8.070 -20.050 1.00 97.06 288 GLN A N 1
ATOM 2194 C CA . GLN A 1 288 ? -1.107 6.755 -19.651 1.00 97.06 288 GLN A CA 1
ATOM 2195 C C . GLN A 1 288 ? 0.380 6.570 -19.989 1.00 97.06 288 GLN A C 1
ATOM 2197 O O . GLN A 1 288 ? 1.136 6.047 -19.167 1.00 97.06 288 GLN A O 1
ATOM 2202 N N . GLU A 1 289 ? 0.821 7.007 -21.172 1.00 95.44 289 GLU A N 1
ATOM 2203 C CA . GLU A 1 289 ? 2.235 6.962 -21.562 1.00 95.44 289 GLU A CA 1
ATOM 2204 C C . GLU A 1 289 ? 3.093 7.934 -20.739 1.00 95.44 289 GLU A C 1
ATOM 2206 O O . GLU A 1 289 ? 4.166 7.549 -20.273 1.00 95.44 289 GLU A O 1
ATOM 2211 N N . ALA A 1 290 ? 2.606 9.153 -20.487 1.00 96.88 290 ALA A N 1
ATOM 2212 C CA . ALA A 1 290 ? 3.282 10.127 -19.628 1.00 96.88 290 ALA A CA 1
ATOM 2213 C C . ALA A 1 290 ? 3.413 9.619 -18.182 1.00 96.88 290 ALA A C 1
ATOM 2215 O O . ALA A 1 290 ? 4.479 9.726 -17.577 1.00 96.88 290 ALA A O 1
ATOM 2216 N N . LEU A 1 291 ? 2.361 8.995 -17.642 1.00 97.81 291 LEU A N 1
ATOM 2217 C CA . LEU A 1 291 ? 2.384 8.395 -16.309 1.00 97.81 291 LEU A CA 1
ATOM 2218 C C . LEU A 1 291 ? 3.399 7.248 -16.232 1.00 97.81 291 LEU A C 1
ATOM 2220 O O . LEU A 1 291 ? 4.144 7.149 -15.260 1.00 97.81 291 LEU A O 1
ATOM 2224 N N . LYS A 1 292 ? 3.473 6.410 -17.275 1.00 97.31 292 LYS A N 1
ATOM 2225 C CA . LYS A 1 292 ? 4.457 5.324 -17.370 1.00 97.31 292 LYS A CA 1
ATOM 2226 C C . LYS A 1 292 ? 5.881 5.879 -17.416 1.00 97.31 292 LYS A C 1
ATOM 2228 O O . LYS A 1 292 ? 6.744 5.366 -16.710 1.00 97.31 292 LYS A O 1
ATOM 2233 N N . ALA A 1 293 ? 6.118 6.930 -18.201 1.00 96.69 293 ALA A N 1
ATOM 2234 C CA . ALA A 1 293 ? 7.411 7.607 -18.266 1.00 96.69 293 ALA A CA 1
ATOM 2235 C C . ALA A 1 293 ? 7.829 8.163 -16.895 1.00 96.69 293 ALA A C 1
ATOM 2237 O O . ALA A 1 293 ? 8.941 7.883 -16.449 1.00 96.69 293 ALA A O 1
ATOM 2238 N N . TRP A 1 294 ? 6.914 8.827 -16.180 1.00 98.12 294 TRP A N 1
ATOM 2239 C CA . TRP A 1 294 ? 7.173 9.308 -14.820 1.00 98.12 294 TRP A CA 1
ATOM 2240 C C . TRP A 1 294 ? 7.445 8.162 -13.833 1.00 98.12 294 TRP A C 1
ATOM 2242 O O . TRP A 1 294 ? 8.313 8.272 -12.976 1.00 98.12 294 TRP A O 1
ATOM 2252 N N . CYS A 1 295 ? 6.776 7.007 -13.949 1.00 97.94 295 CYS A N 1
ATOM 2253 C CA . CYS A 1 295 ? 7.125 5.850 -13.116 1.00 97.94 295 CYS A CA 1
ATOM 2254 C C . CYS A 1 295 ? 8.568 5.380 -13.344 1.00 97.94 295 CYS A C 1
ATOM 2256 O O . CYS A 1 295 ? 9.213 4.918 -12.401 1.00 97.94 295 CYS A O 1
ATOM 2258 N N . LEU A 1 296 ? 9.081 5.463 -14.572 1.00 96.75 296 LEU A N 1
ATOM 2259 C CA . LEU A 1 296 ? 10.452 5.063 -14.881 1.00 96.75 296 LEU A CA 1
ATOM 2260 C C . LEU A 1 296 ? 11.454 6.062 -14.301 1.00 96.75 296 LEU A C 1
ATOM 2262 O O . LEU A 1 296 ? 12.387 5.645 -13.608 1.00 96.75 296 LEU A O 1
ATOM 2266 N N . ASP A 1 297 ? 11.217 7.348 -14.544 1.00 96.38 297 ASP A N 1
ATOM 2267 C CA . ASP A 1 297 ? 12.078 8.466 -14.162 1.00 96.38 297 ASP A CA 1
ATOM 2268 C C . ASP A 1 297 ? 11.251 9.578 -13.499 1.00 96.38 297 ASP A C 1
ATOM 2270 O O . ASP A 1 297 ? 10.810 10.512 -14.170 1.00 96.38 297 ASP A O 1
ATOM 2274 N N . PRO A 1 298 ? 10.928 9.425 -12.205 1.00 95.00 298 PRO A N 1
ATOM 2275 C CA . PRO A 1 298 ? 10.097 10.387 -11.505 1.00 95.00 298 PRO A CA 1
ATOM 2276 C C . PRO A 1 298 ? 10.874 11.675 -11.247 1.00 95.00 298 PRO A C 1
ATOM 2278 O O . PRO A 1 298 ? 11.988 11.653 -10.727 1.00 95.00 298 PRO A O 1
ATOM 2281 N N . ASP A 1 299 ? 10.236 12.796 -11.551 1.00 90.62 299 ASP A N 1
ATOM 2282 C CA . ASP A 1 299 ? 10.716 14.139 -11.253 1.00 90.62 299 ASP A CA 1
ATOM 2283 C C . ASP A 1 299 ? 9.741 14.888 -10.326 1.00 90.62 299 ASP A C 1
ATOM 2285 O O . ASP A 1 299 ? 8.692 14.376 -9.910 1.00 90.62 299 ASP A O 1
ATOM 2289 N N . GLU A 1 300 ? 10.099 16.124 -9.969 1.00 86.38 300 GLU A N 1
ATOM 2290 C CA . GLU A 1 300 ? 9.232 17.003 -9.177 1.00 86.38 300 GLU A CA 1
ATOM 2291 C C . GLU A 1 300 ? 8.084 17.610 -10.001 1.00 86.38 300 GLU A C 1
ATOM 2293 O O . GLU A 1 300 ? 7.129 18.133 -9.423 1.00 86.38 300 GLU A O 1
ATOM 2298 N N . VAL A 1 301 ? 8.164 17.538 -11.334 1.00 89.19 301 VAL A N 1
ATOM 2299 C CA . VAL A 1 301 ? 7.225 18.159 -12.273 1.00 89.19 301 VAL A CA 1
ATOM 2300 C C . VAL A 1 301 ? 6.520 17.078 -13.081 1.00 89.19 301 VAL A C 1
ATOM 2302 O O . VAL A 1 301 ? 6.815 16.802 -14.236 1.00 89.19 301 VAL A O 1
ATOM 2305 N N . MET A 1 302 ? 5.493 16.495 -12.478 1.00 93.00 302 MET A N 1
ATOM 2306 C CA . MET A 1 302 ? 4.656 15.541 -13.187 1.00 93.00 302 MET A CA 1
ATOM 2307 C C . MET A 1 302 ? 3.726 16.280 -14.150 1.00 93.00 302 MET A C 1
ATOM 2309 O O . MET A 1 302 ? 2.866 17.026 -13.689 1.00 93.00 302 MET A O 1
ATOM 2313 N N . GLU A 1 303 ? 3.822 16.019 -15.455 1.00 93.06 303 GLU A N 1
ATOM 2314 C CA . GLU A 1 303 ? 2.913 16.528 -16.496 1.00 93.06 303 GLU A CA 1
ATOM 2315 C C . GLU A 1 303 ? 2.091 15.395 -17.131 1.00 93.06 303 GLU A C 1
ATOM 2317 O O . GLU A 1 303 ? 2.342 14.948 -18.248 1.00 93.06 303 GLU A O 1
ATOM 2322 N N . VAL A 1 304 ? 1.078 14.911 -16.406 1.00 95.62 304 VAL A N 1
ATOM 2323 C CA . VAL A 1 304 ? 0.173 13.859 -16.899 1.00 95.62 304 VAL A CA 1
ATOM 2324 C C . VAL A 1 304 ? -1.196 14.451 -17.221 1.00 95.62 304 VAL A C 1
ATOM 2326 O O . VAL A 1 304 ? -1.869 15.000 -16.344 1.00 95.62 304 VAL A O 1
ATOM 2329 N N . GLU A 1 305 ? -1.610 14.354 -18.483 1.00 95.44 305 GLU A N 1
ATOM 2330 C CA . GLU A 1 305 ? -2.929 14.797 -18.946 1.00 95.44 305 GLU A CA 1
ATOM 2331 C C . GLU A 1 305 ? -4.044 13.980 -18.276 1.00 95.44 305 GLU A C 1
ATOM 2333 O O . GLU A 1 305 ? -3.968 12.755 -18.215 1.00 95.44 305 GLU A O 1
ATOM 2338 N N . GLY A 1 306 ? -5.073 14.658 -17.760 1.00 94.94 306 GLY A N 1
ATOM 2339 C CA . GLY A 1 306 ? -6.217 14.018 -17.099 1.00 94.94 306 GLY A CA 1
ATOM 2340 C C . GLY A 1 306 ? -5.965 13.545 -15.663 1.00 94.94 306 GLY A C 1
ATOM 2341 O O . GLY A 1 306 ? -6.915 13.169 -14.985 1.00 94.94 306 GLY A O 1
ATOM 2342 N N . LEU A 1 307 ? -4.725 13.599 -15.156 1.00 97.19 307 LEU A N 1
ATOM 2343 C CA . LEU A 1 307 ? -4.434 13.172 -13.786 1.00 97.19 307 LEU A CA 1
ATOM 2344 C C . LEU A 1 307 ? -4.918 14.210 -12.754 1.00 97.19 307 LEU A C 1
ATOM 2346 O O . LEU A 1 307 ? -4.416 15.345 -12.779 1.00 97.19 307 LEU A O 1
ATOM 2350 N N . PRO A 1 308 ? -5.794 13.825 -11.800 1.00 96.44 308 PRO A N 1
ATOM 2351 C CA . PRO A 1 308 ? -6.261 14.716 -10.743 1.00 96.44 308 PRO A CA 1
ATOM 2352 C C . PRO A 1 308 ? -5.119 15.322 -9.919 1.00 96.44 308 PRO A C 1
ATOM 2354 O O . PRO A 1 308 ? -4.156 14.640 -9.558 1.00 96.44 308 PRO A O 1
ATOM 2357 N N . GLY A 1 309 ? -5.245 16.608 -9.576 1.00 96.44 309 GLY A N 1
ATOM 2358 C CA . GLY A 1 309 ? -4.200 17.359 -8.867 1.00 96.44 309 GLY A CA 1
ATOM 2359 C C . GLY A 1 309 ? -3.802 16.754 -7.516 1.00 96.44 309 GLY A C 1
ATOM 2360 O O . GLY A 1 309 ? -2.616 16.690 -7.204 1.00 96.44 309 GLY A O 1
ATOM 2361 N N . HIS A 1 310 ? -4.761 16.232 -6.746 1.00 96.00 310 HIS A N 1
ATOM 2362 C CA . HIS A 1 310 ? -4.487 15.601 -5.449 1.00 96.00 310 HIS A CA 1
ATOM 2363 C C . HIS A 1 310 ? -3.687 14.292 -5.582 1.00 96.00 310 HIS A C 1
ATOM 2365 O O . HIS A 1 310 ? -2.805 14.032 -4.766 1.00 96.00 310 HIS A O 1
ATOM 2371 N N . LEU A 1 311 ? -3.916 13.496 -6.635 1.00 97.00 311 LEU A N 1
ATOM 2372 C CA . LEU A 1 311 ? -3.125 12.287 -6.903 1.00 97.00 311 LEU A CA 1
ATOM 2373 C C . LEU A 1 311 ? -1.728 12.623 -7.416 1.00 97.00 311 LEU A C 1
ATOM 2375 O O . LEU A 1 311 ? -0.757 12.010 -6.984 1.00 97.00 311 LEU A O 1
ATOM 2379 N N . ARG A 1 312 ? -1.607 13.643 -8.273 1.00 97.38 312 ARG A N 1
ATOM 2380 C CA . ARG A 1 312 ? -0.305 14.190 -8.680 1.00 97.38 312 ARG A CA 1
ATOM 2381 C C . ARG A 1 312 ? 0.521 14.598 -7.458 1.00 97.38 312 ARG A C 1
ATOM 2383 O O . ARG A 1 312 ? 1.671 14.190 -7.325 1.00 97.38 312 ARG A O 1
ATOM 2390 N N . ALA A 1 313 ? -0.092 15.347 -6.544 1.00 96.75 313 ALA A N 1
ATOM 2391 C CA . ALA A 1 313 ? 0.525 15.777 -5.296 1.00 96.75 313 ALA A CA 1
ATOM 2392 C C . ALA A 1 313 ? 0.932 14.594 -4.401 1.00 96.75 313 ALA A C 1
ATOM 2394 O O . ALA A 1 313 ? 2.053 14.577 -3.895 1.00 96.75 313 ALA A O 1
ATOM 2395 N N . MET A 1 314 ? 0.071 13.578 -4.265 1.00 97.44 314 MET A N 1
ATOM 2396 C CA . MET A 1 314 ? 0.396 12.330 -3.565 1.00 97.44 314 MET A CA 1
ATOM 2397 C C . MET A 1 314 ? 1.624 11.644 -4.177 1.00 97.44 314 MET A C 1
ATOM 2399 O O . MET A 1 314 ? 2.555 11.302 -3.452 1.00 97.44 314 MET A O 1
ATOM 2403 N N . PHE A 1 315 ? 1.653 11.445 -5.499 1.00 98.12 315 PHE A N 1
ATOM 2404 C CA . PHE A 1 315 ? 2.744 10.739 -6.179 1.00 98.12 315 PHE A CA 1
ATOM 2405 C C . PHE A 1 315 ? 4.082 11.460 -6.006 1.00 98.12 315 PHE A C 1
ATOM 2407 O O . PHE A 1 315 ? 5.078 10.824 -5.658 1.00 98.12 315 PHE A O 1
ATOM 2414 N N . ILE A 1 316 ? 4.081 12.786 -6.163 1.00 98.19 316 ILE A N 1
ATOM 2415 C CA . ILE A 1 316 ? 5.255 13.631 -5.926 1.00 98.19 316 ILE A CA 1
ATOM 2416 C C . ILE A 1 316 ? 5.697 13.539 -4.458 1.00 98.19 316 ILE A C 1
ATOM 2418 O O . ILE A 1 316 ? 6.876 13.312 -4.200 1.00 98.19 316 ILE A O 1
ATOM 2422 N N . GLY A 1 317 ? 4.773 13.651 -3.497 1.00 98.00 317 GLY A N 1
ATOM 2423 C CA . GLY A 1 317 ? 5.088 13.592 -2.064 1.00 98.00 317 GLY A CA 1
ATOM 2424 C C . GLY A 1 317 ? 5.713 12.260 -1.636 1.00 98.00 317 GLY A C 1
ATOM 2425 O O . GLY A 1 317 ? 6.735 12.248 -0.947 1.00 98.00 317 GLY A O 1
ATOM 2426 N N . VAL A 1 318 ? 5.156 11.135 -2.102 1.00 98.38 318 VAL A N 1
ATOM 2427 C CA . VAL A 1 318 ? 5.710 9.789 -1.854 1.00 98.38 318 VAL A CA 1
ATOM 2428 C C . VAL A 1 318 ? 7.101 9.646 -2.480 1.00 98.38 318 VAL A C 1
ATOM 2430 O O . VAL A 1 318 ? 8.034 9.180 -1.821 1.00 98.38 318 VAL A O 1
ATOM 2433 N N . HIS A 1 319 ? 7.268 10.064 -3.740 1.00 98.19 319 HIS A N 1
ATOM 2434 C CA . HIS A 1 319 ? 8.558 9.989 -4.427 1.00 98.19 319 HIS A CA 1
ATOM 2435 C C . HIS A 1 319 ? 9.634 10.824 -3.716 1.00 98.19 319 HIS A C 1
ATOM 2437 O O . HIS A 1 319 ? 10.731 10.323 -3.458 1.00 98.19 319 HIS A O 1
ATOM 2443 N N . GLN A 1 320 ? 9.312 12.067 -3.357 1.00 98.06 320 GLN A N 1
ATOM 2444 C CA . GLN A 1 320 ? 10.245 12.990 -2.719 1.00 98.06 320 GLN A CA 1
ATOM 2445 C C . GLN A 1 320 ? 10.699 12.512 -1.347 1.00 98.06 320 GLN A C 1
ATOM 2447 O O . GLN A 1 320 ? 11.895 12.577 -1.073 1.00 98.06 320 GLN A O 1
ATOM 2452 N N . ALA A 1 321 ? 9.795 11.971 -0.525 1.00 98.38 321 ALA A N 1
ATOM 2453 C CA . ALA A 1 321 ? 10.166 11.357 0.749 1.00 98.38 321 ALA A CA 1
ATOM 2454 C C . ALA A 1 321 ? 11.203 10.238 0.557 1.00 98.38 321 ALA A C 1
ATOM 2456 O O . ALA A 1 321 ? 12.235 10.220 1.228 1.00 98.38 321 ALA A O 1
ATOM 2457 N N . GLY A 1 322 ? 10.981 9.343 -0.414 1.00 98.19 322 GLY A N 1
ATOM 2458 C CA . GLY A 1 322 ? 11.932 8.277 -0.740 1.00 98.19 322 GLY A CA 1
ATOM 2459 C C . GLY A 1 322 ? 13.275 8.802 -1.258 1.00 98.19 322 GLY A C 1
ATOM 2460 O O . GLY A 1 322 ? 14.331 8.361 -0.807 1.00 98.19 322 GLY A O 1
ATOM 2461 N N . ALA A 1 323 ? 13.256 9.772 -2.175 1.00 98.00 323 ALA A N 1
ATOM 2462 C CA . ALA A 1 323 ? 14.469 10.375 -2.727 1.00 98.00 323 ALA A CA 1
ATOM 2463 C C . ALA A 1 323 ? 15.279 11.134 -1.661 1.00 98.00 323 ALA A C 1
ATOM 2465 O O . ALA A 1 323 ? 16.504 11.029 -1.609 1.00 98.00 323 ALA A O 1
ATOM 2466 N N . GLU A 1 324 ? 14.609 11.880 -0.784 1.00 98.12 324 GLU A N 1
ATOM 2467 C CA . GLU A 1 324 ? 15.234 12.584 0.333 1.00 98.12 324 GLU A CA 1
ATOM 2468 C C . GLU A 1 324 ? 15.825 11.611 1.354 1.00 98.12 324 GLU A C 1
ATOM 2470 O O . GLU A 1 324 ? 16.959 11.799 1.799 1.00 98.12 324 GLU A O 1
ATOM 2475 N N . TRP A 1 325 ? 15.087 10.552 1.698 1.00 98.12 325 TRP A N 1
ATOM 2476 C CA . TRP A 1 325 ? 15.593 9.471 2.534 1.00 98.12 325 TRP A CA 1
ATOM 2477 C C . TRP A 1 325 ? 16.872 8.873 1.934 1.00 98.12 325 TRP A C 1
ATOM 2479 O O . TRP A 1 325 ? 17.892 8.799 2.618 1.00 98.12 325 TRP A O 1
ATOM 2489 N N . ALA A 1 326 ? 16.866 8.545 0.640 1.00 97.81 326 ALA A N 1
ATOM 2490 C CA . ALA A 1 326 ? 18.021 7.964 -0.036 1.00 97.81 326 ALA A CA 1
ATOM 2491 C C . ALA A 1 326 ? 19.235 8.907 -0.055 1.00 97.81 326 ALA A C 1
ATOM 2493 O O . ALA A 1 326 ? 20.355 8.462 0.197 1.00 97.81 326 ALA A O 1
ATOM 2494 N N . ARG A 1 327 ? 19.022 10.213 -0.286 1.00 97.94 327 ARG A N 1
ATOM 2495 C CA . ARG A 1 327 ? 20.088 11.228 -0.223 1.00 97.94 327 ARG A CA 1
ATOM 2496 C C . ARG A 1 327 ? 20.703 11.333 1.170 1.00 97.94 327 ARG A C 1
ATOM 2498 O O . ARG A 1 327 ? 21.924 11.350 1.279 1.00 97.94 327 ARG A O 1
ATOM 2505 N N . ARG A 1 328 ? 19.882 11.364 2.229 1.00 97.50 328 ARG A N 1
ATOM 2506 C CA . ARG A 1 328 ? 20.362 11.426 3.625 1.00 97.50 328 ARG A CA 1
ATOM 2507 C C . ARG A 1 328 ? 21.228 10.225 4.012 1.00 97.50 328 ARG A C 1
ATOM 2509 O O . ARG A 1 328 ? 22.113 10.372 4.846 1.00 97.50 328 ARG A O 1
ATOM 2516 N N . HIS A 1 329 ? 21.001 9.074 3.383 1.00 96.44 329 HIS A N 1
ATOM 2517 C CA . HIS A 1 329 ? 21.761 7.841 3.608 1.00 96.44 329 HIS A CA 1
ATOM 2518 C C . HIS A 1 329 ? 22.812 7.567 2.520 1.00 96.44 329 HIS A C 1
ATOM 2520 O O . HIS A 1 329 ? 23.344 6.461 2.453 1.00 96.44 329 HIS A O 1
ATOM 2526 N N . SER A 1 330 ? 23.108 8.540 1.647 1.00 96.69 330 SER A N 1
ATOM 2527 C CA . SER A 1 330 ? 24.079 8.402 0.548 1.00 96.69 330 SER A CA 1
ATOM 2528 C C . SER A 1 330 ? 23.834 7.180 -0.357 1.00 96.69 330 SER A C 1
ATOM 2530 O O . SER A 1 330 ? 24.775 6.595 -0.888 1.00 96.69 330 SER A O 1
ATOM 2532 N N . ASN A 1 331 ? 22.569 6.791 -0.551 1.00 96.88 331 ASN A N 1
ATOM 2533 C CA . ASN A 1 331 ? 22.166 5.573 -1.261 1.00 96.88 331 ASN A CA 1
ATOM 2534 C C . ASN A 1 331 ? 21.193 5.847 -2.424 1.00 96.88 331 ASN A C 1
ATOM 2536 O O . ASN A 1 331 ? 20.299 5.050 -2.705 1.00 96.88 331 ASN A O 1
ATOM 2540 N N . THR A 1 332 ? 21.329 6.981 -3.115 1.00 97.25 332 THR A N 1
ATOM 2541 C CA . THR A 1 332 ? 20.416 7.363 -4.210 1.00 97.25 332 THR A CA 1
ATOM 2542 C C . THR A 1 332 ? 20.323 6.288 -5.301 1.00 97.25 332 THR A C 1
ATOM 2544 O O . THR A 1 332 ? 19.224 5.865 -5.648 1.00 97.25 332 THR A O 1
ATOM 2547 N N . ALA A 1 333 ? 21.462 5.786 -5.793 1.00 96.81 333 ALA A N 1
ATOM 2548 C CA . ALA A 1 333 ? 21.487 4.790 -6.869 1.00 96.81 333 ALA A CA 1
ATOM 2549 C C . ALA A 1 333 ? 20.949 3.414 -6.431 1.00 96.81 333 ALA A C 1
ATOM 2551 O O . ALA A 1 333 ? 20.242 2.750 -7.190 1.00 96.81 333 ALA A O 1
ATOM 2552 N N . GLY A 1 334 ? 21.258 2.980 -5.202 1.00 97.25 334 GLY A N 1
ATOM 2553 C CA . GLY A 1 334 ? 20.735 1.725 -4.656 1.00 97.25 334 GLY A CA 1
ATOM 2554 C C . GLY A 1 334 ? 19.228 1.792 -4.418 1.00 97.25 334 GLY A C 1
ATOM 2555 O O . GLY A 1 334 ? 18.508 0.865 -4.785 1.00 97.25 334 GLY A O 1
ATOM 2556 N N . TRP A 1 335 ? 18.735 2.919 -3.896 1.00 97.81 335 TRP A N 1
ATOM 2557 C CA . TRP A 1 335 ? 17.304 3.175 -3.729 1.00 97.81 335 TRP A CA 1
ATOM 2558 C C . TRP A 1 335 ? 16.552 3.165 -5.060 1.00 97.81 335 TRP A C 1
ATOM 2560 O O . TRP A 1 335 ? 15.513 2.515 -5.174 1.00 97.81 335 TRP A O 1
ATOM 2570 N N . GLU A 1 336 ? 17.081 3.844 -6.081 1.00 97.88 336 GLU A N 1
ATOM 2571 C CA . GLU A 1 336 ? 16.482 3.854 -7.415 1.00 97.88 336 GLU A CA 1
ATOM 2572 C C . GLU A 1 336 ? 16.404 2.439 -7.998 1.00 97.88 336 GLU A C 1
ATOM 2574 O O . GLU A 1 336 ? 15.330 2.008 -8.425 1.00 97.88 336 GLU A O 1
ATOM 2579 N N . ARG A 1 337 ? 17.503 1.678 -7.919 1.00 98.19 337 ARG A N 1
ATOM 2580 C CA . ARG A 1 337 ? 17.534 0.282 -8.366 1.00 98.19 337 ARG A CA 1
ATOM 2581 C C . ARG A 1 337 ? 16.509 -0.566 -7.617 1.00 98.19 337 ARG A C 1
ATOM 2583 O O . ARG A 1 337 ? 15.737 -1.280 -8.249 1.00 98.19 337 ARG A O 1
ATOM 2590 N N . GLN A 1 338 ? 16.446 -0.471 -6.289 1.00 98.44 338 GLN A N 1
ATOM 2591 C CA . GLN A 1 338 ? 15.473 -1.214 -5.489 1.00 98.44 338 GLN A CA 1
ATOM 2592 C C . GLN A 1 338 ? 14.027 -0.816 -5.829 1.00 98.44 338 GLN A C 1
ATOM 2594 O O . GLN A 1 338 ? 13.151 -1.675 -5.901 1.00 98.44 338 GLN A O 1
ATOM 2599 N N . ARG A 1 339 ? 13.757 0.470 -6.085 1.00 98.50 339 ARG A N 1
ATOM 2600 C CA . ARG A 1 339 ? 12.454 0.953 -6.566 1.00 98.50 339 ARG A CA 1
ATOM 2601 C C . ARG A 1 339 ? 12.096 0.348 -7.926 1.00 98.50 339 ARG A C 1
ATOM 2603 O O . ARG A 1 339 ? 10.959 -0.080 -8.098 1.00 98.50 339 ARG A O 1
ATOM 2610 N N . HIS A 1 340 ? 13.036 0.247 -8.870 1.00 98.69 340 HIS A N 1
ATOM 2611 C CA . HIS A 1 340 ? 12.810 -0.455 -10.144 1.00 98.69 340 HIS A CA 1
ATOM 2612 C C . HIS A 1 340 ? 12.487 -1.941 -9.931 1.00 98.69 340 HIS A C 1
ATOM 2614 O O . HIS A 1 340 ? 11.544 -2.446 -10.538 1.00 98.69 340 HIS A O 1
ATOM 2620 N N . LEU A 1 341 ? 13.176 -2.632 -9.015 1.00 98.81 341 LEU A N 1
ATOM 2621 C CA . LEU A 1 341 ? 12.826 -4.016 -8.657 1.00 98.81 341 LEU A CA 1
ATOM 2622 C C . LEU A 1 341 ? 11.388 -4.115 -8.115 1.00 98.81 341 LEU A C 1
ATOM 2624 O O . LEU A 1 341 ? 10.617 -4.968 -8.561 1.00 98.81 341 LEU A O 1
ATOM 2628 N N . CYS A 1 342 ? 10.996 -3.214 -7.208 1.00 98.81 342 CYS A N 1
ATOM 2629 C CA . CYS A 1 342 ? 9.622 -3.121 -6.705 1.00 98.81 342 CYS A CA 1
ATOM 2630 C C . CYS A 1 342 ? 8.610 -2.861 -7.828 1.00 98.81 342 CYS A C 1
ATOM 2632 O O . CYS A 1 342 ? 7.566 -3.510 -7.858 1.00 98.81 342 CYS A O 1
ATOM 2634 N N . LEU A 1 343 ? 8.908 -1.958 -8.768 1.00 98.81 343 LEU A N 1
ATOM 2635 C CA . LEU A 1 343 ? 8.028 -1.667 -9.901 1.00 98.81 343 LEU A CA 1
ATOM 2636 C C . LEU A 1 343 ? 7.787 -2.908 -10.764 1.00 98.81 343 LEU A C 1
ATOM 2638 O O . LEU A 1 343 ? 6.633 -3.189 -11.075 1.00 98.81 343 LEU A O 1
ATOM 2642 N N . VAL A 1 344 ? 8.829 -3.683 -11.096 1.00 98.81 344 VAL A N 1
ATOM 2643 C CA . VAL A 1 344 ? 8.664 -4.937 -11.855 1.00 98.81 344 VAL A CA 1
ATOM 2644 C C . VAL A 1 344 ? 7.736 -5.894 -11.112 1.00 98.81 344 VAL A C 1
ATOM 2646 O O . VAL A 1 344 ? 6.744 -6.360 -11.674 1.00 98.81 344 VAL A O 1
ATOM 2649 N N . VAL A 1 345 ? 8.018 -6.168 -9.834 1.00 98.81 345 VAL A N 1
ATOM 2650 C CA . VAL A 1 345 ? 7.227 -7.124 -9.047 1.00 98.81 345 VAL A CA 1
ATOM 2651 C C . VAL A 1 345 ? 5.779 -6.668 -8.912 1.00 98.81 345 VAL A C 1
ATOM 2653 O O . VAL A 1 345 ? 4.855 -7.433 -9.188 1.00 98.81 345 VAL A O 1
ATOM 2656 N N . ILE A 1 346 ? 5.559 -5.433 -8.470 1.00 98.81 346 ILE A N 1
ATOM 2657 C CA . ILE A 1 346 ? 4.226 -4.939 -8.129 1.00 98.81 346 ILE A CA 1
ATOM 2658 C C . ILE A 1 346 ? 3.385 -4.761 -9.393 1.00 98.81 346 ILE A C 1
ATOM 2660 O O . ILE A 1 346 ? 2.215 -5.145 -9.397 1.00 98.81 346 ILE A O 1
ATOM 2664 N N . ALA A 1 347 ? 3.964 -4.275 -10.490 1.00 98.75 347 ALA A N 1
ATOM 2665 C CA . ALA A 1 347 ? 3.242 -4.158 -11.750 1.00 98.75 347 ALA A CA 1
ATOM 2666 C C . ALA A 1 347 ? 2.854 -5.541 -12.316 1.00 98.75 347 ALA A C 1
ATOM 2668 O O . ALA A 1 347 ? 1.716 -5.730 -12.756 1.00 98.75 347 ALA A O 1
ATOM 2669 N N . LEU A 1 348 ? 3.707 -6.567 -12.187 1.00 98.69 348 LEU A N 1
ATOM 2670 C CA . LEU A 1 348 ? 3.314 -7.950 -12.497 1.00 98.69 348 LEU A CA 1
ATOM 2671 C C . LEU A 1 348 ? 2.205 -8.464 -11.565 1.00 98.69 348 LEU A C 1
ATOM 2673 O O . LEU A 1 348 ? 1.251 -9.088 -12.032 1.00 98.69 348 LEU A O 1
ATOM 2677 N N . ILE A 1 349 ? 2.266 -8.172 -10.259 1.00 98.19 349 ILE A N 1
ATOM 2678 C CA . ILE A 1 349 ? 1.183 -8.511 -9.320 1.00 98.19 349 ILE A CA 1
ATOM 2679 C C . ILE A 1 349 ? -0.142 -7.910 -9.795 1.00 98.19 349 ILE A C 1
ATOM 2681 O O . ILE A 1 349 ? -1.142 -8.631 -9.827 1.00 98.19 349 ILE A O 1
ATOM 2685 N N . LEU A 1 350 ? -0.155 -6.626 -10.166 1.00 97.88 350 LEU A N 1
ATOM 2686 C CA . LEU A 1 350 ? -1.345 -5.911 -10.633 1.00 97.88 350 LEU A CA 1
ATOM 2687 C C . LEU A 1 350 ? -1.847 -6.453 -11.976 1.00 97.88 350 LEU A C 1
ATOM 2689 O O . LEU A 1 350 ? -3.045 -6.679 -12.126 1.00 97.88 350 LEU A O 1
ATOM 2693 N N . THR A 1 351 ? -0.951 -6.821 -12.890 1.00 97.19 351 THR A N 1
ATOM 2694 C CA . THR A 1 351 ? -1.292 -7.518 -14.144 1.00 97.19 351 THR A CA 1
ATOM 2695 C C . THR A 1 351 ? -2.145 -8.777 -13.893 1.00 97.19 351 THR A C 1
ATOM 2697 O O . THR A 1 351 ? -3.113 -9.057 -14.607 1.00 97.19 351 THR A O 1
ATOM 2700 N N . GLY A 1 352 ? -1.862 -9.522 -12.820 1.00 95.62 352 GLY A N 1
ATOM 2701 C CA . GLY A 1 352 ? -2.629 -10.711 -12.429 1.00 95.62 352 GLY A CA 1
ATOM 2702 C C . GLY A 1 352 ? -3.998 -10.443 -11.771 1.00 95.62 352 GLY A C 1
ATOM 2703 O O . GLY A 1 352 ? -4.755 -11.389 -11.539 1.00 95.62 352 GLY A O 1
ATOM 2704 N N . ARG A 1 353 ? -4.364 -9.196 -11.436 1.00 93.19 353 ARG A N 1
ATOM 2705 C CA . ARG A 1 353 ? -5.563 -8.863 -10.630 1.00 93.19 353 ARG A CA 1
ATOM 2706 C C . ARG A 1 353 ? -6.847 -8.714 -11.463 1.00 93.19 353 ARG A C 1
ATOM 2708 O O . ARG A 1 353 ? -7.499 -7.675 -11.430 1.00 93.19 353 ARG A O 1
ATOM 2715 N N . LYS A 1 354 ? -7.284 -9.787 -12.129 1.00 90.44 354 LYS A N 1
ATOM 2716 C CA . LYS A 1 354 ? -8.484 -9.778 -13.000 1.00 90.44 354 LYS A CA 1
ATOM 2717 C C . LYS A 1 354 ? -9.798 -9.306 -12.352 1.00 90.44 354 LYS A C 1
ATOM 2719 O O . LYS A 1 354 ? -10.699 -8.893 -13.057 1.00 90.44 354 LYS A O 1
ATOM 2724 N N . GLN A 1 355 ? -9.931 -9.417 -11.028 1.00 86.31 355 GLN A N 1
ATOM 2725 C CA . GLN A 1 355 ? -11.158 -9.034 -10.309 1.00 86.31 355 GLN A CA 1
ATOM 2726 C C . GLN A 1 355 ? -11.199 -7.557 -9.905 1.00 86.31 355 GLN A C 1
ATOM 2728 O O . GLN A 1 355 ? -12.242 -7.095 -9.458 1.00 86.31 355 GLN A O 1
ATOM 2733 N N . LEU A 1 356 ? -10.060 -6.863 -9.966 1.00 84.06 356 LEU A N 1
ATOM 2734 C CA . LEU A 1 356 ? -9.930 -5.485 -9.485 1.00 84.06 356 LEU A CA 1
ATOM 2735 C C . LEU A 1 356 ? -9.626 -4.504 -10.612 1.00 84.06 356 LEU A C 1
ATOM 2737 O O . LEU A 1 356 ? -9.905 -3.323 -10.464 1.00 84.06 356 LEU A O 1
ATOM 2741 N N . LEU A 1 357 ? -9.029 -4.979 -11.705 1.00 92.50 357 LEU A N 1
ATOM 2742 C CA . LEU A 1 357 ? -8.548 -4.137 -12.791 1.00 92.50 357 LEU A CA 1
ATOM 2743 C C . LEU A 1 357 ? -9.137 -4.585 -14.121 1.00 92.50 357 LEU A C 1
ATOM 2745 O O . LEU A 1 357 ? -9.197 -5.787 -14.400 1.00 92.50 357 LEU A O 1
ATOM 2749 N N . SER A 1 358 ? -9.491 -3.601 -14.949 1.00 92.62 358 SER A N 1
ATOM 2750 C CA . SER A 1 358 ? -9.804 -3.827 -16.355 1.00 92.62 358 SER A CA 1
ATOM 2751 C C . SER A 1 358 ? -8.609 -4.447 -17.075 1.00 92.62 358 SER A C 1
ATOM 2753 O O . SER A 1 358 ? -7.456 -4.367 -16.639 1.00 92.62 358 SER A O 1
ATOM 2755 N N . GLU A 1 359 ? -8.888 -5.086 -18.198 1.00 91.44 359 GLU A N 1
ATOM 2756 C CA . GLU A 1 359 ? -7.865 -5.696 -19.034 1.00 91.44 359 GLU A CA 1
ATOM 2757 C C . GLU A 1 359 ? -6.838 -4.673 -19.544 1.00 91.44 359 GLU A C 1
ATOM 2759 O O . GLU A 1 359 ? -5.636 -4.928 -19.462 1.00 91.44 359 GLU A O 1
ATOM 2764 N N . ASP A 1 360 ? -7.294 -3.484 -19.949 1.00 93.19 360 ASP A N 1
ATOM 2765 C CA . ASP A 1 360 ? -6.423 -2.388 -20.379 1.00 93.19 360 ASP A CA 1
ATOM 2766 C C . ASP A 1 360 ? -5.476 -1.932 -19.264 1.00 93.19 360 ASP A C 1
ATOM 2768 O O . ASP A 1 360 ? -4.272 -1.814 -19.497 1.00 93.19 360 ASP A O 1
ATOM 2772 N N . SER A 1 361 ? -5.973 -1.760 -18.033 1.00 95.62 361 SER A N 1
ATOM 2773 C CA . SER A 1 361 ? -5.127 -1.410 -16.885 1.00 95.62 361 SER A CA 1
ATOM 2774 C C . SER A 1 361 ? -4.116 -2.514 -16.572 1.00 95.62 361 SER A C 1
ATOM 2776 O O . SER A 1 361 ? -2.953 -2.236 -16.286 1.00 95.62 361 SER A O 1
ATOM 2778 N N . ARG A 1 362 ? -4.520 -3.788 -16.658 1.00 95.75 362 ARG A N 1
ATOM 2779 C CA . ARG A 1 362 ? -3.612 -4.932 -16.455 1.00 95.75 362 ARG A CA 1
ATOM 2780 C C . ARG A 1 362 ? -2.516 -4.966 -17.515 1.00 95.75 362 ARG A C 1
ATOM 2782 O O . ARG A 1 362 ? -1.355 -5.177 -17.174 1.00 95.75 362 ARG A O 1
ATOM 2789 N N . ARG A 1 363 ? -2.868 -4.710 -18.777 1.00 94.38 363 ARG A N 1
ATOM 2790 C CA . ARG A 1 363 ? -1.919 -4.588 -19.888 1.00 94.38 363 ARG A CA 1
ATOM 2791 C C . ARG A 1 363 ? -0.971 -3.406 -19.680 1.00 94.38 363 ARG A C 1
ATOM 2793 O O . ARG A 1 363 ? 0.226 -3.556 -19.903 1.00 94.38 363 ARG A O 1
ATOM 2800 N N . TRP A 1 364 ? -1.473 -2.263 -19.212 1.00 96.56 364 TRP A N 1
ATOM 2801 C CA . TRP A 1 364 ? -0.640 -1.105 -18.885 1.00 96.56 364 TRP A CA 1
ATOM 2802 C C . TRP A 1 364 ? 0.414 -1.448 -17.824 1.00 96.56 364 TRP A C 1
ATOM 2804 O O . TRP A 1 364 ? 1.596 -1.178 -18.029 1.00 96.56 364 TRP A O 1
ATOM 2814 N N . PHE A 1 365 ? 0.027 -2.127 -16.736 1.00 98.25 365 PHE A N 1
ATOM 2815 C CA . PHE A 1 365 ? 0.980 -2.562 -15.708 1.00 98.25 365 PHE A CA 1
ATOM 2816 C C . PHE A 1 365 ? 1.998 -3.579 -16.237 1.00 98.25 365 PHE A C 1
ATOM 2818 O O . PHE A 1 365 ? 3.173 -3.510 -15.879 1.00 98.25 365 PHE A O 1
ATOM 2825 N N . PHE A 1 366 ? 1.598 -4.489 -17.123 1.00 97.62 366 PHE A N 1
ATOM 2826 C CA . PHE A 1 366 ? 2.551 -5.396 -17.758 1.00 97.62 366 PHE A CA 1
ATOM 2827 C C . PHE A 1 366 ? 3.606 -4.635 -18.572 1.00 97.62 366 PHE A C 1
ATOM 2829 O O . PHE A 1 366 ? 4.801 -4.891 -18.426 1.00 97.62 366 PHE A O 1
ATOM 2836 N N . TRP A 1 367 ? 3.185 -3.656 -19.377 1.00 96.81 367 TRP A N 1
ATOM 2837 C CA . TRP A 1 367 ? 4.113 -2.832 -20.153 1.00 96.81 367 TRP A CA 1
ATOM 2838 C C . TRP A 1 367 ? 4.956 -1.895 -19.287 1.00 96.81 367 TRP A C 1
ATOM 2840 O O . TRP A 1 367 ? 6.092 -1.600 -19.648 1.00 96.81 367 TRP A O 1
ATOM 2850 N N . LEU A 1 368 ? 4.462 -1.469 -18.121 1.00 98.25 368 LEU A N 1
ATOM 2851 C CA . LEU A 1 368 ? 5.303 -0.813 -17.121 1.00 98.25 368 LEU A CA 1
ATOM 2852 C C . LEU A 1 368 ? 6.403 -1.767 -16.629 1.00 98.25 368 LEU A C 1
ATOM 2854 O O . LEU A 1 368 ? 7.569 -1.383 -16.609 1.00 98.25 368 LEU A O 1
ATOM 2858 N N . ALA A 1 369 ? 6.064 -3.015 -16.282 1.00 98.62 369 ALA A N 1
ATOM 2859 C CA . ALA A 1 369 ? 7.054 -4.007 -15.861 1.00 98.62 369 ALA A CA 1
ATOM 2860 C C . ALA A 1 369 ? 8.101 -4.275 -16.957 1.00 98.62 369 ALA A C 1
ATOM 2862 O O . ALA A 1 369 ? 9.291 -4.320 -16.655 1.00 98.62 369 ALA A O 1
ATOM 2863 N N . ALA A 1 370 ? 7.675 -4.401 -18.217 1.00 98.12 370 ALA A N 1
ATOM 2864 C CA . ALA A 1 370 ? 8.565 -4.578 -19.364 1.00 98.12 370 ALA A CA 1
ATOM 2865 C C . ALA A 1 370 ? 9.492 -3.368 -19.579 1.00 98.12 370 ALA A C 1
ATOM 2867 O O . ALA A 1 370 ? 10.698 -3.529 -19.750 1.00 98.12 370 ALA A O 1
ATOM 2868 N N . ALA A 1 371 ? 8.968 -2.143 -19.491 1.00 97.69 371 ALA A N 1
ATOM 2869 C CA . ALA A 1 371 ? 9.775 -0.933 -19.627 1.00 97.69 371 ALA A CA 1
ATOM 2870 C C . ALA A 1 371 ? 10.827 -0.795 -18.510 1.00 97.69 371 ALA A C 1
ATOM 2872 O O . ALA A 1 371 ? 11.966 -0.408 -18.777 1.00 97.69 371 ALA A O 1
ATOM 2873 N N . VAL A 1 372 ? 10.476 -1.152 -17.270 1.00 98.44 372 VAL A N 1
ATOM 2874 C CA . VAL A 1 372 ? 11.432 -1.175 -16.151 1.00 98.44 372 VAL A CA 1
ATOM 2875 C C . VAL A 1 372 ? 12.461 -2.294 -16.337 1.00 98.44 372 VAL A C 1
ATOM 2877 O O . VAL A 1 372 ? 13.650 -2.074 -16.114 1.00 98.44 372 VAL A O 1
ATOM 2880 N N . ALA A 1 373 ? 12.034 -3.477 -16.790 1.00 98.56 373 ALA A N 1
ATOM 2881 C CA . ALA A 1 373 ? 12.929 -4.589 -17.095 1.00 98.56 373 ALA A CA 1
ATOM 2882 C C . ALA A 1 373 ? 13.959 -4.219 -18.172 1.00 98.56 373 ALA A C 1
ATOM 2884 O O . ALA A 1 373 ? 15.119 -4.599 -18.042 1.00 98.56 373 ALA A O 1
ATOM 2885 N N . THR A 1 374 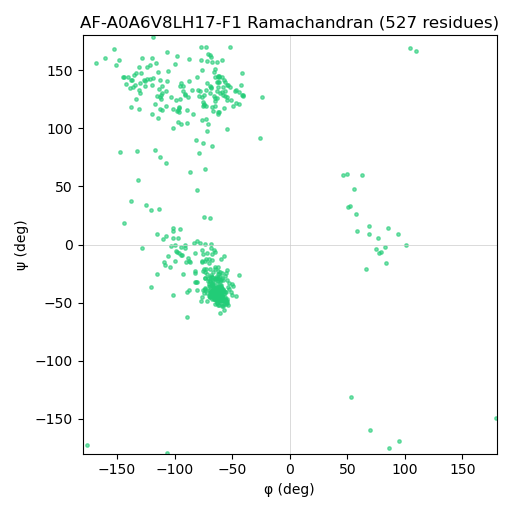? 13.576 -3.421 -19.175 1.00 97.75 374 THR A N 1
ATOM 2886 C CA . THR A 1 374 ? 14.509 -2.893 -20.184 1.00 97.75 374 THR A CA 1
ATOM 2887 C C . THR A 1 374 ? 15.630 -2.079 -19.538 1.00 97.75 374 THR A C 1
ATOM 2889 O O . THR A 1 374 ? 16.794 -2.358 -19.796 1.00 97.75 374 THR A O 1
ATOM 2892 N N . ARG A 1 375 ? 15.309 -1.153 -18.619 1.00 96.88 375 ARG A N 1
ATOM 2893 C CA . ARG A 1 375 ? 16.333 -0.367 -17.897 1.00 96.88 375 ARG A CA 1
ATOM 2894 C C . ARG A 1 375 ? 17.254 -1.235 -17.041 1.00 96.88 375 ARG A C 1
ATOM 2896 O O . ARG A 1 375 ? 18.439 -0.950 -16.917 1.00 96.88 375 ARG A O 1
ATOM 2903 N N . LEU A 1 376 ? 16.715 -2.287 -16.425 1.00 97.81 376 LEU A N 1
ATOM 2904 C CA . LEU A 1 376 ? 17.522 -3.221 -15.635 1.00 97.81 376 LEU A CA 1
ATOM 2905 C C . LEU A 1 376 ? 18.443 -4.068 -16.522 1.00 97.81 376 LEU A C 1
ATOM 2907 O O . LEU A 1 376 ? 19.566 -4.364 -16.118 1.00 97.81 376 LEU A O 1
ATOM 2911 N N . ALA A 1 377 ? 17.987 -4.440 -17.719 1.00 97.50 377 ALA A N 1
ATOM 2912 C CA . ALA A 1 377 ? 18.758 -5.235 -18.667 1.00 97.50 377 ALA A CA 1
ATOM 2913 C C . ALA A 1 377 ? 19.973 -4.491 -19.234 1.00 97.50 377 ALA A C 1
ATOM 2915 O O . ALA A 1 377 ? 20.982 -5.137 -19.506 1.00 97.50 377 ALA A O 1
ATOM 2916 N N . ASP A 1 378 ? 19.931 -3.157 -19.317 1.00 96.06 378 ASP A N 1
ATOM 2917 C CA . ASP A 1 378 ? 21.088 -2.336 -19.710 1.00 96.06 378 ASP A CA 1
ATOM 2918 C C . ASP A 1 378 ? 22.297 -2.535 -18.774 1.00 96.06 378 ASP A C 1
ATOM 2920 O O . ASP A 1 378 ? 23.445 -2.339 -19.173 1.00 96.06 378 ASP A O 1
ATOM 2924 N N . ALA A 1 379 ? 22.055 -2.958 -17.527 1.00 96.12 379 ALA A N 1
ATOM 2925 C CA . ALA A 1 379 ? 23.094 -3.266 -16.548 1.00 96.12 379 ALA A CA 1
ATOM 2926 C C . ALA A 1 379 ? 23.550 -4.739 -16.566 1.00 96.12 379 ALA A C 1
ATOM 2928 O O . ALA A 1 379 ? 24.409 -5.113 -15.766 1.00 96.12 379 ALA A O 1
ATOM 2929 N N . ILE A 1 380 ? 22.980 -5.587 -17.431 1.00 97.38 380 ILE A N 1
ATOM 2930 C CA . ILE A 1 380 ? 23.299 -7.016 -17.511 1.00 97.38 380 ILE A CA 1
ATOM 2931 C C . ILE A 1 380 ? 24.336 -7.248 -18.619 1.00 97.38 380 ILE A C 1
ATOM 2933 O O . ILE A 1 380 ? 24.039 -7.023 -19.794 1.00 97.38 380 ILE A O 1
ATOM 2937 N N . PRO A 1 381 ? 25.539 -7.753 -18.286 1.00 94.38 381 PRO A N 1
ATOM 2938 C CA . PRO A 1 381 ? 26.540 -8.087 -19.290 1.00 94.38 381 PRO A CA 1
ATOM 2939 C C . PRO A 1 381 ? 26.017 -9.115 -20.298 1.00 94.38 381 PRO A C 1
ATOM 2941 O O . PRO A 1 381 ? 25.401 -10.120 -19.924 1.00 94.38 381 PRO A O 1
ATOM 2944 N N . ASP A 1 382 ? 26.296 -8.857 -21.577 1.00 95.81 382 ASP A N 1
ATOM 2945 C CA . ASP A 1 382 ? 25.956 -9.726 -22.707 1.00 95.81 382 ASP A CA 1
ATOM 2946 C C . ASP A 1 382 ? 24.460 -10.050 -22.835 1.00 95.81 382 ASP A C 1
ATOM 2948 O O . ASP A 1 382 ? 24.094 -11.092 -23.387 1.00 95.81 382 ASP A O 1
ATOM 2952 N N . PHE A 1 383 ? 23.579 -9.176 -22.328 1.00 97.12 383 PHE A N 1
ATOM 2953 C CA . PHE A 1 383 ? 22.145 -9.325 -22.550 1.00 97.12 383 PHE A CA 1
ATOM 2954 C C . PHE A 1 383 ? 21.860 -9.382 -24.065 1.00 97.12 383 PHE A C 1
ATOM 2956 O O . PHE A 1 383 ? 22.411 -8.578 -24.829 1.00 97.12 383 PHE A O 1
ATOM 2963 N N . PRO A 1 384 ? 21.052 -10.348 -24.543 1.00 95.62 384 PRO A N 1
ATOM 2964 C CA . PRO A 1 384 ? 20.884 -10.592 -25.967 1.00 95.62 384 PRO A CA 1
ATOM 2965 C C . PRO A 1 384 ? 20.294 -9.360 -26.644 1.00 95.62 384 PRO A C 1
ATOM 2967 O O . PRO A 1 384 ? 19.435 -8.685 -26.084 1.00 95.62 384 PRO A O 1
ATOM 2970 N N . ARG A 1 385 ? 20.713 -9.081 -27.880 1.00 93.62 385 ARG A N 1
ATOM 2971 C CA . ARG A 1 385 ? 20.088 -8.029 -28.693 1.00 93.62 385 ARG A CA 1
ATOM 2972 C C . ARG A 1 385 ? 18.662 -8.428 -29.077 1.00 93.62 385 ARG A C 1
ATOM 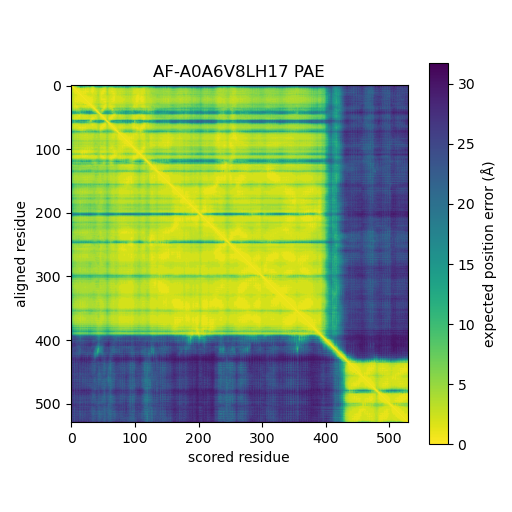2974 O O . ARG A 1 385 ? 18.342 -9.614 -29.124 1.00 93.62 385 ARG A O 1
ATOM 2981 N N . ALA A 1 386 ? 17.832 -7.436 -29.393 1.00 92.06 386 ALA A N 1
ATOM 2982 C CA . ALA A 1 386 ? 16.474 -7.645 -29.883 1.00 92.06 386 ALA A CA 1
ATOM 2983 C C . ALA A 1 386 ? 16.480 -8.278 -31.285 1.00 92.06 386 ALA A C 1
ATOM 2985 O O . ALA A 1 386 ? 16.429 -7.582 -32.297 1.00 92.06 386 ALA A O 1
ATOM 2986 N N . VAL A 1 387 ? 16.574 -9.605 -31.328 1.00 88.81 387 VAL A N 1
ATOM 2987 C CA . VAL A 1 387 ? 16.420 -10.432 -32.529 1.00 88.81 387 VAL A CA 1
ATOM 2988 C C . VAL A 1 387 ? 15.127 -11.221 -32.356 1.00 88.81 387 VAL A C 1
ATOM 2990 O O . VAL A 1 387 ? 14.950 -11.863 -31.325 1.00 88.81 387 VAL A O 1
ATOM 2993 N N . ASP A 1 388 ? 14.220 -11.115 -33.327 1.00 88.12 388 ASP A N 1
ATOM 2994 C CA . ASP A 1 388 ? 12.916 -11.794 -33.352 1.00 88.12 388 ASP A CA 1
ATOM 2995 C C . ASP A 1 388 ? 12.089 -11.636 -32.057 1.00 88.12 388 ASP A C 1
ATOM 2997 O O . ASP A 1 388 ? 11.779 -12.620 -31.379 1.00 88.12 388 ASP A O 1
ATOM 3001 N N . PRO A 1 389 ? 11.725 -10.394 -31.674 1.00 93.12 389 PRO A N 1
ATOM 3002 C CA . PRO A 1 389 ? 10.945 -10.164 -30.465 1.00 93.12 389 PRO A CA 1
ATOM 3003 C C . PRO A 1 389 ? 9.574 -10.846 -30.547 1.00 93.12 389 PRO A C 1
ATOM 3005 O O . PRO A 1 389 ? 8.927 -10.864 -31.597 1.00 93.12 389 PRO A O 1
ATOM 3008 N N . LEU A 1 390 ? 9.091 -11.344 -29.407 1.00 92.12 390 LEU A N 1
ATOM 3009 C CA . LEU A 1 390 ? 7.750 -11.899 -29.284 1.00 92.12 390 LEU A CA 1
ATOM 3010 C C . LEU A 1 390 ? 6.718 -10.809 -29.590 1.00 92.12 390 LEU A C 1
ATOM 3012 O O . LEU A 1 390 ? 6.581 -9.828 -28.853 1.00 92.12 390 LEU A O 1
ATOM 3016 N N . MET A 1 391 ? 5.980 -10.998 -30.681 1.00 91.06 391 MET A N 1
ATOM 3017 C CA . MET A 1 391 ? 4.918 -10.089 -31.097 1.00 91.06 391 MET A CA 1
ATOM 3018 C C . MET A 1 391 ? 3.687 -10.314 -30.218 1.00 91.06 391 MET A C 1
ATOM 3020 O O . MET A 1 391 ? 2.976 -11.309 -30.363 1.00 91.06 391 MET A O 1
ATOM 3024 N N . LEU A 1 392 ? 3.417 -9.375 -29.314 1.00 87.00 392 LEU A N 1
ATOM 3025 C CA . LEU A 1 392 ? 2.191 -9.364 -28.523 1.00 87.00 392 LEU A CA 1
ATOM 3026 C C . LEU A 1 392 ? 1.210 -8.416 -29.205 1.00 87.00 392 LEU A C 1
ATOM 3028 O O . LEU A 1 392 ? 1.381 -7.200 -29.176 1.00 87.00 392 LEU A O 1
ATOM 3032 N N . SER A 1 393 ? 0.193 -8.965 -29.869 1.00 71.12 393 SER A N 1
ATOM 3033 C CA . SER A 1 393 ? -0.813 -8.122 -30.517 1.00 71.12 393 SER A CA 1
ATOM 3034 C C . SER A 1 393 ? -1.611 -7.325 -29.480 1.00 71.12 393 SER A C 1
ATOM 3036 O O . SER A 1 393 ? -1.959 -7.835 -28.413 1.00 71.12 393 SER A O 1
ATOM 3038 N N . ASN A 1 394 ? -1.979 -6.094 -29.834 1.00 64.44 394 ASN A N 1
ATOM 3039 C CA . ASN A 1 394 ? -2.818 -5.243 -28.988 1.00 64.44 394 ASN A CA 1
ATOM 3040 C C . ASN A 1 394 ? -4.223 -5.832 -28.746 1.00 64.44 394 ASN A C 1
ATOM 3042 O O . ASN A 1 394 ? -4.874 -5.452 -27.776 1.00 64.44 394 ASN A O 1
ATOM 3046 N N . HIS A 1 395 ? -4.665 -6.776 -29.587 1.00 58.25 395 HIS A N 1
ATOM 3047 C CA . HIS A 1 395 ? -5.988 -7.408 -29.545 1.00 58.25 395 HIS A CA 1
ATOM 3048 C C . HIS A 1 395 ? -6.010 -8.777 -28.845 1.00 58.25 395 HIS A C 1
ATOM 3050 O O . HIS A 1 395 ? -7.080 -9.340 -28.653 1.00 58.25 395 HIS A O 1
ATOM 3056 N N . LEU A 1 396 ? -4.852 -9.327 -28.462 1.00 53.12 396 LEU A N 1
ATOM 3057 C CA . LEU A 1 396 ? -4.724 -10.713 -27.979 1.00 53.12 396 LEU A CA 1
ATOM 3058 C C . LEU A 1 396 ? -5.182 -10.934 -26.531 1.00 53.12 396 LEU A C 1
ATOM 3060 O O . LEU A 1 396 ? -5.067 -12.047 -26.021 1.00 53.12 396 LEU A O 1
ATOM 3064 N N . PHE A 1 397 ? -5.659 -9.889 -25.864 1.00 58.31 397 PHE A N 1
ATOM 3065 C CA . PHE A 1 397 ? -6.033 -9.961 -24.458 1.00 58.31 397 PHE A CA 1
ATOM 3066 C C . PHE A 1 397 ? -7.545 -10.019 -24.242 1.00 58.31 397 PHE A C 1
ATOM 3068 O O . PHE A 1 397 ? -7.933 -10.495 -23.174 1.00 58.31 397 PHE A O 1
ATOM 3075 N N . ALA A 1 398 ? -8.350 -9.612 -25.240 1.00 55.41 398 ALA A N 1
ATOM 3076 C CA . ALA A 1 398 ? -9.804 -9.592 -25.140 1.00 55.41 398 ALA A CA 1
ATOM 3077 C C . ALA A 1 398 ? -10.287 -11.024 -24.920 1.00 55.41 398 ALA A C 1
ATOM 3079 O O . ALA A 1 398 ? -10.110 -11.878 -25.793 1.00 55.41 398 ALA A O 1
ATOM 3080 N N . ASP A 1 399 ? -10.833 -11.300 -23.735 1.00 53.16 399 ASP A N 1
ATOM 3081 C CA . ASP A 1 399 ? -11.399 -12.610 -23.423 1.00 53.16 399 ASP A CA 1
ATOM 3082 C C . ASP A 1 399 ? -12.409 -12.994 -24.533 1.00 53.16 399 ASP A C 1
ATOM 3084 O O . ASP A 1 399 ? -13.194 -12.164 -24.998 1.00 53.16 399 ASP A O 1
ATOM 3088 N N . ASP A 1 400 ? -12.341 -14.245 -25.001 1.00 46.94 400 ASP A N 1
ATOM 3089 C CA . ASP A 1 400 ? -13.181 -14.793 -26.072 1.00 46.94 400 ASP A CA 1
ATOM 3090 C C . ASP A 1 400 ? -14.661 -14.380 -25.882 1.00 46.94 400 ASP A C 1
ATOM 3092 O O . ASP A 1 400 ? -15.260 -14.717 -24.849 1.00 46.94 400 ASP A O 1
ATOM 3096 N N . PRO A 1 401 ? -15.284 -13.673 -26.849 1.00 47.66 401 PRO A N 1
ATOM 3097 C CA . PRO A 1 401 ? -16.667 -13.212 -26.741 1.00 47.66 401 PRO A CA 1
ATOM 3098 C C . PRO A 1 401 ? -17.669 -14.332 -26.436 1.00 47.66 401 PRO A C 1
ATOM 3100 O O . PRO A 1 401 ? -18.742 -14.063 -25.893 1.00 47.66 401 PRO A O 1
ATOM 3103 N N . GLN A 1 402 ? -17.335 -15.594 -26.736 1.00 46.59 402 GLN A N 1
ATOM 3104 C CA . GLN A 1 402 ? -18.201 -16.741 -26.456 1.00 46.59 402 GLN A CA 1
ATOM 3105 C C . GLN A 1 402 ? -18.316 -17.099 -24.961 1.00 46.59 402 GLN A C 1
ATOM 3107 O O . GLN A 1 402 ? -19.170 -17.907 -24.597 1.00 46.59 402 GLN A O 1
ATOM 3112 N N . HIS A 1 403 ? -17.535 -16.476 -24.071 1.00 46.50 403 HIS A N 1
ATOM 3113 C CA . HIS A 1 403 ? -17.715 -16.563 -22.612 1.00 46.50 403 HIS A CA 1
ATOM 3114 C C . HIS A 1 403 ? -18.360 -15.319 -21.976 1.00 46.50 403 HIS A C 1
ATOM 3116 O O . HIS A 1 403 ? -18.631 -15.322 -20.778 1.00 46.50 403 HIS A O 1
ATOM 3122 N N . ILE A 1 404 ? -18.672 -14.281 -22.762 1.00 45.62 404 ILE A N 1
ATOM 3123 C CA . ILE A 1 404 ? -19.190 -12.995 -22.257 1.00 45.62 404 ILE A CA 1
ATOM 3124 C C . ILE A 1 404 ? -20.731 -12.964 -22.184 1.00 45.62 404 ILE A C 1
ATOM 3126 O O . ILE A 1 404 ? -21.306 -12.139 -21.475 1.00 45.62 404 ILE A O 1
ATOM 3130 N N . ALA A 1 405 ? -21.434 -13.896 -22.837 1.00 39.78 405 ALA A N 1
ATOM 3131 C CA . ALA A 1 405 ? -22.903 -13.899 -22.884 1.00 39.78 405 ALA A CA 1
ATOM 3132 C C . ALA A 1 405 ? -23.610 -14.180 -21.534 1.00 39.78 405 ALA A C 1
ATOM 3134 O O . ALA A 1 405 ? -24.821 -13.996 -21.453 1.00 39.78 405 ALA A O 1
ATOM 3135 N N . ASP A 1 406 ? -22.881 -14.563 -20.479 1.00 40.97 406 ASP A N 1
ATOM 3136 C CA . ASP A 1 406 ? -23.417 -14.708 -19.110 1.00 40.97 406 ASP A CA 1
ATOM 3137 C C . ASP A 1 406 ? -22.896 -13.619 -18.142 1.00 40.97 406 ASP A C 1
ATOM 3139 O O . ASP A 1 406 ? -23.203 -13.622 -16.950 1.00 40.97 406 ASP A O 1
ATOM 3143 N N . ASP A 1 407 ? -22.120 -12.647 -18.648 1.00 40.69 407 ASP A N 1
ATOM 3144 C CA . ASP A 1 407 ? -21.419 -11.641 -17.836 1.00 40.69 407 ASP A CA 1
ATOM 3145 C C . ASP A 1 407 ? -21.944 -10.208 -18.040 1.00 40.69 407 ASP A C 1
ATOM 3147 O O . ASP A 1 407 ? -21.252 -9.207 -17.836 1.00 40.69 407 ASP A O 1
ATOM 3151 N N . SER A 1 408 ? -23.237 -10.072 -18.358 1.00 35.34 408 SER A N 1
ATOM 3152 C CA . SER A 1 408 ? -23.953 -8.784 -18.387 1.00 35.34 408 SER A CA 1
ATOM 3153 C C . SER A 1 408 ? -24.159 -8.163 -16.987 1.00 35.34 408 SER A C 1
ATOM 3155 O O . SER A 1 408 ? -25.059 -7.347 -16.778 1.00 35.34 408 SER A O 1
ATOM 3157 N N . ARG A 1 409 ? -23.325 -8.548 -16.007 1.00 38.06 409 ARG A N 1
ATOM 3158 C CA . ARG A 1 409 ? -23.179 -7.942 -14.674 1.00 38.06 409 ARG A CA 1
ATOM 3159 C C . ARG A 1 409 ? -21.804 -7.308 -14.446 1.00 38.06 409 ARG A C 1
ATOM 3161 O O . ARG A 1 409 ? -21.556 -6.860 -13.326 1.00 38.06 409 ARG A O 1
ATOM 3168 N N . ASN A 1 410 ? -20.956 -7.184 -15.468 1.00 34.66 410 ASN A N 1
ATOM 3169 C CA . ASN A 1 410 ? -19.717 -6.403 -15.389 1.00 34.66 410 ASN A CA 1
ATOM 3170 C C . ASN A 1 410 ? -19.990 -4.891 -15.398 1.00 34.66 410 ASN A C 1
ATOM 3172 O O . ASN A 1 410 ? -19.574 -4.144 -16.280 1.00 34.66 410 ASN A O 1
ATOM 3176 N N . LYS A 1 411 ? -20.664 -4.420 -14.347 1.00 31.16 411 LYS A N 1
ATOM 3177 C CA . LYS A 1 411 ? -20.354 -3.108 -13.795 1.00 31.16 411 LYS A CA 1
ATOM 3178 C C . LYS A 1 411 ? -18.962 -3.261 -13.191 1.00 31.16 411 LYS A C 1
ATOM 3180 O O . LYS A 1 411 ? -18.780 -4.107 -12.317 1.00 31.16 411 LYS A O 1
ATOM 3185 N N . ILE A 1 412 ? -17.988 -2.511 -13.699 1.00 35.41 412 ILE A N 1
ATOM 3186 C CA . ILE A 1 412 ? -16.671 -2.368 -13.077 1.00 35.41 412 ILE A CA 1
ATOM 3187 C C . ILE A 1 412 ? -16.937 -1.910 -11.646 1.00 35.41 412 ILE A C 1
ATOM 3189 O O . ILE A 1 412 ? -17.253 -0.750 -11.430 1.00 35.41 412 ILE A O 1
ATOM 3193 N N . ILE A 1 413 ? -16.899 -2.841 -10.690 1.00 31.64 413 ILE A N 1
ATOM 3194 C CA . ILE A 1 413 ? -17.059 -2.517 -9.280 1.00 31.64 413 ILE A CA 1
ATOM 3195 C C . ILE A 1 413 ? -15.772 -1.789 -8.921 1.00 31.64 413 ILE A C 1
ATOM 3197 O O . ILE A 1 413 ? -14.727 -2.432 -8.793 1.00 31.64 413 ILE A O 1
ATOM 3201 N N . SER A 1 414 ? -15.844 -0.461 -8.802 1.00 33.69 414 SER A N 1
ATOM 3202 C CA . SER A 1 414 ? -14.798 0.330 -8.148 1.00 33.69 414 SER A CA 1
ATOM 3203 C C . SER A 1 414 ? -14.324 -0.408 -6.893 1.00 33.69 414 SER A C 1
ATOM 3205 O O . SER A 1 414 ? -15.113 -1.079 -6.220 1.00 33.69 414 SER A O 1
ATOM 3207 N N . LEU A 1 415 ? -13.047 -0.263 -6.544 1.00 36.84 415 LEU A N 1
ATOM 3208 C CA . LEU A 1 415 ? -12.501 -0.722 -5.264 1.00 36.84 415 LEU A CA 1
ATOM 3209 C C . LEU A 1 415 ? -13.443 -0.356 -4.075 1.00 36.84 415 LEU A C 1
ATOM 3211 O O . LEU A 1 415 ? -13.577 -1.136 -3.132 1.00 36.84 415 LEU A O 1
ATOM 3215 N N . ASP A 1 416 ? -14.250 0.701 -4.215 1.00 38.84 416 ASP A N 1
ATOM 3216 C CA . ASP A 1 416 ? -15.205 1.193 -3.217 1.00 38.84 416 ASP A CA 1
ATOM 3217 C C . ASP A 1 416 ? -16.684 0.765 -3.442 1.00 38.84 416 ASP A C 1
ATOM 3219 O O . ASP A 1 416 ? -17.520 0.824 -2.533 1.00 38.84 416 ASP A O 1
ATOM 3223 N N . GLU A 1 417 ? -17.050 0.243 -4.619 1.00 35.50 417 GLU A N 1
ATOM 3224 C CA . GLU A 1 417 ? -18.452 0.024 -5.036 1.00 35.50 417 GLU A CA 1
ATOM 3225 C C . GLU A 1 417 ? -19.119 -1.239 -4.474 1.00 35.50 417 GLU A C 1
ATOM 3227 O O . GLU A 1 417 ? -20.292 -1.510 -4.742 1.00 35.50 417 GLU A O 1
ATOM 3232 N N . ARG A 1 418 ? -18.440 -2.009 -3.614 1.00 36.38 418 ARG A N 1
ATOM 3233 C CA . ARG A 1 418 ? -19.154 -3.020 -2.820 1.00 36.38 418 ARG A CA 1
ATOM 3234 C C . ARG A 1 418 ? -19.928 -2.396 -1.661 1.00 36.38 418 ARG A C 1
ATOM 3236 O O . ARG A 1 418 ? -20.664 -3.139 -1.015 1.00 36.38 418 ARG A O 1
ATOM 3243 N N . ARG A 1 419 ? -19.855 -1.097 -1.366 1.00 35.03 419 ARG A N 1
ATOM 3244 C CA . ARG A 1 419 ? -20.812 -0.469 -0.434 1.00 35.03 419 ARG A CA 1
ATOM 3245 C C . ARG A 1 419 ? -22.242 -0.725 -0.954 1.00 35.03 419 ARG A C 1
ATOM 3247 O O . ARG A 1 419 ? -22.492 -0.472 -2.129 1.00 35.03 419 ARG A O 1
ATOM 3254 N N . PRO A 1 420 ? -23.204 -1.253 -0.162 1.00 29.38 420 PRO A N 1
ATOM 3255 C CA . PRO A 1 420 ? -24.596 -1.034 -0.540 1.00 29.38 420 PRO A CA 1
ATOM 3256 C C . PRO A 1 420 ? -24.757 0.477 -0.713 1.00 29.38 420 PRO A C 1
ATOM 3258 O O . PRO A 1 420 ? -24.192 1.230 0.088 1.00 29.38 420 PRO A O 1
ATOM 3261 N N . ALA A 1 421 ? -25.460 0.908 -1.765 1.00 29.81 421 ALA A N 1
ATOM 3262 C CA . ALA A 1 421 ? -25.878 2.296 -1.883 1.00 29.81 421 ALA A CA 1
ATOM 3263 C C . ALA A 1 421 ? -26.338 2.741 -0.492 1.00 29.81 421 ALA A C 1
ATOM 3265 O O . ALA A 1 421 ? -27.116 2.019 0.148 1.00 29.81 421 ALA A O 1
ATOM 3266 N N . ARG A 1 422 ? -25.821 3.877 0.005 1.00 36.34 422 ARG A N 1
ATOM 3267 C CA . ARG A 1 422 ? -26.513 4.588 1.085 1.00 36.34 422 ARG A CA 1
ATOM 3268 C C . ARG A 1 422 ? -27.989 4.508 0.717 1.00 36.34 422 ARG A C 1
ATOM 3270 O O . ARG A 1 422 ? -28.318 4.768 -0.445 1.00 36.34 422 ARG A O 1
ATOM 3277 N N . GLN A 1 423 ? -28.836 4.066 1.654 1.00 31.30 423 GLN A N 1
ATOM 3278 C CA . GLN A 1 423 ? -30.277 4.207 1.471 1.00 31.30 423 GLN A CA 1
ATOM 3279 C C . GLN A 1 423 ? -30.488 5.591 0.853 1.00 31.30 423 GLN A C 1
ATOM 3281 O O . GLN A 1 423 ? -29.876 6.539 1.368 1.00 31.30 423 GLN A O 1
ATOM 3286 N N . PRO A 1 424 ? -31.215 5.701 -0.278 1.00 28.55 424 PRO A N 1
ATOM 3287 C CA . PRO A 1 424 ? -31.505 7.010 -0.832 1.00 28.55 424 PRO A CA 1
ATOM 3288 C C . PRO A 1 424 ? -31.985 7.863 0.341 1.00 28.55 424 PRO A C 1
ATOM 3290 O O . PRO A 1 424 ? -32.754 7.338 1.162 1.00 28.55 424 PRO A O 1
ATOM 3293 N N . PRO A 1 425 ? -31.456 9.090 0.507 1.00 33.19 425 PRO A N 1
ATOM 3294 C CA . PRO A 1 425 ? -31.913 9.952 1.577 1.00 33.19 425 PRO A CA 1
ATOM 3295 C C . PRO A 1 425 ? -33.436 9.908 1.547 1.00 33.19 425 PRO A C 1
ATOM 3297 O O . PRO A 1 425 ? -34.043 9.961 0.469 1.00 33.19 425 PRO A O 1
ATOM 3300 N N . GLN A 1 426 ? -34.045 9.727 2.722 1.00 33.34 426 GLN A N 1
ATOM 3301 C CA . GLN A 1 426 ? -35.459 10.041 2.862 1.00 33.34 426 GLN A CA 1
ATOM 3302 C C . GLN A 1 426 ? -35.701 11.364 2.121 1.00 33.34 426 GLN A C 1
ATOM 3304 O O . GLN A 1 426 ? -34.829 12.239 2.196 1.00 33.34 426 GLN A O 1
ATOM 3309 N N . PRO A 1 427 ? -36.803 11.478 1.353 1.00 30.06 427 PRO A N 1
ATOM 3310 C CA . PRO A 1 427 ? -37.085 12.670 0.558 1.00 30.06 427 PRO A CA 1
ATOM 3311 C C . PRO A 1 427 ? -36.790 13.896 1.418 1.00 30.06 427 PRO A C 1
ATOM 3313 O O . PRO A 1 427 ? -37.181 13.876 2.590 1.00 30.06 427 PRO A O 1
ATOM 3316 N N . PRO A 1 428 ? -36.035 14.878 0.895 1.00 31.59 428 PRO A N 1
ATOM 3317 C CA . PRO A 1 428 ? -35.398 15.891 1.714 1.00 31.59 428 PRO A CA 1
ATOM 3318 C C . PRO A 1 428 ? -36.420 16.474 2.682 1.00 31.59 428 PRO A C 1
ATOM 3320 O O . PRO A 1 428 ? -37.434 17.049 2.274 1.00 31.59 428 PRO A O 1
ATOM 3323 N N . ALA A 1 429 ? -36.144 16.317 3.979 1.00 44.53 429 ALA A N 1
ATOM 3324 C CA . ALA A 1 429 ? -36.586 17.326 4.916 1.00 44.53 429 ALA A CA 1
ATOM 3325 C C . ALA A 1 429 ? -36.090 18.651 4.330 1.00 44.53 429 ALA A C 1
ATOM 3327 O O . ALA A 1 429 ? -34.930 18.744 3.931 1.00 44.53 429 ALA A O 1
ATOM 3328 N N . ARG A 1 430 ? -37.038 19.572 4.139 1.00 42.03 430 ARG A N 1
ATOM 3329 C CA . ARG A 1 430 ? -36.879 20.901 3.541 1.00 42.03 430 ARG A CA 1
ATOM 3330 C C . ARG A 1 430 ? -35.451 21.418 3.659 1.00 42.03 430 ARG A C 1
ATOM 3332 O O . ARG A 1 430 ? -34.954 21.478 4.773 1.00 42.03 430 ARG A O 1
ATOM 3339 N N . ASP A 1 431 ? -34.887 21.807 2.519 1.00 40.53 431 ASP A N 1
ATOM 3340 C CA . ASP A 1 431 ? -33.639 22.552 2.340 1.00 40.53 431 ASP A CA 1
ATOM 3341 C C . ASP A 1 431 ? -33.308 23.417 3.571 1.00 40.53 431 ASP A C 1
ATOM 3343 O O . ASP A 1 431 ? -33.797 24.538 3.736 1.00 40.53 431 ASP A O 1
ATOM 3347 N N . THR A 1 432 ? -32.546 22.843 4.499 1.00 47.47 432 THR A N 1
ATOM 3348 C CA . THR A 1 432 ? -31.979 23.557 5.633 1.00 47.47 432 THR A CA 1
ATOM 3349 C C . THR A 1 432 ? -30.739 24.239 5.080 1.00 47.47 432 THR A C 1
ATOM 3351 O O . THR A 1 432 ? -29.665 23.641 5.044 1.00 47.47 432 THR A O 1
ATOM 3354 N N . GLY A 1 433 ? -30.898 25.472 4.588 1.00 59.22 433 GLY A N 1
ATOM 3355 C CA . GLY A 1 433 ? -29.793 26.290 4.090 1.00 59.22 433 GLY A CA 1
ATOM 3356 C C . GLY A 1 433 ? -28.627 26.419 5.093 1.00 59.22 433 GLY A C 1
ATOM 3357 O O . GLY A 1 433 ? -28.756 26.049 6.262 1.00 59.22 433 GLY A O 1
ATOM 3358 N N . PRO A 1 434 ? -27.475 26.974 4.682 1.00 61.72 434 PRO A N 1
ATOM 3359 C CA . PRO A 1 434 ? -26.294 27.121 5.545 1.00 61.72 434 PRO A CA 1
ATOM 3360 C C . PRO A 1 434 ? -26.609 27.751 6.918 1.00 61.72 434 PRO A C 1
ATOM 3362 O O . PRO A 1 434 ? -26.121 27.270 7.936 1.00 61.72 434 PRO A O 1
ATOM 3365 N N . ALA A 1 435 ? -27.550 28.702 6.964 1.00 67.31 435 ALA A N 1
ATOM 3366 C CA . ALA A 1 435 ? -28.024 29.336 8.197 1.00 67.31 435 ALA A CA 1
ATOM 3367 C C . ALA A 1 435 ? -28.652 28.363 9.221 1.00 67.31 435 ALA A C 1
ATOM 3369 O O . ALA A 1 435 ? -28.573 28.583 10.425 1.00 67.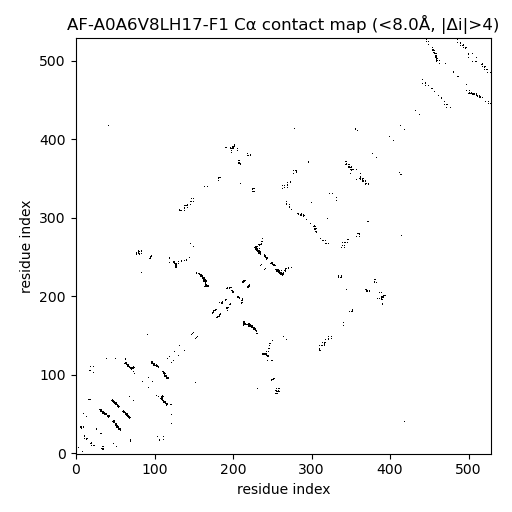31 435 ALA A O 1
ATOM 3370 N N . THR A 1 436 ? -29.285 27.277 8.772 1.00 75.12 436 THR A N 1
ATOM 3371 C CA . THR A 1 436 ? -29.911 26.287 9.671 1.00 75.12 436 THR A CA 1
ATOM 3372 C C . THR A 1 436 ? -28.916 25.274 10.226 1.00 75.12 436 THR A C 1
ATOM 3374 O O . THR A 1 436 ? -29.058 24.878 11.377 1.00 75.12 436 THR A O 1
ATOM 3377 N N . VAL A 1 437 ? -27.876 24.910 9.468 1.00 78.56 437 VAL A N 1
ATOM 3378 C CA . VAL A 1 437 ? -26.792 24.044 9.974 1.00 78.56 437 VAL A CA 1
ATOM 3379 C C . VAL A 1 437 ? -25.982 24.779 11.043 1.00 78.56 437 VAL A C 1
ATOM 3381 O O . VAL A 1 437 ? -25.651 24.215 12.084 1.00 78.56 437 VAL A O 1
ATOM 3384 N N . GLU A 1 438 ? -25.718 26.063 10.813 1.00 86.62 438 GLU A N 1
ATOM 3385 C CA . GLU A 1 438 ? -25.048 26.940 11.768 1.00 86.62 438 GLU A CA 1
ATOM 3386 C C . GLU A 1 438 ? -25.887 27.151 13.039 1.00 86.62 438 GLU A C 1
ATOM 3388 O O . GLU A 1 438 ? -25.390 26.968 14.150 1.00 86.62 438 GLU A O 1
ATOM 3393 N N . ALA A 1 439 ? -27.189 27.426 12.905 1.00 87.88 439 ALA A N 1
ATOM 3394 C CA . ALA A 1 439 ? -28.090 27.545 14.052 1.00 87.88 439 ALA A CA 1
ATOM 3395 C C . ALA A 1 439 ? -28.177 26.246 14.879 1.00 87.88 439 ALA A C 1
ATOM 3397 O O . ALA A 1 439 ? -28.194 26.290 16.114 1.00 87.88 439 ALA A O 1
ATOM 3398 N N . GLU A 1 440 ? -28.201 25.080 14.225 1.00 88.12 440 GLU A N 1
ATOM 3399 C CA . GLU A 1 440 ? -28.156 23.781 14.904 1.00 88.12 440 GLU A CA 1
ATOM 3400 C C . GLU A 1 440 ? -26.829 23.562 15.639 1.00 88.12 440 GLU A C 1
ATOM 3402 O O . GLU A 1 440 ? -26.832 23.064 16.770 1.00 88.12 440 GLU A O 1
ATOM 3407 N N . TYR A 1 441 ? -25.703 23.962 15.038 1.00 92.12 441 TYR A N 1
ATOM 3408 C CA . TYR A 1 441 ? -24.393 23.913 15.684 1.00 92.12 441 TYR A CA 1
ATOM 3409 C C . TYR A 1 441 ? -24.375 24.748 16.971 1.00 92.12 441 TYR A C 1
ATOM 3411 O O . TYR A 1 441 ? -24.076 24.211 18.040 1.00 92.12 441 TYR A O 1
ATOM 3419 N N . TRP A 1 442 ? -24.769 26.023 16.902 1.00 93.38 442 TRP A N 1
ATOM 3420 C CA . TRP A 1 442 ? -24.778 26.914 18.067 1.00 93.38 442 TRP A CA 1
ATOM 3421 C C . TRP A 1 442 ? -25.731 26.440 19.158 1.00 93.38 442 TRP A C 1
ATOM 3423 O O . TRP A 1 442 ? -25.380 26.453 20.338 1.00 93.38 442 TRP A O 1
ATOM 3433 N N . THR A 1 443 ? -26.900 25.923 18.775 1.00 94.31 443 THR A N 1
ATOM 3434 C CA . THR A 1 443 ? -27.855 25.331 19.721 1.00 94.31 443 THR A CA 1
ATOM 3435 C C . THR A 1 443 ? -27.228 24.160 20.483 1.00 94.31 443 THR A C 1
ATOM 3437 O O . THR A 1 443 ? -27.354 24.070 21.707 1.00 94.31 443 THR A O 1
ATOM 3440 N N . ARG A 1 444 ? -26.514 23.270 19.781 1.00 93.81 444 ARG A N 1
ATOM 3441 C CA . ARG A 1 444 ? -25.811 22.135 20.398 1.00 93.81 444 ARG A CA 1
ATOM 3442 C C . ARG A 1 444 ? -24.646 22.588 21.271 1.00 93.81 444 ARG A C 1
ATOM 3444 O O . ARG A 1 444 ? -24.481 22.052 22.363 1.00 93.81 444 ARG A O 1
ATOM 3451 N N . LEU A 1 445 ? -23.872 23.574 20.823 1.00 95.88 445 LEU A N 1
ATOM 3452 C CA . LEU A 1 445 ? -22.749 24.115 21.582 1.00 95.88 445 LEU A CA 1
ATOM 3453 C C . LEU A 1 445 ? -23.214 24.745 22.899 1.00 95.88 445 LEU A C 1
ATOM 3455 O O . LEU A 1 445 ? -22.657 24.434 23.948 1.00 95.88 445 LEU A O 1
ATOM 3459 N N . VAL A 1 446 ? -24.269 25.566 22.874 1.00 96.75 446 VAL A N 1
ATOM 3460 C CA . VAL A 1 446 ? -24.852 26.165 24.087 1.00 96.75 446 VAL A CA 1
ATOM 3461 C C . VAL A 1 446 ? -25.374 25.087 25.036 1.00 96.75 446 VAL A C 1
ATOM 3463 O O . VAL A 1 446 ? -25.160 25.179 26.247 1.00 96.75 446 VAL A O 1
ATOM 3466 N N . ALA A 1 447 ? -26.035 24.050 24.511 1.00 94.69 447 ALA A N 1
ATOM 3467 C CA . ALA A 1 447 ? -26.505 22.931 25.322 1.00 94.69 447 ALA A CA 1
ATOM 3468 C C . ALA A 1 447 ? -25.341 22.204 26.018 1.00 94.69 447 ALA A C 1
ATOM 3470 O O . ALA A 1 447 ? -25.390 22.015 27.233 1.00 94.69 447 ALA A O 1
ATOM 3471 N N . GLU A 1 448 ? -24.277 21.876 25.279 1.00 96.81 448 GLU A N 1
ATOM 3472 C CA . GLU A 1 448 ? -23.093 21.206 25.829 1.00 96.81 448 GLU A CA 1
ATOM 3473 C C . GLU A 1 448 ? -22.327 22.082 26.824 1.00 96.81 448 GLU A C 1
ATOM 3475 O O . GLU A 1 448 ? -21.933 21.605 27.888 1.00 96.81 448 GLU A O 1
ATOM 3480 N N . LEU A 1 449 ? -22.163 23.380 26.546 1.00 97.38 449 LEU A N 1
ATOM 3481 C CA . LEU A 1 449 ? -21.556 24.324 27.489 1.00 97.38 449 LEU A CA 1
ATOM 3482 C C . LEU A 1 449 ? -22.340 24.366 28.807 1.00 97.38 449 LEU A C 1
ATOM 3484 O O . LEU A 1 449 ? -21.742 24.363 29.881 1.00 97.38 449 LEU A O 1
ATOM 3488 N N . ARG A 1 450 ? -23.675 24.340 28.759 1.00 97.44 450 ARG A N 1
ATOM 3489 C CA . ARG A 1 450 ? -24.509 24.319 29.971 1.00 97.44 450 ARG A CA 1
ATOM 3490 C C . ARG A 1 450 ? -24.413 23.002 30.746 1.00 97.44 450 ARG A C 1
ATOM 3492 O O . ARG A 1 450 ? -24.541 23.028 31.968 1.00 97.44 450 ARG A O 1
ATOM 3499 N N . SER A 1 451 ? -24.196 21.868 30.079 1.00 95.38 451 SER A N 1
ATOM 3500 C CA . SER A 1 451 ? -24.162 20.550 30.731 1.00 95.38 451 SER A CA 1
ATOM 3501 C C . SER A 1 451 ? -22.775 20.075 31.161 1.00 95.38 451 SER A C 1
ATOM 3503 O O . SER A 1 451 ? -22.680 19.246 32.069 1.00 95.38 451 SER A O 1
ATOM 3505 N N . VAL A 1 452 ? -21.703 20.550 30.520 1.00 96.56 452 VAL A N 1
ATOM 3506 C CA . VAL A 1 452 ? -20.337 20.078 30.787 1.00 96.56 452 VAL A CA 1
ATOM 3507 C C . VAL A 1 452 ? -19.909 20.375 32.231 1.00 96.56 452 VAL A C 1
ATOM 3509 O O . VAL A 1 452 ? -20.253 21.404 32.814 1.00 96.56 452 VAL A O 1
ATOM 3512 N N . GLN A 1 453 ? -19.132 19.466 32.823 1.00 97.06 453 GLN A N 1
ATOM 3513 C CA . GLN A 1 453 ? -18.538 19.635 34.151 1.00 97.06 453 GLN A CA 1
ATOM 3514 C C . GLN A 1 453 ? -17.019 19.715 34.021 1.00 97.06 453 GLN A C 1
ATOM 3516 O O . GLN A 1 453 ? -16.374 18.699 33.753 1.00 97.06 453 GLN A O 1
ATOM 3521 N N . PHE A 1 454 ? -16.445 20.901 34.229 1.00 97.19 454 PHE A N 1
ATOM 3522 C CA . PHE A 1 454 ? -14.995 21.083 34.116 1.00 97.19 454 PHE A CA 1
ATOM 3523 C C . PHE A 1 454 ? -14.237 20.621 35.355 1.00 97.19 454 PHE A C 1
ATOM 3525 O O . PHE A 1 454 ? -13.134 20.105 35.220 1.00 97.19 454 PHE A O 1
ATOM 3532 N N . ALA A 1 455 ? -14.828 20.743 36.548 1.00 96.06 455 ALA A N 1
ATOM 3533 C CA . ALA A 1 455 ? -14.204 20.276 37.781 1.00 96.06 455 ALA A CA 1
ATOM 3534 C C . ALA A 1 455 ? -13.871 18.778 37.685 1.00 96.06 455 ALA A C 1
ATOM 3536 O O . ALA A 1 455 ? -14.771 17.947 37.553 1.00 96.06 455 ALA A O 1
ATOM 3537 N N . ALA A 1 456 ? -12.590 18.426 37.768 1.00 93.69 456 ALA A N 1
ATOM 3538 C CA . ALA A 1 456 ? -12.113 17.050 37.683 1.00 93.69 456 ALA A CA 1
ATOM 3539 C C . ALA A 1 456 ? -10.911 16.822 38.625 1.00 93.69 456 ALA A C 1
ATOM 3541 O O . ALA A 1 456 ? -10.099 17.729 38.805 1.00 93.69 456 ALA A O 1
ATOM 3542 N N . PRO A 1 457 ? -10.785 15.630 39.244 1.00 89.88 457 PRO A N 1
ATOM 3543 C CA . PRO A 1 457 ? -9.678 15.315 40.153 1.00 89.88 457 PRO A CA 1
ATOM 3544 C C . PRO A 1 457 ? -8.342 15.078 39.429 1.00 89.88 457 PRO A C 1
ATOM 3546 O O . PRO A 1 457 ? -7.283 15.243 40.032 1.00 89.88 457 PRO A O 1
ATOM 3549 N N . ASP A 1 458 ? -8.390 14.698 38.153 1.00 93.12 458 ASP A N 1
ATOM 3550 C CA . ASP A 1 458 ? -7.238 14.395 37.310 1.00 93.12 458 ASP A CA 1
ATOM 3551 C C . ASP A 1 458 ? -7.548 14.655 35.827 1.00 93.12 458 ASP A C 1
ATOM 3553 O O . ASP A 1 458 ? -8.700 14.859 35.422 1.00 93.12 458 ASP A O 1
ATOM 3557 N N . TRP A 1 459 ? -6.493 14.651 35.011 1.00 92.56 459 TRP A N 1
ATOM 3558 C CA . TRP A 1 459 ? -6.580 14.936 33.583 1.00 92.56 459 TRP A CA 1
ATOM 3559 C C . TRP A 1 459 ? -7.422 13.916 32.808 1.00 92.56 459 TRP A C 1
ATOM 3561 O O . TRP A 1 459 ? -8.092 14.285 31.845 1.00 92.56 459 TRP A O 1
ATOM 3571 N N . ALA A 1 460 ? -7.420 12.643 33.218 1.00 85.56 460 ALA A N 1
ATOM 3572 C CA . ALA A 1 460 ? -8.163 11.584 32.538 1.00 85.56 460 ALA A CA 1
ATOM 3573 C C . ALA A 1 460 ? -9.676 11.780 32.715 1.00 85.56 460 ALA A C 1
ATOM 3575 O O . ALA A 1 460 ? -10.448 11.685 31.758 1.00 85.56 460 ALA A O 1
ATOM 3576 N N . THR A 1 461 ? -10.098 12.140 33.927 1.00 90.69 461 THR A N 1
ATOM 3577 C CA . THR A 1 461 ? -11.487 12.481 34.237 1.00 90.69 461 THR A CA 1
ATOM 3578 C C . THR A 1 461 ? -11.916 13.753 33.509 1.00 90.69 461 THR A C 1
ATOM 3580 O O . THR A 1 461 ? -13.027 13.807 32.979 1.00 90.69 461 THR A O 1
ATOM 3583 N N . MET A 1 462 ? -11.040 14.762 33.432 1.00 95.00 462 MET A N 1
ATOM 3584 C CA . MET A 1 462 ? -11.307 15.990 32.676 1.00 95.00 462 MET A CA 1
ATOM 3585 C C . MET A 1 462 ? -11.478 15.702 31.180 1.00 95.00 462 MET A C 1
ATOM 3587 O O . MET A 1 462 ? -12.436 16.176 30.568 1.00 95.00 462 MET A O 1
ATOM 3591 N N . ALA A 1 463 ? -10.607 14.868 30.605 1.00 84.88 463 ALA A N 1
ATOM 3592 C CA . ALA A 1 463 ? -10.685 14.435 29.213 1.00 84.88 463 ALA A CA 1
ATOM 3593 C C . ALA A 1 463 ? -12.018 13.745 28.905 1.00 84.88 463 ALA A C 1
ATOM 3595 O O . ALA A 1 463 ? -12.688 14.096 27.936 1.00 84.88 463 ALA A O 1
ATOM 3596 N N . ALA A 1 464 ? -12.433 12.806 29.761 1.00 80.31 464 ALA A N 1
ATOM 3597 C CA . ALA A 1 464 ? -13.688 12.083 29.602 1.00 80.31 464 ALA A CA 1
ATOM 3598 C C . ALA A 1 464 ? -14.915 13.007 29.698 1.00 80.31 464 ALA A C 1
ATOM 3600 O O . ALA A 1 464 ? -15.817 12.917 28.867 1.00 80.31 464 ALA A O 1
ATOM 3601 N N . ARG A 1 465 ? -14.943 13.923 30.678 1.00 94.81 465 ARG A N 1
ATOM 3602 C CA . ARG A 1 465 ? -16.072 14.849 30.898 1.00 94.81 465 ARG A CA 1
ATOM 3603 C C . ARG A 1 465 ? -16.218 15.900 29.804 1.00 94.81 465 ARG A C 1
ATOM 3605 O O . ARG A 1 465 ? -17.332 16.328 29.529 1.00 94.81 465 ARG A O 1
ATOM 3612 N N . THR A 1 466 ? -15.112 16.314 29.192 1.00 95.75 466 THR A N 1
ATOM 3613 C CA . THR A 1 466 ? -15.095 17.394 28.192 1.00 95.75 466 THR A CA 1
ATOM 3614 C C . THR A 1 466 ? -15.068 16.893 26.749 1.00 95.75 466 THR A C 1
ATOM 3616 O O . THR A 1 466 ? -15.094 17.708 25.832 1.00 95.75 466 THR A O 1
ATOM 3619 N N . ASN A 1 467 ? -15.052 15.574 26.518 1.00 87.81 467 ASN A N 1
ATOM 3620 C CA . ASN A 1 467 ? -14.905 14.997 25.181 1.00 87.81 467 ASN A CA 1
ATOM 3621 C C . ASN A 1 467 ? -15.965 15.499 24.186 1.00 87.81 467 ASN A C 1
ATOM 3623 O O . ASN A 1 467 ? -15.608 15.959 23.106 1.00 87.81 467 ASN A O 1
ATOM 3627 N N . SER A 1 468 ? -17.252 15.471 24.553 1.00 84.12 468 SER A N 1
ATOM 3628 C CA . SER A 1 468 ? -18.343 15.932 23.675 1.00 84.12 468 SER A CA 1
ATOM 3629 C C . SER A 1 468 ? -18.196 17.404 23.285 1.00 84.12 468 SER A C 1
ATOM 3631 O O . SER A 1 468 ? -18.325 17.746 22.111 1.00 84.12 468 SER A O 1
ATOM 3633 N N . LEU A 1 469 ? -17.857 18.263 24.252 1.00 96.62 469 LEU A N 1
ATOM 3634 C CA . LEU A 1 469 ? -17.619 19.682 24.006 1.00 96.62 469 LEU A CA 1
ATOM 3635 C C . LEU A 1 469 ? -16.405 19.897 23.095 1.00 96.62 469 LEU A C 1
ATOM 3637 O O . LEU A 1 469 ? -16.498 20.650 22.134 1.00 96.62 469 LEU A O 1
ATOM 3641 N N . ARG A 1 470 ? -15.287 19.205 23.342 1.00 95.00 470 ARG A N 1
ATOM 3642 C CA . ARG A 1 470 ? -14.081 19.304 22.501 1.00 95.00 470 ARG A CA 1
ATOM 3643 C C . ARG A 1 470 ? -14.361 18.904 21.052 1.00 95.00 470 ARG A C 1
ATOM 3645 O O . ARG A 1 470 ? -13.905 19.584 20.140 1.00 95.00 470 ARG A O 1
ATOM 3652 N N . MET A 1 471 ? -15.158 17.858 20.832 1.00 82.81 471 MET A N 1
ATOM 3653 C CA . MET A 1 471 ? -15.570 17.450 19.484 1.00 82.81 471 MET A CA 1
ATOM 3654 C C . MET A 1 471 ? -16.408 18.522 18.775 1.00 82.81 471 MET A C 1
ATOM 3656 O O . MET A 1 471 ? -16.233 18.733 17.575 1.00 82.81 471 MET A O 1
ATOM 3660 N N . LEU A 1 472 ? -17.290 19.219 19.503 1.00 92.62 472 LEU A N 1
ATOM 3661 C CA . LEU A 1 472 ? -18.031 20.354 18.949 1.00 92.62 472 LEU A CA 1
ATOM 3662 C C . LEU A 1 472 ? -17.107 21.522 18.610 1.00 92.62 472 LEU A C 1
ATOM 3664 O O . LEU A 1 472 ? -17.187 22.020 17.496 1.00 92.62 472 LEU A O 1
ATOM 3668 N N . LEU A 1 473 ? -16.199 21.901 19.514 1.00 93.50 473 LEU A N 1
ATOM 3669 C CA . LEU A 1 473 ? -15.258 23.006 19.294 1.00 93.50 473 LEU A CA 1
ATOM 3670 C C . LEU A 1 473 ? -14.394 22.798 18.039 1.00 93.50 473 LEU A C 1
ATOM 3672 O O . LEU A 1 473 ? -14.199 23.728 17.266 1.00 93.50 473 LEU A O 1
ATOM 3676 N N . VAL A 1 474 ? -13.938 21.567 17.782 1.00 86.31 474 VAL A N 1
ATOM 3677 C CA . VAL A 1 474 ? -13.177 21.218 16.563 1.00 86.31 474 VAL A CA 1
ATOM 3678 C C . VAL A 1 474 ? -14.032 21.295 15.292 1.00 86.31 474 VAL A C 1
ATOM 3680 O O . VAL A 1 474 ? -13.499 21.498 14.204 1.00 86.31 474 VAL A O 1
ATOM 3683 N N . SER A 1 475 ? -15.347 21.126 15.425 1.00 83.69 475 SER A N 1
ATOM 3684 C CA . SER A 1 475 ? -16.304 21.116 14.314 1.00 83.69 475 SER A CA 1
ATOM 3685 C C . SER A 1 475 ? -16.964 22.481 14.082 1.00 83.69 475 SER A C 1
ATOM 3687 O O . SER A 1 475 ? -17.988 22.541 13.400 1.00 83.69 475 SER A O 1
ATOM 3689 N N . ALA A 1 476 ? -16.433 23.555 14.677 1.00 88.12 476 ALA A N 1
ATOM 3690 C CA . ALA A 1 476 ? -16.978 24.896 14.518 1.00 88.12 476 ALA A CA 1
ATOM 3691 C C . ALA A 1 476 ? -17.013 25.297 13.029 1.00 88.12 476 ALA A C 1
ATOM 3693 O O . ALA A 1 476 ? -15.996 25.156 12.345 1.00 88.12 476 ALA A O 1
ATOM 3694 N N . PRO A 1 477 ? -18.160 25.768 12.502 1.00 85.00 477 PRO A N 1
ATOM 3695 C CA . PRO A 1 477 ? -18.251 26.203 11.115 1.00 85.00 477 PRO A CA 1
ATOM 3696 C C . PRO A 1 477 ? -17.318 27.394 10.863 1.00 85.00 477 PRO A C 1
ATOM 3698 O O . PRO A 1 477 ? -17.256 28.335 11.659 1.00 85.00 477 PRO A O 1
ATOM 3701 N N . GLU A 1 478 ? -16.592 27.355 9.745 1.00 75.44 478 GLU A N 1
ATOM 3702 C CA . GLU A 1 478 ? -15.709 28.445 9.328 1.00 75.44 478 GLU A CA 1
ATOM 3703 C C . GLU A 1 478 ? -16.546 29.714 9.082 1.00 75.44 478 GLU A C 1
ATOM 3705 O O . GLU A 1 478 ? -17.389 29.746 8.188 1.00 75.44 478 GLU A O 1
ATOM 3710 N N . GLY A 1 479 ? -16.335 30.747 9.908 1.00 71.88 479 GLY A N 1
ATOM 3711 C CA . GLY A 1 479 ? -17.070 32.020 9.850 1.00 71.88 479 GLY A CA 1
ATOM 3712 C C . GLY A 1 479 ? -18.296 32.130 10.767 1.00 71.88 479 GLY A C 1
ATOM 3713 O O . GLY A 1 479 ? -19.034 33.099 10.647 1.00 71.88 479 GLY A O 1
ATOM 3714 N N . GLY A 1 480 ? -18.515 31.172 11.677 1.00 58.16 480 GLY A N 1
ATOM 3715 C CA . GLY A 1 480 ? -19.811 30.961 12.337 1.00 58.16 480 GLY A CA 1
ATOM 3716 C C . GLY A 1 480 ? -20.269 31.949 13.418 1.00 58.16 480 GLY A C 1
ATOM 3717 O O . GLY A 1 480 ? -21.324 31.746 14.003 1.00 58.16 480 GLY A O 1
ATOM 3718 N N . ALA A 1 481 ? -19.515 32.987 13.762 1.00 62.28 481 ALA A N 1
ATOM 3719 C CA . ALA A 1 481 ? -20.035 34.041 14.627 1.00 62.28 481 ALA A CA 1
ATOM 3720 C C . ALA A 1 481 ? -19.583 35.388 14.083 1.00 62.28 481 ALA A C 1
ATOM 3722 O O . ALA A 1 481 ? -18.393 35.693 14.101 1.00 62.28 481 ALA A O 1
ATOM 3723 N N . ASP A 1 482 ? -20.540 36.235 13.702 1.00 73.12 482 ASP A N 1
ATOM 3724 C CA . ASP A 1 482 ? -20.288 37.661 13.441 1.00 73.12 482 ASP A CA 1
ATOM 3725 C C . ASP A 1 482 ? -19.666 38.374 14.668 1.00 73.12 482 ASP A C 1
ATOM 3727 O O . ASP A 1 482 ? -19.200 39.509 14.570 1.00 73.12 482 ASP A O 1
ATOM 3731 N N . ASN A 1 483 ? -19.631 37.709 15.832 1.00 77.00 483 ASN A N 1
ATOM 3732 C CA . ASN A 1 483 ? -18.972 38.160 17.048 1.00 77.00 483 ASN A CA 1
ATOM 3733 C C . ASN A 1 483 ? -17.543 37.588 17.166 1.00 77.00 483 ASN A C 1
ATOM 3735 O O . ASN A 1 483 ? -17.336 36.431 17.550 1.00 77.00 483 ASN A O 1
ATOM 3739 N N . SER A 1 484 ? -16.544 38.430 16.886 1.00 82.19 484 SER A N 1
ATOM 3740 C CA . SER A 1 484 ? -15.123 38.084 17.010 1.00 82.19 484 SER A CA 1
ATOM 3741 C C . SER A 1 484 ? -14.713 37.667 18.428 1.00 82.19 484 SER A C 1
ATOM 3743 O O . SER A 1 484 ? -13.812 36.844 18.571 1.00 82.19 484 SER A O 1
ATOM 3745 N N . GLU A 1 485 ? -15.379 38.177 19.470 1.00 91.31 485 GLU A N 1
ATOM 3746 C CA . GLU A 1 485 ? -15.044 37.864 20.868 1.00 91.31 485 GLU A CA 1
ATOM 3747 C C . GLU A 1 485 ? -15.467 36.441 21.254 1.00 91.31 485 GLU A C 1
ATOM 3749 O O . GLU A 1 485 ? -14.727 35.733 21.938 1.00 91.31 485 GLU A O 1
ATOM 3754 N N . VAL A 1 486 ? -16.624 35.969 20.769 1.00 92.56 486 VAL A N 1
ATOM 3755 C CA . VAL A 1 486 ? -17.076 34.585 21.009 1.00 92.56 486 VAL A CA 1
ATOM 3756 C C . VAL A 1 486 ? -16.091 33.594 20.400 1.00 92.56 486 VAL A C 1
ATOM 3758 O O . VAL A 1 486 ? -15.718 32.619 21.052 1.00 92.56 486 VAL A O 1
ATOM 3761 N N . THR A 1 487 ? -15.641 33.862 19.174 1.00 90.94 487 THR A N 1
ATOM 3762 C CA . THR A 1 487 ? -14.639 33.033 18.493 1.00 90.94 487 THR A CA 1
ATOM 3763 C C . THR A 1 487 ? -13.330 32.992 19.286 1.00 90.94 487 THR A C 1
ATOM 3765 O O . THR A 1 487 ? -12.816 31.907 19.555 1.00 90.94 487 THR A O 1
ATOM 3768 N N . GLU A 1 488 ? -12.843 34.142 19.769 1.00 92.88 488 GLU A N 1
ATOM 3769 C CA . GLU A 1 488 ? -11.642 34.209 20.612 1.00 92.88 488 GLU A CA 1
ATOM 3770 C C . GLU A 1 488 ? -11.794 33.385 21.903 1.00 92.88 488 GLU A C 1
ATOM 3772 O O . GLU A 1 488 ? -10.898 32.620 22.275 1.00 92.88 488 GLU A O 1
ATOM 3777 N N . TYR A 1 489 ? -12.940 33.473 22.583 1.00 96.00 489 TYR A N 1
ATOM 3778 C CA . TYR A 1 489 ? -13.176 32.689 23.794 1.00 96.00 489 TYR A CA 1
ATOM 3779 C C . TYR A 1 489 ? -13.288 31.184 23.528 1.00 96.00 489 TYR A C 1
ATOM 3781 O O . TYR A 1 489 ? -12.823 30.395 24.357 1.00 96.00 489 TYR A O 1
ATOM 3789 N N . LEU A 1 490 ? -13.851 30.765 22.392 1.00 95.19 490 LEU A N 1
ATOM 3790 C CA . LEU A 1 490 ? -13.903 29.355 21.992 1.00 95.19 490 LEU A CA 1
ATOM 3791 C C . LEU A 1 490 ? -12.508 28.795 21.685 1.00 95.19 490 LEU A C 1
ATOM 3793 O O . LEU A 1 490 ? -12.193 27.678 22.107 1.00 95.19 490 LEU A O 1
ATOM 3797 N N . ASP A 1 491 ? -11.643 29.578 21.042 1.00 93.44 491 ASP A N 1
ATOM 3798 C CA . ASP A 1 491 ? -10.249 29.200 20.787 1.00 93.44 491 ASP A CA 1
ATOM 3799 C C . ASP A 1 491 ? -9.444 29.094 22.090 1.00 93.44 491 ASP A C 1
ATOM 3801 O O . ASP A 1 491 ? -8.699 28.128 22.315 1.00 93.44 491 ASP A O 1
ATOM 3805 N N . LEU A 1 492 ? -9.638 30.048 23.008 1.00 96.19 492 LEU A N 1
ATOM 3806 C CA . LEU A 1 492 ? -9.036 30.011 24.341 1.00 96.19 492 LEU A CA 1
ATOM 3807 C C . LEU A 1 492 ? -9.535 28.819 25.161 1.00 96.19 492 LEU A C 1
ATOM 3809 O O . LEU A 1 492 ? -8.746 28.207 25.891 1.00 96.19 492 LEU A O 1
ATOM 3813 N N . LEU A 1 493 ? -10.817 28.468 25.047 1.00 97.31 493 LEU A N 1
ATOM 3814 C CA . LEU A 1 493 ? -11.394 27.304 25.714 1.00 97.31 493 LEU A CA 1
ATOM 3815 C C . LEU A 1 493 ? -10.798 26.011 25.155 1.00 97.31 493 LEU A C 1
ATOM 3817 O O . LEU A 1 493 ? -10.334 25.179 25.933 1.00 97.31 493 LEU A O 1
ATOM 3821 N N . THR A 1 494 ? -10.720 25.881 23.830 1.00 96.31 494 THR A N 1
ATOM 3822 C CA . THR A 1 494 ? -10.090 24.738 23.147 1.00 96.31 494 THR A CA 1
ATOM 3823 C C . THR A 1 494 ? -8.648 24.553 23.614 1.00 96.31 494 THR A C 1
ATOM 3825 O O . THR A 1 494 ? -8.281 23.486 24.108 1.00 96.31 494 THR A O 1
ATOM 3828 N N . THR A 1 495 ? -7.858 25.629 23.585 1.00 94.06 495 THR A N 1
ATOM 3829 C CA . THR A 1 495 ? -6.457 25.625 24.034 1.00 94.06 495 THR A CA 1
ATOM 3830 C C . THR A 1 495 ? -6.327 25.246 25.512 1.00 94.06 495 THR A C 1
ATOM 3832 O O . THR A 1 495 ? -5.440 24.477 25.886 1.00 94.06 495 THR A O 1
ATOM 3835 N N . THR A 1 496 ? -7.217 25.762 26.367 1.00 96.62 496 THR A N 1
ATOM 3836 C CA . THR A 1 496 ? -7.224 25.462 27.809 1.00 96.62 496 THR A CA 1
ATOM 3837 C C . THR A 1 496 ? -7.473 23.977 28.065 1.00 96.62 496 THR A C 1
ATOM 3839 O O . THR A 1 496 ? -6.790 23.383 28.899 1.00 96.62 496 THR A O 1
ATOM 3842 N N . LEU A 1 497 ? -8.417 23.367 27.343 1.00 95.44 497 LEU A N 1
ATOM 3843 C CA . LEU A 1 497 ? -8.739 21.947 27.481 1.00 95.44 497 LEU A CA 1
ATOM 3844 C C . LEU A 1 497 ? -7.616 21.054 26.936 1.00 95.44 497 LEU A C 1
ATOM 3846 O O . LEU A 1 497 ? -7.212 20.100 27.601 1.00 95.44 497 LEU A O 1
ATOM 3850 N N . ASP A 1 498 ? -7.057 21.381 25.774 1.00 89.88 498 ASP A N 1
ATOM 3851 C CA . ASP A 1 498 ? -6.001 20.574 25.154 1.00 89.88 498 ASP A CA 1
ATOM 3852 C C . ASP A 1 498 ? -4.683 20.604 25.942 1.00 89.88 498 ASP A C 1
ATOM 3854 O O . ASP A 1 498 ? -3.966 19.601 25.988 1.00 89.88 498 ASP A O 1
ATOM 3858 N N . ALA A 1 499 ? -4.381 21.707 26.637 1.00 86.69 499 ALA A N 1
ATOM 3859 C CA . ALA A 1 499 ? -3.177 21.828 27.460 1.00 86.69 499 ALA A CA 1
ATOM 3860 C C . ALA A 1 499 ? -3.139 20.845 28.646 1.00 86.69 499 ALA A C 1
ATOM 3862 O O . ALA A 1 499 ? -2.052 20.455 29.090 1.00 86.69 499 ALA A O 1
ATOM 3863 N N . VAL A 1 500 ? -4.305 20.438 29.160 1.00 89.06 500 VAL A N 1
ATOM 3864 C CA . VAL A 1 500 ? -4.412 19.558 30.336 1.00 89.06 500 VAL A CA 1
ATOM 3865 C C . VAL A 1 500 ? -4.871 18.147 30.016 1.00 89.06 500 VAL A C 1
ATOM 3867 O O . VAL A 1 500 ? -4.591 17.256 30.806 1.00 89.06 500 VAL A O 1
ATOM 3870 N N . VAL A 1 501 ? -5.468 17.889 28.849 1.00 83.38 501 VAL A N 1
ATOM 3871 C CA . VAL A 1 501 ? -5.828 16.536 28.378 1.00 83.38 501 VAL A CA 1
ATOM 3872 C C . VAL A 1 501 ? -4.605 15.814 27.783 1.00 83.38 501 VAL A C 1
ATOM 3874 O O . VAL A 1 501 ? -4.642 15.218 26.708 1.00 83.38 501 VAL A O 1
ATOM 3877 N N . ARG A 1 502 ? -3.477 15.854 28.498 1.00 83.38 502 ARG A N 1
ATOM 3878 C CA . ARG A 1 502 ? -2.243 15.150 28.135 1.00 83.38 502 ARG A CA 1
ATOM 3879 C C . ARG A 1 502 ? -1.755 14.278 29.293 1.00 83.38 502 ARG A C 1
ATOM 3881 O O . ARG A 1 502 ? -1.822 14.713 30.446 1.00 83.38 502 ARG A O 1
ATOM 3888 N N . PRO A 1 503 ? -1.218 13.075 29.015 1.00 78.81 503 PRO A N 1
ATOM 3889 C CA . PRO A 1 503 ? -0.600 12.252 30.044 1.00 78.81 503 PRO A CA 1
ATOM 3890 C C . PRO A 1 503 ? 0.486 13.029 30.797 1.00 78.81 503 PRO A C 1
ATOM 3892 O O . PRO A 1 503 ? 1.414 13.555 30.185 1.00 78.81 503 PRO A O 1
ATOM 3895 N N . GLY A 1 504 ? 0.363 13.096 32.124 1.00 83.69 504 GLY A N 1
ATOM 3896 C CA . GLY A 1 504 ? 1.345 13.745 33.001 1.00 83.69 504 GLY A CA 1
ATOM 3897 C C . GLY A 1 504 ? 0.978 15.148 33.487 1.00 83.69 504 GLY A C 1
ATOM 3898 O O . GLY A 1 504 ? 1.741 15.705 34.272 1.00 83.69 504 GLY A O 1
ATOM 3899 N N . ALA A 1 505 ? -0.175 15.704 33.094 1.00 91.25 505 ALA A N 1
ATOM 3900 C CA . ALA A 1 505 ? -0.675 16.932 33.709 1.00 91.25 505 ALA A CA 1
ATOM 3901 C C . ALA A 1 505 ? -0.911 16.725 35.217 1.00 91.25 505 ALA A C 1
ATOM 3903 O O . ALA A 1 505 ? -1.538 15.755 35.656 1.00 91.25 505 ALA A O 1
ATOM 3904 N N . THR A 1 506 ? -0.379 17.641 36.019 1.00 95.62 506 THR A N 1
ATOM 3905 C CA . THR A 1 506 ? -0.477 17.616 37.476 1.00 95.62 506 THR A CA 1
ATOM 3906 C C . THR A 1 506 ? -1.903 17.949 37.940 1.00 95.62 506 THR A C 1
ATOM 3908 O O . THR A 1 506 ? -2.660 18.628 37.235 1.00 95.62 506 THR A O 1
ATOM 3911 N N . PRO A 1 507 ? -2.294 17.545 39.164 1.00 95.00 507 PRO A N 1
ATOM 3912 C CA . PRO A 1 507 ? -3.577 17.952 39.741 1.00 95.00 507 PRO A CA 1
ATOM 3913 C C . PRO A 1 507 ? -3.743 19.477 39.850 1.00 95.00 507 PRO A C 1
ATOM 3915 O O . PRO A 1 507 ? -4.858 19.984 39.752 1.00 95.00 507 PRO A O 1
ATOM 3918 N N . ALA A 1 508 ? -2.643 20.217 40.035 1.00 95.12 508 ALA A N 1
ATOM 3919 C CA . ALA A 1 508 ? -2.657 21.678 40.075 1.00 95.12 508 ALA A CA 1
ATOM 3920 C C . ALA A 1 508 ? -2.960 22.285 38.695 1.00 95.12 508 ALA A C 1
ATOM 3922 O O . ALA A 1 508 ? -3.818 23.158 38.598 1.00 95.12 508 ALA A O 1
ATOM 3923 N N . GLU A 1 509 ? -2.324 21.784 37.630 1.00 93.94 509 GLU A N 1
ATOM 3924 C CA . GLU A 1 509 ? -2.618 22.198 36.249 1.00 93.94 509 GLU A CA 1
ATOM 3925 C C . GLU A 1 509 ? -4.063 21.865 35.862 1.00 93.94 509 GLU A C 1
ATOM 3927 O O . GLU A 1 509 ? -4.763 22.713 35.314 1.00 93.94 509 GLU A O 1
ATOM 3932 N N . THR A 1 510 ? -4.540 20.665 36.216 1.00 94.88 510 THR A N 1
ATOM 3933 C CA . THR A 1 510 ? -5.928 20.238 35.961 1.00 94.88 510 THR A CA 1
ATOM 3934 C C . THR A 1 510 ? -6.926 21.168 36.655 1.00 94.88 510 THR A C 1
ATOM 3936 O O . THR A 1 510 ? -7.910 21.593 36.048 1.00 94.88 510 THR A O 1
ATOM 3939 N N . ARG A 1 511 ? -6.660 21.540 37.916 1.00 95.88 511 ARG A N 1
ATOM 3940 C CA . ARG A 1 511 ? -7.500 22.481 38.668 1.00 95.88 511 ARG A CA 1
ATOM 3941 C C . ARG A 1 511 ? -7.503 23.872 38.035 1.00 95.88 511 ARG A C 1
ATOM 3943 O O . ARG A 1 511 ? -8.577 24.414 37.803 1.00 95.88 511 ARG A O 1
ATOM 3950 N N . ALA A 1 512 ? -6.330 24.405 37.694 1.00 94.69 512 ALA A N 1
ATOM 3951 C CA . ALA A 1 512 ? -6.205 25.717 37.060 1.00 94.69 512 ALA A CA 1
ATOM 3952 C C . ALA A 1 512 ? -6.932 25.776 35.704 1.00 94.69 512 ALA A C 1
ATOM 3954 O O . ALA A 1 512 ? -7.618 26.751 35.402 1.00 94.69 512 ALA A O 1
ATOM 3955 N N . ALA A 1 513 ? -6.837 24.717 34.896 1.00 95.62 513 ALA A N 1
ATOM 3956 C CA . ALA A 1 513 ? -7.575 24.633 33.641 1.00 95.62 513 ALA A CA 1
ATOM 3957 C C . ALA A 1 513 ? -9.081 24.467 33.851 1.00 95.62 513 ALA A C 1
ATOM 3959 O O . ALA A 1 513 ? -9.851 25.041 33.089 1.00 95.62 513 ALA A O 1
ATOM 3960 N N . SER A 1 514 ? -9.510 23.737 34.887 1.00 96.94 514 SER A N 1
ATOM 3961 C CA . SER A 1 514 ? -10.929 23.628 35.247 1.00 96.94 514 SER A CA 1
ATOM 3962 C C . SER A 1 514 ? -11.514 25.002 35.588 1.00 96.94 514 SER A C 1
ATOM 3964 O O . SER A 1 514 ? -12.550 25.378 35.051 1.00 96.94 514 SER A O 1
ATOM 3966 N N . GLU A 1 515 ? -10.822 25.777 36.429 1.00 97.25 515 GLU A N 1
ATOM 3967 C CA . GLU A 1 515 ? -11.221 27.137 36.820 1.00 97.25 515 GLU A CA 1
ATOM 3968 C C . GLU A 1 515 ? -11.254 28.090 35.616 1.00 97.25 515 GLU A C 1
ATOM 3970 O O . GLU A 1 515 ? -12.215 28.837 35.427 1.00 97.25 515 GLU A O 1
ATOM 3975 N N . ARG A 1 516 ? -10.236 28.026 34.749 1.00 97.75 516 ARG A N 1
ATOM 3976 C CA . ARG A 1 516 ? -10.181 28.842 33.531 1.00 97.75 516 ARG A CA 1
ATOM 3977 C C . ARG A 1 516 ? -11.280 28.470 32.533 1.00 97.75 516 ARG A C 1
ATOM 3979 O O . ARG A 1 516 ? -11.884 29.366 31.948 1.00 97.75 516 ARG A O 1
ATOM 3986 N N . ALA A 1 517 ? -11.549 27.180 32.340 1.00 97.69 517 ALA A N 1
ATOM 3987 C CA . ALA A 1 517 ? -12.606 26.708 31.450 1.00 97.69 517 ALA A CA 1
ATOM 3988 C C . ALA A 1 517 ? -13.999 27.118 31.955 1.00 97.69 517 ALA A C 1
ATOM 3990 O O . ALA A 1 517 ? -14.839 27.517 31.154 1.00 97.69 517 ALA A O 1
ATOM 3991 N N . GLU A 1 518 ? -14.222 27.103 33.273 1.00 98.00 518 GLU A N 1
ATOM 3992 C CA . GLU A 1 518 ? -15.454 27.602 33.899 1.00 98.00 518 GLU A CA 1
ATOM 3993 C C . GLU A 1 518 ? -15.692 29.097 33.649 1.00 98.00 518 GLU A C 1
ATOM 3995 O O . GLU A 1 518 ? -16.798 29.521 33.296 1.00 98.00 518 GLU A O 1
ATOM 4000 N N . MET A 1 519 ? -14.635 29.898 33.786 1.00 97.94 519 MET A N 1
ATOM 4001 C CA . MET A 1 519 ? -14.677 31.330 33.496 1.00 97.94 519 MET A CA 1
ATOM 4002 C C . MET A 1 519 ? -14.988 31.591 32.013 1.00 97.94 519 MET A C 1
ATOM 4004 O O . MET A 1 519 ? -15.924 32.326 31.708 1.00 97.94 519 MET A O 1
ATOM 4008 N N . LEU A 1 520 ? -14.261 30.936 31.098 1.00 97.50 520 LEU A N 1
ATOM 4009 C CA . LEU A 1 520 ? -14.470 31.065 29.650 1.00 97.50 520 LEU A CA 1
ATOM 4010 C C . LEU A 1 520 ? -15.874 30.620 29.235 1.00 97.50 520 LEU A C 1
ATOM 4012 O O . LEU A 1 520 ? -16.533 31.316 28.469 1.00 97.50 520 LEU A O 1
ATOM 4016 N N . ARG A 1 521 ? -16.370 29.502 29.785 1.00 97.94 521 ARG A N 1
ATOM 4017 C CA . ARG A 1 521 ? -17.754 29.060 29.580 1.00 97.94 521 ARG A CA 1
ATOM 4018 C C . ARG A 1 521 ? -18.745 30.156 29.950 1.00 97.94 521 ARG A C 1
ATOM 4020 O O . ARG A 1 521 ? -19.694 30.374 29.205 1.00 97.94 521 ARG A O 1
ATOM 4027 N N . SER A 1 522 ? -18.556 30.788 31.105 1.00 97.19 522 SER A N 1
ATOM 4028 C CA . SER A 1 522 ? -19.481 31.810 31.595 1.00 97.19 522 SER A CA 1
ATOM 4029 C C . SER A 1 522 ? -19.535 33.003 30.639 1.00 97.19 522 SER A C 1
ATOM 4031 O O . SER A 1 522 ? -20.627 33.450 30.308 1.00 97.19 522 SER A O 1
ATOM 4033 N N . TRP A 1 523 ? -18.387 33.452 30.121 1.00 97.12 523 TRP A N 1
ATOM 4034 C CA . TRP A 1 523 ? -18.326 34.526 29.121 1.00 97.12 523 TRP A CA 1
ATOM 4035 C C . TRP A 1 523 ? -18.954 34.135 27.785 1.00 97.12 523 TRP A C 1
ATOM 4037 O O . TRP A 1 523 ? -19.739 34.899 27.237 1.00 97.12 523 TRP A O 1
ATOM 4047 N N . ILE A 1 524 ? -18.677 32.929 27.280 1.00 95.88 524 ILE A N 1
ATOM 4048 C CA . ILE A 1 524 ? -19.278 32.446 26.029 1.00 95.88 524 ILE A CA 1
ATOM 4049 C C . ILE A 1 524 ? -20.802 32.374 26.159 1.00 95.88 524 ILE A C 1
ATOM 4051 O O . ILE A 1 524 ? -21.520 32.808 25.265 1.00 95.88 524 ILE A O 1
ATOM 4055 N N . LEU A 1 525 ? -21.310 31.836 27.272 1.00 96.19 525 LEU A N 1
ATOM 4056 C CA . LEU A 1 525 ? -22.750 31.732 27.499 1.00 96.19 525 LEU A CA 1
ATOM 4057 C C . LEU A 1 525 ? -23.419 33.101 27.654 1.00 96.19 525 LEU A C 1
ATOM 4059 O O . LEU A 1 525 ? -24.558 33.231 27.220 1.00 96.19 525 LEU A O 1
ATOM 4063 N N . ASP A 1 526 ? -22.741 34.088 28.239 1.00 95.81 526 ASP A N 1
ATOM 4064 C CA . ASP A 1 526 ? -23.233 35.468 28.353 1.00 95.81 526 ASP A CA 1
ATOM 4065 C C . ASP A 1 526 ? -23.352 36.144 26.980 1.00 95.81 526 ASP A C 1
ATOM 4067 O O . ASP A 1 526 ? -24.351 36.788 26.695 1.00 95.81 526 ASP A O 1
ATOM 4071 N N . GLN A 1 527 ? -22.383 35.917 26.089 1.00 93.75 527 GLN A N 1
ATOM 4072 C CA . GLN A 1 527 ? -22.390 36.466 24.727 1.00 93.75 527 GLN A CA 1
ATOM 4073 C C . GLN A 1 527 ? -23.360 35.752 23.766 1.00 93.75 527 GLN A C 1
ATOM 4075 O O . GLN A 1 527 ? -23.738 36.319 22.742 1.00 93.75 527 GLN A O 1
ATOM 4080 N N . LEU A 1 528 ? -23.725 34.498 24.059 1.00 90.75 528 LEU A N 1
ATOM 4081 C CA . LEU A 1 528 ? -24.637 33.679 23.245 1.00 90.75 528 LEU A CA 1
ATOM 4082 C C . LEU A 1 528 ? -26.087 33.654 23.764 1.00 90.75 528 LEU A C 1
ATOM 4084 O O . LEU A 1 528 ? -26.935 33.021 23.129 1.00 90.75 528 LEU A O 1
ATOM 4088 N N . SER A 1 529 ? -26.361 34.258 24.926 1.00 86.69 529 SER A N 1
ATOM 4089 C CA . SER A 1 529 ? -27.712 34.385 25.501 1.00 86.69 529 SER A CA 1
ATOM 4090 C C . SER A 1 529 ? -28.348 35.706 25.095 1.00 86.69 529 SER A C 1
ATOM 4092 O O . SER A 1 529 ? -29.585 35.694 24.893 1.00 86.69 529 SER A O 1
#

Radius of gyration: 26.86 Å; Cα contacts (8 Å, |Δi|>4): 825; chains: 1; bounding box: 69×63×74 Å

pLDDT: mean 88.54, std 15.76, range [28.55, 98.81]

Sequence (529 aa):
MDQVDPTERVLALIRSKRAREALRRWLTDHTATLLPTGWSGKGYTTAQLLGALLGRYRDHPIVVVMKIIEKGDGGKEYAAHHRALQDSPVFAQKHLAALIGQRIVVPGGGSIILQGVAGGGLDTMSQLDDALPSWHAPREVCQHITNSLLTEWNTESDPNLEKVGTALAAQLGNRLTSAGTVAAWAGRHQGLLHDPVPWLNAGAYPQVNPFVLIGKDSWGERLEALVLRGKTHGDLHPGNLLVGAKGSPFCLVDLSRYTAEGWLSWDPTYLTLTAMAKVLPDLTPRGQEALKAWCLDPDEVMEVEGLPGHLRAMFIGVHQAGAEWARRHSNTAGWERQRHLCLVVIALILTGRKQLLSEDSRRWFFWLAAAVATRLADAIPDFPRAVDPLMLSNHLFADDPQHIADDSRNKIISLDERRPARQPPQPPARDTGPATVEAEYWTRLVAELRSVQFAAPDWATMAARTNSLRMLLVSAPEGGADNSEVTEYLDLLTTTLDAVVRPGATPAETRAASERAEMLRSWILDQLS

InterPro domains:
  IPR011009 Protein kinase-like domain superfamily [SSF56112] (154-294)

Secondary structure (DSSP, 8-state):
-----HHHHHHHH-S-HHHHHHHHHHHHHTT-EEEEEEEEEE-SSS-EEEEEEEESSTTS-EEEEEEEE-SS-HHHHHHHHHHHHHH-HHHHHHHBPPB-SSPEEPTTS-EEEEEEPGGGSSSSEEEHHHHGGG-S-HHHHHHHHHHIIIIII-SS-EEEEEEHHHHHHHHHGGGGSTTSHHHHHHTTSTTTSSS--SEEESSSS-EE-GGGGSSTTSGGGG-EEEEEEEEE-SS--GGGEEEETTS-SEEE--GGG-EEEEETTHHHHHHHHHHHHHHGGGS-HHHHHHHHHHHHS--S----TT--HHHHHHHHHHHHHHHHHHHHTT-HHHHHHHHHHHHHHHHHHHHT-TTTS-HHHHHHHHHHHHHHHHHHHTTSTTPPP-SS-EE--TTTTS--GGGTTT-TT-----TTTTS-------S--S---HHHHHHHHHHHHHHHHHH-----SSHHHHHHHHHHHHHHHHT--TT--S-HHHHHHHHHHHHHHHHHSSTT--HHHHHHHHHHHHHHHHHHHHHH-

Nearest PDB structures (foldseek):
  8h6e-assembly1_4Y  TM=4.886E-01  e=1.545E-02  Homo sapiens
  4ian-assembly1_B  TM=4.006E-01  e=1.777E-02  Homo sapiens
  7lgs-assembly1_A  TM=4.004E-01  e=3.107E-02  Homo sapiens
  2rd0-assembly1_A  TM=3.113E-01  e=5.544E-03  Homo sapiens
  7qwk-assembly2_B  TM=5.760E-01  e=4.421E-01  Homo sapiens

Organism: NCBI:txid1076125